Protein AF-A0A6H5JBH8-F1 (afdb_monomer_lite)

Structure (mmCIF, N/CA/C/O backbone):
data_AF-A0A6H5JBH8-F1
#
_entry.id   AF-A0A6H5JBH8-F1
#
loop_
_atom_site.group_PDB
_atom_site.id
_atom_site.type_symbol
_atom_site.label_atom_id
_atom_site.label_alt_id
_atom_site.label_comp_id
_atom_site.label_asym_id
_atom_site.label_entity_id
_atom_site.label_seq_id
_atom_site.pdbx_PDB_ins_code
_atom_site.Cartn_x
_atom_site.Cartn_y
_atom_site.Cartn_z
_atom_site.occupancy
_atom_site.B_iso_or_equiv
_atom_site.auth_seq_id
_atom_site.auth_comp_id
_atom_site.auth_asym_id
_atom_site.auth_atom_id
_atom_site.pdbx_PDB_model_num
ATOM 1 N N . MET A 1 1 ? -9.841 -41.438 10.145 1.00 34.59 1 MET A N 1
ATOM 2 C CA . MET A 1 1 ? -10.874 -41.270 9.098 1.00 34.59 1 MET A CA 1
ATOM 3 C C . MET A 1 1 ? -10.901 -39.789 8.750 1.00 34.59 1 MET A C 1
ATOM 5 O O . MET A 1 1 ? -11.154 -39.026 9.661 1.00 34.59 1 MET A O 1
ATOM 9 N N . LEU A 1 2 ? -10.563 -39.252 7.583 1.00 29.67 2 LEU A N 1
ATOM 10 C CA . LEU A 1 2 ? -9.966 -39.695 6.321 1.00 29.67 2 LEU A CA 1
ATOM 11 C C . LEU A 1 2 ? -9.008 -38.545 5.939 1.00 29.67 2 LEU A C 1
ATOM 13 O O . LEU A 1 2 ? -9.404 -37.385 5.979 1.00 29.67 2 LEU A O 1
ATOM 17 N N . SER A 1 3 ? -7.747 -38.856 5.638 1.00 35.12 3 SER A N 1
ATOM 18 C CA . SER A 1 3 ? -6.752 -37.879 5.183 1.00 35.12 3 SER A CA 1
ATOM 19 C C . SER A 1 3 ? -6.878 -37.744 3.666 1.00 35.12 3 SER A C 1
ATOM 21 O O . SER A 1 3 ? -6.525 -38.669 2.935 1.00 35.12 3 SER A O 1
ATOM 23 N N . SER A 1 4 ? -7.420 -36.622 3.193 1.00 33.22 4 SER A N 1
ATOM 24 C CA . SER A 1 4 ? -7.497 -36.308 1.763 1.00 33.22 4 SER A CA 1
ATOM 25 C C . SER A 1 4 ? -6.239 -35.556 1.351 1.00 33.22 4 SER A C 1
ATOM 27 O O . SER A 1 4 ? -6.167 -34.332 1.390 1.00 33.22 4 SER A O 1
ATOM 29 N N . GLN A 1 5 ? -5.213 -36.326 1.007 1.00 35.91 5 GLN A N 1
ATOM 30 C CA . GLN A 1 5 ? -3.958 -35.843 0.454 1.00 35.91 5 GLN A CA 1
ATOM 31 C C . GLN A 1 5 ? -4.146 -35.642 -1.059 1.00 35.91 5 GLN A C 1
ATOM 33 O O . GLN A 1 5 ? -4.060 -36.589 -1.842 1.00 35.91 5 GLN A O 1
ATOM 38 N N . THR A 1 6 ? -4.454 -34.417 -1.482 1.00 40.72 6 THR A N 1
ATOM 39 C CA . THR A 1 6 ? -4.600 -34.057 -2.899 1.00 40.72 6 THR A CA 1
ATOM 40 C C . THR A 1 6 ? -3.216 -34.030 -3.551 1.00 40.72 6 THR A C 1
ATOM 42 O O . THR A 1 6 ? -2.427 -33.106 -3.360 1.00 40.72 6 THR A O 1
ATOM 45 N N . ARG A 1 7 ? -2.880 -35.089 -4.295 1.00 38.03 7 ARG A N 1
ATOM 46 C CA . ARG A 1 7 ? -1.682 -35.135 -5.143 1.00 38.03 7 ARG A CA 1
ATOM 47 C C . ARG A 1 7 ? -1.887 -34.205 -6.338 1.00 38.03 7 ARG A C 1
ATOM 49 O O . ARG A 1 7 ? -2.596 -34.563 -7.272 1.00 38.03 7 ARG A O 1
ATOM 56 N N . PHE A 1 8 ? -1.231 -33.049 -6.327 1.00 38.94 8 PHE A N 1
ATOM 57 C CA . PHE A 1 8 ? -1.054 -32.239 -7.529 1.00 38.94 8 PHE A CA 1
ATOM 58 C C . PHE A 1 8 ? -0.165 -32.999 -8.521 1.00 38.94 8 PHE A C 1
ATOM 60 O O . PHE A 1 8 ? 0.980 -33.347 -8.220 1.00 38.94 8 PHE A O 1
ATOM 67 N N . ALA A 1 9 ? -0.717 -33.307 -9.694 1.00 40.09 9 ALA A N 1
ATOM 68 C CA . ALA A 1 9 ? 0.030 -33.907 -10.786 1.00 40.09 9 ALA A CA 1
ATOM 69 C C . ALA A 1 9 ? 1.072 -32.908 -11.311 1.00 40.09 9 ALA A C 1
ATOM 71 O O . ALA A 1 9 ? 0.798 -31.728 -11.502 1.00 40.09 9 ALA A O 1
ATOM 72 N N . ARG A 1 10 ? 2.285 -33.404 -11.564 1.00 41.88 10 ARG A N 1
ATOM 73 C CA . ARG A 1 10 ? 3.480 -32.637 -11.957 1.00 41.88 10 ARG A CA 1
ATOM 74 C C . ARG A 1 10 ? 3.434 -32.051 -13.381 1.00 41.88 10 ARG A C 1
ATOM 76 O O . ARG A 1 10 ? 4.428 -31.490 -13.824 1.00 41.88 10 ARG A O 1
ATOM 83 N N . ASN A 1 11 ? 2.301 -32.168 -14.072 1.00 41.91 11 ASN A N 1
ATOM 84 C CA . ASN A 1 11 ? 2.054 -31.600 -15.394 1.00 41.91 11 ASN A CA 1
ATOM 85 C C . ASN A 1 11 ? 0.875 -30.633 -15.251 1.00 41.91 11 ASN A C 1
ATOM 87 O O . ASN A 1 11 ? -0.257 -31.080 -15.088 1.00 41.91 11 ASN A O 1
ATOM 91 N N . GLY A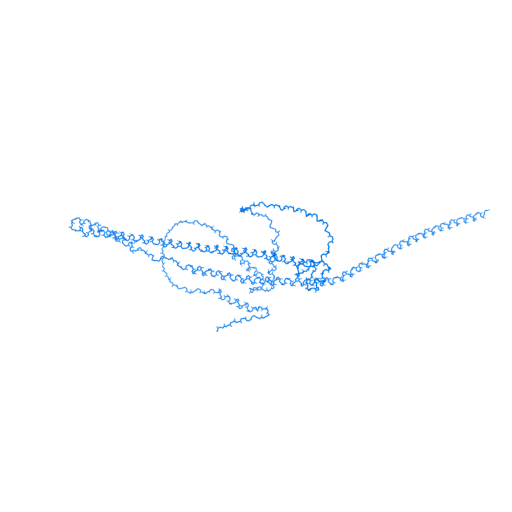 1 12 ? 1.166 -29.330 -15.227 1.00 45.44 12 GLY A N 1
ATOM 92 C CA . GLY A 1 12 ? 0.261 -28.244 -14.831 1.00 45.44 12 GLY A CA 1
ATOM 93 C C . GLY A 1 12 ? -0.932 -27.994 -15.757 1.00 45.44 12 GLY A C 1
ATOM 94 O O . GLY A 1 12 ? -1.026 -26.938 -16.369 1.00 45.44 12 GLY A O 1
ATOM 95 N N . GLY A 1 13 ? -1.860 -28.942 -15.831 1.00 38.91 13 GLY A N 1
ATOM 96 C CA . GLY A 1 13 ? -3.218 -28.712 -16.304 1.00 38.91 13 GLY A CA 1
ATOM 97 C C . GLY A 1 13 ? -4.180 -28.946 -15.149 1.00 38.91 13 GLY A C 1
ATOM 98 O O . GLY A 1 13 ? -4.322 -30.080 -14.697 1.00 38.91 13 GLY A O 1
ATOM 99 N N . VAL A 1 14 ? -4.825 -27.888 -14.659 1.00 45.19 14 VAL A N 1
ATOM 100 C CA . VAL A 1 14 ? -6.012 -28.040 -13.809 1.00 45.19 14 VAL A CA 1
ATOM 101 C C . VAL A 1 14 ? -7.126 -28.546 -14.724 1.00 45.19 14 VAL A C 1
ATOM 103 O O . VAL A 1 14 ? -7.514 -27.848 -15.661 1.00 45.19 14 VAL A O 1
ATOM 106 N N . ASP A 1 15 ? -7.591 -29.779 -14.511 1.00 53.88 15 ASP A N 1
ATOM 107 C CA . ASP A 1 15 ? -8.687 -30.347 -15.298 1.00 53.88 15 ASP A CA 1
ATOM 108 C C . ASP A 1 15 ? -9.972 -29.557 -14.997 1.00 53.88 15 ASP A C 1
ATOM 110 O O . ASP A 1 15 ? -10.262 -29.209 -13.849 1.00 53.88 15 ASP A O 1
ATOM 114 N N . ALA A 1 16 ? -10.776 -29.274 -16.023 1.00 42.78 16 ALA A N 1
ATOM 115 C CA . ALA A 1 16 ? -12.024 -28.514 -15.901 1.00 42.78 16 ALA A CA 1
ATOM 116 C C . ALA A 1 16 ? -13.004 -29.155 -14.896 1.00 42.78 16 ALA A C 1
ATOM 118 O O . ALA A 1 16 ? -13.876 -28.486 -14.334 1.00 42.78 16 ALA A O 1
ATOM 119 N N . LYS A 1 17 ? -12.840 -30.455 -14.632 1.00 60.75 17 LYS A N 1
ATOM 120 C CA . LYS A 1 17 ? -13.593 -31.204 -13.622 1.00 60.75 17 LYS A CA 1
ATOM 121 C C . LYS A 1 17 ? -13.222 -30.833 -12.187 1.00 60.75 17 LYS A C 1
ATOM 123 O O . LYS A 1 17 ? -14.105 -30.858 -11.330 1.00 60.75 17 LYS A O 1
ATOM 128 N N . ASP A 1 18 ? -11.973 -30.455 -11.929 1.00 63.44 18 ASP A N 1
ATOM 129 C CA . ASP A 1 18 ? -11.526 -30.019 -10.603 1.00 63.44 18 ASP A CA 1
ATOM 130 C C . ASP A 1 18 ? -12.085 -28.628 -10.287 1.00 63.44 18 ASP A C 1
ATOM 132 O O . ASP A 1 18 ? -12.596 -28.398 -9.191 1.00 63.44 18 ASP A O 1
ATOM 136 N N . PHE A 1 19 ? -12.135 -27.741 -11.285 1.00 53.19 19 PHE A N 1
ATOM 137 C CA . PHE A 1 19 ? -12.749 -26.420 -11.136 1.00 53.19 19 PHE A CA 1
ATOM 138 C C . PHE A 1 19 ? -14.273 -26.502 -10.932 1.00 53.19 19 PHE A C 1
ATOM 140 O O . PHE A 1 19 ? -14.821 -25.845 -10.050 1.00 53.19 19 PHE A O 1
ATOM 147 N N . GLN A 1 20 ? -14.973 -27.371 -11.677 1.00 58.00 20 GLN A N 1
ATOM 148 C CA . GLN A 1 20 ? -16.414 -27.604 -11.482 1.00 58.00 20 GLN A CA 1
ATOM 149 C C . GLN A 1 20 ? -16.750 -28.262 -10.138 1.00 58.00 20 GLN A C 1
ATOM 151 O O . GLN A 1 20 ? -17.856 -28.072 -9.629 1.00 58.00 20 GLN A O 1
ATOM 156 N N . ARG A 1 21 ? -15.831 -29.051 -9.570 1.00 69.62 21 ARG A N 1
ATOM 157 C CA . ARG A 1 21 ? -16.005 -29.639 -8.239 1.00 69.62 21 ARG A CA 1
ATOM 158 C C . ARG A 1 21 ? -15.927 -28.561 -7.161 1.00 69.62 21 ARG A C 1
ATOM 160 O O . ARG A 1 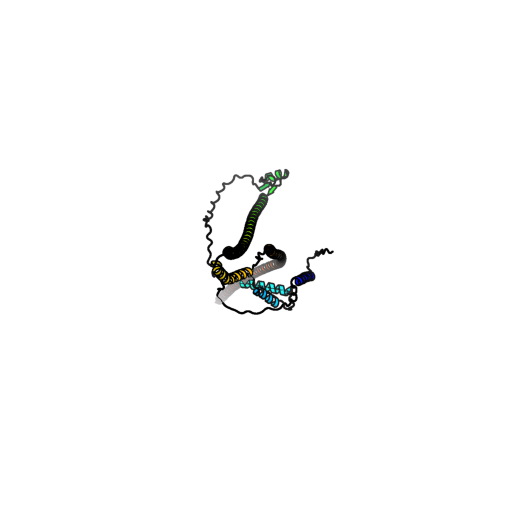21 ? -16.854 -28.456 -6.367 1.00 69.62 21 ARG A O 1
ATOM 167 N N . VAL A 1 22 ? -14.898 -27.713 -7.212 1.00 69.25 22 VAL A N 1
ATOM 168 C CA . VAL A 1 22 ? -14.735 -26.579 -6.286 1.00 69.25 22 VAL A CA 1
ATOM 169 C C . VAL A 1 22 ? -15.898 -25.588 -6.409 1.00 69.25 22 VAL A C 1
ATOM 171 O O . VAL A 1 22 ? -16.368 -25.055 -5.407 1.00 69.25 22 VAL A O 1
ATOM 174 N N . TRP A 1 23 ? -16.414 -25.371 -7.621 1.00 62.75 23 TRP A N 1
ATOM 175 C CA . TRP A 1 23 ? -17.558 -24.486 -7.837 1.00 62.75 23 TRP A CA 1
ATOM 176 C C . TRP A 1 23 ? -18.873 -25.050 -7.276 1.00 62.75 23 TRP A C 1
ATOM 178 O O . TRP A 1 23 ? -19.591 -24.328 -6.591 1.00 62.75 23 TRP A O 1
ATOM 188 N N . ARG A 1 24 ? -19.165 -26.345 -7.473 1.00 66.75 24 ARG A N 1
ATOM 189 C CA . ARG A 1 24 ? -20.358 -26.984 -6.880 1.00 66.75 24 ARG A CA 1
ATOM 190 C C . ARG A 1 24 ? -20.299 -27.073 -5.357 1.00 66.75 24 ARG A C 1
ATOM 192 O O . ARG A 1 24 ? -21.320 -26.904 -4.699 1.00 66.75 24 ARG A O 1
ATOM 199 N N . GLU A 1 25 ? -19.115 -27.294 -4.791 1.00 67.81 25 GLU A N 1
ATOM 200 C CA . GLU A 1 25 ? -18.915 -27.239 -3.335 1.00 67.81 25 GLU A CA 1
ATOM 201 C C . GLU A 1 25 ? -19.156 -25.824 -2.781 1.00 67.81 25 GLU A C 1
ATOM 203 O O . GLU A 1 25 ? -19.625 -25.671 -1.655 1.00 67.81 25 GLU A O 1
ATOM 208 N N . ARG A 1 26 ? -18.913 -24.785 -3.590 1.00 61.59 26 ARG A N 1
ATOM 209 C CA . ARG A 1 26 ? -19.168 -23.384 -3.237 1.00 61.59 26 ARG A CA 1
ATOM 210 C C . ARG A 1 26 ? -20.643 -22.990 -3.377 1.00 61.59 26 ARG A C 1
ATOM 212 O O . ARG A 1 26 ? -21.125 -22.212 -2.564 1.00 61.59 26 ARG A O 1
ATOM 219 N N . GLU A 1 27 ? -21.371 -23.539 -4.344 1.00 61.31 27 GLU A N 1
ATOM 220 C CA . GLU A 1 27 ? -22.797 -23.249 -4.580 1.00 61.31 27 GLU A CA 1
ATOM 221 C C . GLU A 1 27 ? -23.699 -23.752 -3.432 1.00 61.31 27 GLU A C 1
ATOM 223 O O . GLU A 1 27 ? -24.645 -23.075 -3.027 1.00 61.31 27 GLU A O 1
ATOM 228 N N . HIS A 1 28 ? -23.326 -24.869 -2.798 1.00 56.97 28 HIS A N 1
ATOM 229 C CA . HIS A 1 28 ? -23.988 -25.366 -1.585 1.00 56.97 28 HIS A CA 1
ATOM 230 C C . HIS A 1 28 ? -23.747 -24.504 -0.333 1.00 56.97 28 HIS A C 1
ATOM 232 O O . HIS A 1 28 ? -24.522 -24.599 0.613 1.00 56.97 28 HIS A O 1
ATOM 238 N N . LEU A 1 29 ? -22.711 -23.655 -0.315 1.00 50.88 29 LEU A N 1
ATOM 239 C CA . LEU A 1 29 ? -22.420 -22.743 0.802 1.00 50.88 29 LEU A CA 1
ATOM 240 C C . LEU A 1 29 ? -23.146 -21.392 0.684 1.00 50.88 29 LEU A C 1
ATOM 242 O O . LEU A 1 29 ? -23.173 -20.639 1.653 1.00 50.88 29 LEU A O 1
ATOM 246 N N . PHE A 1 30 ? -23.722 -21.089 -0.485 1.00 45.81 30 PHE A N 1
ATOM 247 C CA . PHE A 1 30 ? -24.512 -19.876 -0.742 1.00 45.81 30 PHE A CA 1
ATOM 248 C C . PHE A 1 30 ? -26.021 -20.135 -0.838 1.00 45.81 30 PHE A C 1
ATOM 250 O O . PHE A 1 30 ? -26.787 -19.186 -0.977 1.00 45.81 30 PHE A O 1
ATOM 257 N N . SER A 1 31 ? -26.458 -21.393 -0.743 1.00 43.59 31 SER A N 1
ATOM 258 C CA . SER A 1 31 ? -27.869 -21.695 -0.501 1.00 43.59 31 SER A CA 1
ATOM 259 C C . SER A 1 31 ? -28.162 -21.402 0.971 1.00 43.59 31 SER A C 1
ATOM 261 O O . SER A 1 31 ? -27.778 -22.180 1.845 1.00 43.59 31 SER A O 1
ATOM 263 N N . GLU A 1 32 ? -28.769 -20.245 1.245 1.00 45.72 32 GLU A N 1
ATOM 264 C CA . GLU A 1 32 ? -29.324 -19.936 2.564 1.00 45.72 32 GLU A CA 1
ATOM 265 C C . GLU A 1 32 ? -30.239 -21.088 3.018 1.00 45.72 32 GLU A C 1
ATOM 267 O O . GLU A 1 32 ? -30.978 -21.639 2.197 1.00 45.72 32 GLU A O 1
ATOM 272 N N . PRO A 1 33 ? -30.191 -21.496 4.299 1.00 49.44 33 PRO A N 1
ATOM 273 C CA . PRO A 1 33 ? -31.159 -22.447 4.819 1.00 49.44 33 PRO A CA 1
ATOM 274 C C . PRO A 1 33 ? -32.562 -21.850 4.672 1.00 49.44 33 PRO A C 1
ATOM 276 O O . PRO A 1 33 ? -32.790 -20.720 5.106 1.00 49.44 33 PRO A O 1
ATOM 279 N N . ASP A 1 34 ? -33.481 -22.613 4.068 1.00 46.16 34 ASP A N 1
ATOM 280 C CA . ASP A 1 34 ? -34.896 -22.248 3.974 1.00 46.16 34 ASP A CA 1
ATOM 281 C C . ASP A 1 34 ? -35.383 -21.723 5.337 1.00 46.16 34 ASP A C 1
ATOM 283 O O . ASP A 1 34 ? -35.153 -22.384 6.362 1.00 46.16 34 ASP A O 1
ATOM 287 N N . PRO A 1 35 ? -36.039 -20.548 5.389 1.00 49.06 35 PRO A N 1
ATOM 288 C CA . PRO A 1 35 ? -36.585 -20.040 6.632 1.00 49.06 35 PRO A CA 1
ATOM 289 C C . PRO A 1 35 ? -37.572 -21.072 7.176 1.00 49.06 35 PRO A C 1
ATOM 291 O O . PRO A 1 35 ? -38.518 -21.478 6.497 1.00 49.06 35 PRO A O 1
ATOM 294 N N . ALA A 1 36 ? -37.314 -21.526 8.403 1.00 51.12 36 ALA A N 1
ATOM 295 C CA . ALA A 1 36 ? -38.158 -22.482 9.100 1.00 51.12 36 ALA A CA 1
ATOM 296 C C . ALA A 1 36 ? -39.635 -22.038 9.039 1.00 51.12 36 ALA A C 1
ATOM 298 O O . ALA A 1 36 ? -39.910 -20.839 9.146 1.00 51.12 36 ALA A O 1
ATOM 299 N N . PRO A 1 37 ? -40.591 -22.973 8.879 1.00 47.62 37 PRO A N 1
ATOM 300 C CA . PRO A 1 37 ? -42.006 -22.636 8.807 1.00 47.62 37 PRO A CA 1
ATOM 301 C C . PRO A 1 37 ? -42.415 -21.879 10.073 1.00 47.62 37 PRO A C 1
ATOM 303 O O . PRO A 1 37 ? -42.366 -22.417 11.181 1.00 47.62 37 PRO A O 1
ATOM 306 N N . GLY A 1 38 ? -42.770 -20.607 9.884 1.00 42.22 38 GLY A N 1
ATOM 307 C CA . GLY A 1 38 ? -43.195 -19.700 10.938 1.00 42.22 38 GLY A CA 1
ATOM 308 C C . GLY A 1 38 ? -44.381 -20.277 11.697 1.00 42.22 38 GLY A C 1
ATOM 309 O O . GLY A 1 38 ? -45.437 -20.538 11.120 1.00 42.22 38 GLY A O 1
ATOM 310 N N . GLY A 1 39 ? -44.176 -20.485 12.996 1.00 41.38 39 GLY A N 1
ATOM 311 C CA . GLY A 1 39 ? -45.233 -20.789 13.943 1.00 41.38 39 GLY A CA 1
ATOM 312 C C . GLY A 1 39 ? -46.175 -19.599 14.055 1.00 41.38 39 GLY A C 1
ATOM 313 O O . GLY A 1 39 ? -45.803 -18.538 14.549 1.00 41.38 39 GLY A O 1
ATOM 314 N N . ASP A 1 40 ? -47.386 -19.818 13.570 1.00 46.81 40 ASP A N 1
ATOM 315 C CA . ASP A 1 40 ? -48.560 -18.980 13.741 1.00 46.81 40 ASP A CA 1
ATOM 316 C C . ASP A 1 40 ? -48.894 -18.859 15.240 1.00 46.81 40 ASP A C 1
ATOM 318 O O . ASP A 1 40 ? -49.282 -19.834 15.887 1.00 46.81 40 ASP A O 1
ATOM 322 N N . VAL A 1 41 ? -48.706 -17.668 15.812 1.00 44.84 41 VAL A N 1
ATOM 323 C CA . VAL A 1 41 ? -49.286 -17.288 17.105 1.00 44.84 41 VAL A CA 1
ATOM 324 C C . VAL A 1 41 ? -49.968 -15.948 16.906 1.00 44.84 41 VAL A C 1
ATOM 326 O O . VAL A 1 41 ? -49.336 -14.897 16.800 1.00 44.84 41 VAL A O 1
ATOM 329 N N . GLY A 1 42 ? -51.288 -16.027 16.798 1.00 40.28 42 GLY A N 1
ATOM 330 C CA . GLY A 1 42 ? -52.150 -14.895 16.550 1.00 40.28 42 GLY A CA 1
ATOM 331 C C . GLY A 1 42 ? -52.314 -13.956 17.743 1.00 40.28 42 GLY A C 1
ATOM 332 O O . GLY A 1 42 ? -52.270 -14.349 18.905 1.00 40.28 42 GLY A O 1
ATOM 333 N N . GLY A 1 43 ? -52.644 -12.718 17.379 1.00 45.34 43 GLY A N 1
ATOM 334 C CA . GLY A 1 43 ? -53.711 -11.952 18.009 1.00 45.34 43 GLY A CA 1
ATOM 335 C C . GLY A 1 43 ? -53.308 -11.038 19.158 1.00 45.34 43 GLY A C 1
ATOM 336 O O . GLY A 1 43 ? -53.261 -11.482 20.300 1.00 45.34 43 GLY A O 1
ATOM 337 N N . ARG A 1 44 ? -53.236 -9.726 18.883 1.00 35.53 44 ARG A N 1
ATOM 338 C CA . ARG A 1 44 ? -54.039 -8.757 19.648 1.00 35.53 44 ARG A CA 1
ATOM 339 C C . ARG A 1 44 ? -54.136 -7.361 19.020 1.00 35.53 44 ARG A C 1
ATOM 341 O O . ARG A 1 44 ? -53.140 -6.681 18.829 1.00 35.53 44 ARG A O 1
ATOM 348 N N . GLU A 1 45 ? -55.390 -7.025 18.731 1.00 38.56 45 GLU A N 1
ATOM 349 C CA . GLU A 1 45 ? -56.129 -5.761 18.876 1.00 38.56 45 GLU A CA 1
ATOM 350 C C . GLU A 1 45 ? -55.455 -4.396 18.648 1.00 38.56 45 GLU A C 1
ATOM 352 O O . GLU A 1 45 ? -54.526 -3.968 19.328 1.00 38.56 45 GLU A O 1
ATOM 357 N N . GLU A 1 46 ? -56.107 -3.676 17.734 1.00 45.62 46 GLU A N 1
ATOM 358 C CA . GLU A 1 46 ? -56.090 -2.240 17.498 1.00 45.62 46 GLU A CA 1
ATOM 359 C C . GLU A 1 46 ? -56.246 -1.389 18.769 1.00 45.62 46 GLU A C 1
ATOM 361 O O . GLU A 1 46 ? -57.146 -1.603 19.580 1.00 45.62 46 GLU A O 1
ATOM 366 N N . ALA A 1 47 ? -55.506 -0.280 18.822 1.00 40.41 47 ALA A N 1
ATOM 367 C CA . ALA A 1 47 ? -56.042 0.968 19.351 1.00 40.41 47 ALA A CA 1
ATOM 368 C C . ALA A 1 47 ? -55.426 2.171 18.625 1.00 40.41 47 ALA A C 1
ATOM 370 O O . ALA A 1 47 ? -54.228 2.436 18.675 1.00 40.41 47 ALA A O 1
ATOM 371 N N . SER A 1 48 ? -56.305 2.908 17.950 1.00 45.47 48 SER A N 1
ATOM 372 C CA . SER A 1 48 ? -56.092 4.260 17.438 1.00 45.47 48 SER A CA 1
ATOM 373 C C . SER A 1 48 ? -55.615 5.223 18.530 1.00 45.47 48 SER A C 1
ATOM 375 O O . SER A 1 48 ? -56.208 5.209 19.606 1.00 45.47 48 SER A O 1
ATOM 377 N N . ARG A 1 49 ? -54.712 6.167 18.203 1.00 43.50 49 ARG A N 1
ATOM 378 C CA . ARG A 1 49 ? -54.938 7.643 18.202 1.00 43.50 49 ARG A CA 1
ATOM 379 C C . ARG A 1 49 ? -53.630 8.475 18.147 1.00 43.50 49 ARG A C 1
ATOM 381 O O . ARG A 1 49 ? -52.558 7.888 18.215 1.00 43.50 49 ARG A O 1
ATOM 388 N N . PRO A 1 50 ? -53.706 9.800 17.868 1.00 57.09 50 PRO A N 1
ATOM 389 C CA . PRO A 1 50 ? -52.922 10.428 16.806 1.00 57.09 50 PRO A CA 1
ATOM 390 C C . PRO A 1 50 ? -51.902 11.475 17.281 1.00 57.09 50 PRO A C 1
ATOM 392 O O . PRO A 1 50 ? -51.978 11.980 18.396 1.00 57.09 50 PRO A O 1
ATOM 395 N N . GLY A 1 51 ? -51.107 11.940 16.315 1.00 34.28 51 GLY A N 1
ATOM 396 C CA . GLY A 1 51 ? -50.697 13.341 16.220 1.00 34.28 51 GLY A CA 1
ATOM 397 C C . GLY A 1 51 ? -49.278 13.650 16.685 1.00 34.28 51 GLY A C 1
ATOM 398 O O . GLY A 1 51 ? -48.811 13.129 17.689 1.00 34.28 51 GLY A O 1
ATOM 399 N N . GLY A 1 52 ? -48.639 14.576 15.967 1.00 34.03 52 GLY A N 1
ATOM 400 C CA . GLY A 1 52 ? -47.548 15.375 16.522 1.00 34.03 52 GLY A CA 1
ATOM 401 C C . GLY A 1 52 ? -46.220 15.291 15.784 1.00 34.03 52 GLY A C 1
ATOM 402 O O . GLY A 1 52 ? -45.335 14.551 16.178 1.00 34.03 52 GLY A O 1
ATOM 403 N N . GLU A 1 53 ? -46.105 16.130 14.758 1.00 33.94 53 GLU A N 1
ATOM 404 C CA . GLU A 1 53 ? -44.969 17.031 14.528 1.00 33.94 53 GLU A CA 1
ATOM 405 C C . GLU A 1 53 ? -43.532 16.496 14.343 1.00 33.94 53 GLU A C 1
ATOM 407 O O . GLU A 1 53 ? -42.847 16.032 15.244 1.00 33.94 53 GLU A O 1
ATOM 412 N N . ALA A 1 54 ? -43.039 16.838 13.147 1.00 46.16 54 ALA A N 1
ATOM 413 C CA . ALA A 1 54 ? -41.740 17.449 12.885 1.00 46.16 54 ALA A CA 1
ATOM 414 C C . ALA A 1 54 ? -40.475 16.634 13.185 1.00 46.16 54 ALA A C 1
ATOM 416 O O . ALA A 1 54 ? -39.941 16.647 14.290 1.00 46.16 54 ALA A O 1
ATOM 417 N N . ARG A 1 55 ? -39.822 16.172 12.110 1.00 38.84 55 ARG A N 1
ATOM 418 C CA . ARG A 1 55 ? -38.366 16.320 12.005 1.00 38.84 55 ARG A CA 1
ATOM 419 C C . ARG A 1 55 ? -37.891 16.339 10.558 1.00 38.84 55 ARG A C 1
ATOM 421 O O . ARG A 1 55 ? -38.147 15.433 9.779 1.00 38.84 55 ARG A O 1
ATOM 428 N N . ARG A 1 56 ? -37.207 17.438 10.235 1.00 39.16 56 ARG A N 1
ATOM 429 C CA . ARG A 1 56 ? -36.453 17.679 9.005 1.00 39.16 56 ARG A CA 1
ATOM 430 C C . ARG A 1 56 ? -35.454 16.544 8.774 1.00 39.16 56 ARG A C 1
ATOM 432 O O . ARG A 1 56 ? -34.576 16.332 9.608 1.00 39.16 56 ARG A O 1
ATOM 439 N N . GLU A 1 57 ? -35.555 15.892 7.623 1.00 33.88 57 GLU A N 1
ATOM 440 C CA . GLU A 1 57 ? -34.507 15.035 7.075 1.00 33.88 57 GLU A CA 1
ATOM 441 C C . GLU A 1 57 ? -33.282 15.885 6.715 1.00 33.88 57 GLU A C 1
ATOM 443 O O . GLU A 1 57 ? -33.264 16.633 5.736 1.00 33.88 57 GLU A O 1
ATOM 448 N N . GLY A 1 58 ? -32.243 15.776 7.540 1.00 35.31 58 GLY A N 1
ATOM 449 C CA . GLY A 1 58 ? -30.882 16.140 7.174 1.00 35.31 58 GLY A CA 1
ATOM 450 C C . GLY A 1 58 ? -30.273 15.002 6.365 1.00 35.31 58 GLY A C 1
ATOM 451 O O . GLY A 1 58 ? -29.751 14.046 6.931 1.00 35.31 58 GLY A O 1
ATOM 452 N N . ARG A 1 59 ? -30.360 15.116 5.040 1.00 36.88 59 ARG A N 1
ATOM 453 C CA . ARG A 1 59 ? -29.712 14.246 4.057 1.00 36.88 59 ARG A CA 1
ATOM 454 C C . ARG A 1 59 ? -28.187 14.367 4.208 1.00 36.88 59 ARG A C 1
ATOM 456 O O . ARG A 1 59 ? -27.586 15.304 3.691 1.00 36.88 59 ARG A O 1
ATOM 463 N N . ARG A 1 60 ? -27.567 13.459 4.966 1.00 37.41 60 ARG A N 1
ATOM 464 C CA . ARG A 1 60 ? -26.113 13.248 4.950 1.00 37.41 60 ARG A CA 1
ATOM 465 C C . ARG A 1 60 ? -25.776 12.415 3.718 1.00 37.41 60 ARG A C 1
ATOM 467 O O . ARG A 1 60 ? -26.102 11.236 3.652 1.00 37.41 60 ARG A O 1
ATOM 474 N N . GLU A 1 61 ? -25.157 13.058 2.737 1.00 35.50 61 GLU A N 1
ATOM 475 C CA . GLU A 1 61 ? -24.443 12.385 1.657 1.00 35.50 61 GLU A CA 1
ATOM 476 C C . GLU A 1 61 ? -23.175 11.756 2.246 1.00 35.50 61 GLU A C 1
ATOM 478 O O . GLU A 1 61 ? -22.144 12.408 2.397 1.00 35.50 61 GLU A O 1
ATOM 483 N N . GLU A 1 62 ? -23.259 10.484 2.627 1.00 36.25 62 GLU A N 1
ATOM 484 C CA . GLU A 1 62 ? -22.071 9.657 2.795 1.00 36.25 62 GLU A CA 1
ATOM 485 C C . GLU A 1 62 ? -21.583 9.254 1.402 1.00 36.25 62 GLU A C 1
ATOM 487 O O . GLU A 1 62 ? -22.149 8.389 0.734 1.00 36.25 62 GLU A O 1
ATOM 492 N N . GLY A 1 63 ? -20.528 9.931 0.947 1.00 35.09 63 GLY A N 1
ATOM 493 C CA . GLY A 1 63 ? -19.755 9.584 -0.241 1.00 35.09 63 GLY A CA 1
ATOM 494 C C . GLY A 1 63 ? -18.962 8.296 -0.030 1.00 35.09 63 GLY A C 1
ATOM 495 O O . GLY A 1 63 ? -17.735 8.309 -0.016 1.00 35.09 63 GLY A O 1
ATOM 496 N N . GLY A 1 64 ? -19.660 7.176 0.141 1.00 35.81 64 GLY A N 1
ATOM 497 C CA . GLY A 1 64 ? -19.087 5.852 -0.030 1.00 35.81 64 GLY A CA 1
ATOM 498 C C . GLY A 1 64 ? -18.952 5.583 -1.523 1.00 35.81 64 GLY A C 1
ATOM 499 O O . GLY A 1 64 ? -19.954 5.448 -2.221 1.00 35.81 64 GLY A O 1
ATOM 500 N N . GLY A 1 65 ? -17.719 5.490 -2.023 1.00 37.62 65 GLY A N 1
ATOM 501 C CA . GLY A 1 65 ? -17.392 5.026 -3.376 1.00 37.62 65 GLY A CA 1
ATOM 502 C C . GLY A 1 65 ? -17.713 3.541 -3.587 1.00 37.62 65 GLY A C 1
ATOM 503 O O . GLY A 1 65 ? -16.880 2.791 -4.088 1.00 37.62 65 GLY A O 1
ATOM 504 N N . GLY A 1 66 ? -18.904 3.103 -3.179 1.00 38.09 66 GLY A N 1
ATOM 505 C CA . GLY A 1 66 ? -19.446 1.798 -3.492 1.00 38.09 66 GLY A CA 1
ATOM 506 C C . GLY A 1 66 ? -19.678 1.720 -4.992 1.00 38.09 66 GLY A C 1
ATOM 507 O O . GLY A 1 66 ? -20.395 2.532 -5.578 1.00 38.09 66 GLY A O 1
ATOM 508 N N . VAL A 1 67 ? -19.047 0.742 -5.635 1.00 44.50 67 VAL A N 1
ATOM 509 C CA . VAL A 1 67 ? -19.410 0.310 -6.983 1.00 44.50 67 VAL A CA 1
ATOM 510 C C . VAL A 1 67 ? -20.861 -0.166 -6.897 1.00 44.50 67 VAL A C 1
ATOM 512 O O . VAL A 1 67 ? -21.123 -1.285 -6.473 1.00 44.50 67 VAL A O 1
ATOM 515 N N . GLY A 1 68 ? -21.806 0.730 -7.192 1.00 40.91 68 GLY A N 1
ATOM 516 C CA . GLY A 1 68 ? -23.231 0.449 -7.061 1.00 40.91 68 GLY A CA 1
ATOM 517 C C . GLY A 1 68 ? -23.645 -0.780 -7.883 1.00 40.91 68 GLY A C 1
ATOM 518 O O . GLY A 1 68 ? -23.011 -1.072 -8.904 1.00 40.91 68 GLY A O 1
ATOM 519 N N . PRO A 1 69 ? -24.720 -1.483 -7.482 1.00 50.88 69 PRO A N 1
ATOM 520 C CA . PRO A 1 69 ? -25.214 -2.685 -8.163 1.00 50.88 69 PRO A CA 1
ATOM 521 C C . PRO A 1 69 ? -25.516 -2.463 -9.657 1.00 50.88 69 PRO A C 1
ATOM 523 O O . PRO A 1 69 ? -25.488 -3.409 -10.440 1.00 50.88 69 PRO A O 1
ATOM 526 N N . GLU A 1 70 ? -25.695 -1.212 -10.092 1.00 51.53 70 GLU A N 1
ATOM 527 C CA . GLU A 1 70 ? -25.823 -0.845 -11.507 1.00 51.53 70 GLU A CA 1
ATOM 528 C C . GLU A 1 70 ? -24.569 -1.154 -12.346 1.00 51.53 70 GLU A C 1
ATOM 530 O O . GLU A 1 70 ? -24.690 -1.553 -13.502 1.00 51.53 70 GLU A O 1
ATOM 535 N N . LYS A 1 71 ? -23.357 -1.055 -11.779 1.00 51.84 71 LYS A N 1
ATOM 536 C CA . LYS A 1 71 ? -22.112 -1.402 -12.495 1.00 51.84 71 LYS A CA 1
ATOM 537 C C . LYS A 1 71 ? -21.892 -2.913 -12.592 1.00 51.84 71 LYS A C 1
ATOM 539 O O . LYS A 1 71 ? -21.307 -3.382 -13.564 1.00 51.84 71 LYS A O 1
ATOM 544 N N . ILE A 1 72 ? -22.394 -3.676 -11.620 1.00 54.84 72 ILE A N 1
ATOM 545 C CA . ILE A 1 72 ? -22.421 -5.147 -11.684 1.00 54.84 72 ILE A CA 1
ATOM 546 C C . ILE A 1 72 ? -23.384 -5.590 -12.802 1.00 54.84 72 ILE A C 1
ATOM 548 O O . ILE A 1 72 ? -23.104 -6.542 -13.530 1.00 54.84 72 ILE A O 1
ATOM 552 N N . PHE A 1 73 ? -24.468 -4.836 -13.013 1.00 60.12 73 PHE A N 1
ATOM 553 C CA . PHE A 1 73 ? -25.444 -5.089 -14.074 1.00 60.12 73 PHE A CA 1
ATOM 554 C C . PHE A 1 73 ? -24.903 -4.805 -15.491 1.00 60.12 73 PHE A C 1
ATOM 556 O O . PHE A 1 73 ? -25.234 -5.520 -16.438 1.00 60.12 73 PHE A O 1
ATOM 563 N N . GLU A 1 74 ? -24.026 -3.809 -15.651 1.00 70.62 74 GLU A N 1
ATOM 564 C CA . GLU A 1 74 ? -23.326 -3.533 -16.919 1.00 70.62 74 GLU A CA 1
ATOM 565 C C . GLU A 1 74 ? -22.417 -4.700 -17.343 1.00 70.62 74 GLU A C 1
ATOM 567 O O . GLU A 1 74 ? -22.394 -5.070 -18.519 1.00 70.62 74 GLU A O 1
ATOM 572 N N . PHE A 1 75 ? -21.726 -5.335 -16.388 1.00 70.25 75 PHE A N 1
ATOM 573 C CA . PHE A 1 75 ? -20.862 -6.486 -16.671 1.00 70.25 75 PHE A CA 1
ATOM 574 C C . PHE A 1 75 ? -21.666 -7.704 -17.143 1.00 70.25 75 PHE A C 1
ATOM 576 O O . PHE A 1 75 ? -21.248 -8.390 -18.073 1.00 70.25 75 PHE A O 1
ATOM 583 N N . GLY A 1 76 ? -22.857 -7.924 -16.572 1.00 78.69 76 GLY A N 1
ATOM 584 C CA . GLY A 1 76 ? -23.788 -8.962 -17.027 1.00 78.69 76 GLY A CA 1
ATOM 585 C C . GLY A 1 76 ? -24.293 -8.731 -18.456 1.00 78.69 76 GLY A C 1
ATOM 586 O O . GLY A 1 76 ? -24.342 -9.668 -19.249 1.00 78.69 76 GLY A O 1
ATOM 587 N N . LYS A 1 77 ? -24.584 -7.477 -18.834 1.00 83.06 77 LYS A N 1
ATOM 588 C CA . LYS A 1 77 ? -24.962 -7.124 -20.217 1.00 83.06 77 LYS A CA 1
ATOM 589 C C . LYS A 1 77 ? -23.816 -7.310 -21.207 1.00 83.06 77 LYS A C 1
ATOM 591 O O . LYS A 1 77 ? -24.063 -7.677 -22.353 1.00 83.06 77 LYS A O 1
ATOM 596 N N . LEU A 1 78 ? -22.578 -7.031 -20.795 1.00 81.19 78 LEU A N 1
ATOM 597 C CA . LEU A 1 78 ? -21.398 -7.325 -21.608 1.00 81.19 78 LEU A CA 1
ATOM 598 C C . LEU A 1 78 ? -21.224 -8.834 -21.766 1.00 81.19 78 LEU A C 1
ATOM 600 O O . LEU A 1 78 ? -21.072 -9.299 -22.885 1.00 81.19 78 LEU A O 1
ATOM 604 N N . PHE A 1 79 ? -21.343 -9.604 -20.687 1.00 84.38 79 PHE A N 1
ATOM 605 C CA . PHE A 1 79 ? -21.247 -11.060 -20.746 1.00 84.38 79 PHE A CA 1
ATOM 606 C C . PHE A 1 79 ? -22.282 -11.655 -21.714 1.00 84.38 79 PHE A C 1
ATOM 608 O O . PHE A 1 79 ? -21.918 -12.379 -22.634 1.00 84.38 79 PHE A O 1
ATOM 615 N N . GLN A 1 80 ? -23.546 -11.233 -21.609 1.00 87.19 80 GLN A N 1
ATOM 616 C CA . GLN A 1 80 ? -24.638 -11.688 -22.478 1.00 87.19 80 GLN A CA 1
ATOM 617 C C . GLN A 1 80 ? -24.479 -11.277 -23.955 1.00 87.19 80 GLN A C 1
ATOM 619 O O . GLN A 1 80 ? -25.064 -11.900 -24.833 1.00 87.19 80 GLN A O 1
ATOM 624 N N . LYS A 1 81 ? -23.702 -10.227 -24.256 1.00 89.25 81 LYS A N 1
ATOM 625 C CA . LYS A 1 81 ? -23.400 -9.830 -25.643 1.00 89.25 81 LYS A CA 1
ATOM 626 C C . LYS A 1 81 ? -22.373 -10.736 -26.317 1.00 89.25 81 LYS A C 1
ATOM 628 O O . LYS A 1 81 ? -22.390 -10.833 -27.541 1.00 89.25 81 LYS A O 1
ATOM 633 N N . PHE A 1 82 ? -21.458 -11.316 -25.545 1.00 87.25 82 PHE A N 1
ATOM 634 C CA . PHE A 1 82 ? -20.357 -12.129 -26.069 1.00 87.25 82 PHE A CA 1
ATOM 635 C C . PHE A 1 82 ? -20.589 -13.635 -25.881 1.00 87.25 82 PHE A C 1
ATOM 637 O O . PHE A 1 82 ? -19.971 -14.424 -26.584 1.00 87.25 82 PHE A O 1
ATOM 644 N N . ASP A 1 83 ? -21.513 -14.026 -25.004 1.00 90.62 83 ASP A N 1
ATOM 645 C CA . ASP A 1 83 ? -22.034 -15.389 -24.867 1.00 90.62 83 ASP A CA 1
ATOM 646 C C . ASP A 1 83 ? -22.999 -15.702 -26.030 1.00 90.62 83 ASP A C 1
ATOM 648 O O . ASP A 1 83 ? -24.216 -15.529 -25.935 1.00 90.62 83 ASP A O 1
ATOM 652 N N . THR A 1 84 ? -22.430 -16.044 -27.192 1.00 86.44 84 THR A N 1
ATOM 653 C CA . THR A 1 84 ? -23.206 -16.248 -28.431 1.00 86.44 84 THR A CA 1
ATOM 654 C C . THR A 1 84 ? -24.063 -17.512 -28.430 1.00 86.44 84 THR A C 1
ATOM 656 O O . THR A 1 84 ? -25.040 -17.578 -29.179 1.00 86.44 84 THR A O 1
ATOM 659 N N . ASP A 1 85 ? -23.721 -18.498 -27.609 1.00 88.94 85 ASP A N 1
ATOM 660 C CA . ASP A 1 85 ? -24.451 -19.750 -27.421 1.00 88.94 85 ASP A CA 1
ATOM 661 C C . ASP A 1 85 ? -25.428 -19.708 -26.238 1.00 88.94 85 ASP A C 1
ATOM 663 O O . ASP A 1 85 ? -26.346 -20.532 -26.182 1.00 88.94 85 ASP A O 1
ATOM 667 N N . GLY A 1 86 ? -25.316 -18.706 -25.362 1.00 87.38 86 GLY A N 1
ATOM 668 C CA . GLY A 1 86 ? -26.251 -18.454 -24.269 1.00 87.38 86 GLY A CA 1
ATOM 669 C C . GLY A 1 86 ? -26.195 -19.525 -23.183 1.00 87.38 86 GLY A C 1
ATOM 670 O O . GLY A 1 86 ? -27.193 -19.747 -22.491 1.00 87.38 86 GLY A O 1
ATOM 671 N N . ASP A 1 87 ? -25.066 -20.222 -23.054 1.00 89.25 87 ASP A N 1
ATOM 672 C CA . ASP A 1 87 ? -24.881 -21.306 -22.087 1.00 89.25 87 ASP A CA 1
ATOM 673 C C . ASP A 1 87 ? -24.428 -20.786 -20.705 1.00 89.25 87 ASP A C 1
ATOM 675 O O . ASP A 1 87 ? -24.258 -21.564 -19.755 1.00 89.25 87 ASP A O 1
ATOM 679 N N . GLY A 1 88 ? -24.271 -19.464 -20.571 1.00 84.00 88 GLY A N 1
ATOM 680 C CA . GLY A 1 88 ? -23.772 -18.801 -19.374 1.00 84.00 88 GLY A CA 1
ATOM 681 C C . GLY A 1 88 ? -22.257 -18.919 -19.219 1.00 84.00 88 GLY A C 1
ATOM 682 O O . GLY A 1 88 ? -21.740 -18.674 -18.123 1.00 84.00 88 GLY A O 1
ATOM 683 N N . ARG A 1 89 ? -21.527 -19.318 -20.268 1.00 84.19 89 ARG A N 1
ATOM 684 C CA . ARG A 1 89 ? -20.077 -19.523 -20.265 1.00 84.19 89 ARG A CA 1
ATOM 685 C C . ARG A 1 89 ? -19.463 -18.853 -21.488 1.00 84.19 89 ARG A C 1
ATOM 687 O O . ARG A 1 89 ? -19.796 -19.121 -22.626 1.00 84.19 89 ARG A O 1
ATOM 694 N N . LEU A 1 90 ? -18.446 -18.030 -21.262 1.00 88.12 90 LEU A N 1
ATOM 695 C CA . LEU A 1 90 ? -17.636 -17.534 -22.370 1.00 88.12 90 LEU A CA 1
ATOM 696 C C . LEU A 1 90 ? -16.621 -18.605 -22.768 1.00 88.12 90 LEU A C 1
ATOM 698 O O . LEU A 1 90 ? -15.696 -18.917 -22.009 1.00 88.12 90 LEU A O 1
ATOM 702 N N . GLY A 1 91 ? -16.769 -19.144 -23.977 1.00 88.94 91 GLY A N 1
ATOM 703 C CA . GLY A 1 91 ? -15.715 -19.913 -24.623 1.00 88.94 91 GLY A CA 1
ATOM 704 C C . GLY A 1 91 ? -14.431 -19.086 -24.750 1.00 88.94 91 GLY A C 1
ATOM 705 O O . GLY A 1 91 ? -14.446 -17.855 -24.754 1.00 88.94 91 GLY A O 1
ATOM 706 N N . ARG A 1 92 ? -13.277 -19.751 -24.880 1.00 85.94 92 ARG A N 1
ATOM 707 C CA . ARG A 1 92 ? -11.972 -19.068 -24.981 1.00 85.94 92 ARG A CA 1
ATOM 708 C C . ARG A 1 92 ? -11.938 -18.015 -26.097 1.00 85.94 92 ARG A C 1
ATOM 710 O O . ARG A 1 92 ? -11.385 -16.940 -25.897 1.00 85.94 92 ARG A O 1
ATOM 717 N N . ALA A 1 93 ? -12.535 -18.321 -27.247 1.00 85.06 93 ALA A N 1
ATOM 718 C CA . ALA A 1 93 ? -12.596 -17.402 -28.380 1.00 85.06 93 ALA A CA 1
ATOM 719 C C . ALA A 1 93 ? -13.454 -16.159 -28.079 1.00 85.06 93 ALA A C 1
ATOM 721 O O . ALA A 1 93 ? -13.088 -15.048 -28.463 1.00 85.06 93 ALA A O 1
ATOM 722 N N . ASP A 1 94 ? -14.560 -16.326 -27.355 1.00 87.00 94 ASP A N 1
ATOM 723 C CA . ASP A 1 94 ? -15.463 -15.229 -26.996 1.00 87.00 94 ASP A CA 1
ATOM 724 C C . ASP A 1 94 ? -14.888 -14.367 -25.874 1.00 87.00 94 ASP A C 1
ATOM 726 O O . ASP A 1 94 ? -15.016 -13.143 -25.902 1.00 87.00 94 ASP A O 1
ATOM 730 N N . PHE A 1 95 ? -14.144 -14.976 -24.946 1.00 89.12 95 PHE A N 1
ATOM 731 C CA . PHE A 1 95 ? -13.363 -14.250 -23.948 1.00 89.12 95 PHE A CA 1
ATOM 732 C C . PHE A 1 95 ? -12.240 -13.419 -24.588 1.00 89.12 95 PHE A C 1
ATOM 734 O O . PHE A 1 95 ? -12.060 -12.253 -24.240 1.00 89.12 95 PHE A O 1
ATOM 741 N N . GLU A 1 96 ? -11.510 -13.976 -25.560 1.00 89.38 96 GLU A N 1
ATOM 742 C CA . GLU A 1 96 ? -10.479 -13.234 -26.300 1.00 89.38 96 GLU A CA 1
ATOM 743 C C . GLU A 1 96 ? -11.088 -12.040 -27.068 1.00 89.38 96 GLU A C 1
ATOM 745 O O . GLU A 1 96 ? -10.504 -10.954 -27.067 1.00 89.38 96 GLU A O 1
ATOM 750 N N . ARG A 1 97 ? -12.300 -12.181 -27.632 1.00 87.56 97 ARG A N 1
ATOM 751 C CA . ARG A 1 97 ? -13.049 -11.059 -28.238 1.00 87.56 97 ARG A CA 1
ATOM 752 C C . ARG A 1 97 ? -13.514 -10.022 -27.218 1.00 87.56 97 ARG A C 1
ATOM 754 O O . ARG A 1 97 ? -13.395 -8.829 -27.492 1.00 87.56 97 ARG A O 1
ATOM 761 N N . LEU A 1 98 ? -14.022 -10.452 -26.061 1.00 91.62 98 LEU A N 1
ATOM 762 C CA . LEU A 1 98 ? -14.451 -9.566 -24.975 1.00 91.62 98 LEU A CA 1
ATOM 763 C C . LEU A 1 98 ? -13.286 -8.679 -24.505 1.00 91.62 98 LEU A C 1
ATOM 765 O O . LEU A 1 98 ? -13.423 -7.458 -24.417 1.00 91.62 98 LEU A O 1
ATOM 769 N N . VAL A 1 99 ? -12.125 -9.288 -24.239 1.00 87.50 99 VAL A N 1
ATOM 770 C CA . VAL A 1 99 ? -10.923 -8.576 -23.778 1.00 87.50 99 VAL A CA 1
ATOM 771 C C . VAL A 1 99 ? -10.368 -7.665 -24.874 1.00 87.50 99 VAL A C 1
ATOM 773 O O . VAL A 1 99 ? -10.003 -6.525 -24.582 1.00 87.50 99 VAL A O 1
ATOM 776 N N . GLY A 1 100 ? -10.357 -8.127 -26.130 1.00 88.50 100 GLY A N 1
ATOM 777 C CA . GLY A 1 100 ? -9.963 -7.310 -27.281 1.00 88.50 100 GLY A CA 1
ATOM 778 C C . GLY A 1 100 ? -10.821 -6.050 -27.424 1.00 88.50 100 GLY A C 1
ATOM 779 O O . GLY A 1 100 ? -10.280 -4.949 -27.496 1.00 88.50 100 GLY A O 1
ATOM 780 N N . GLY A 1 101 ? -12.149 -6.191 -27.354 1.00 83.81 101 GLY A N 1
ATOM 781 C CA . GLY A 1 101 ? -13.082 -5.064 -27.453 1.00 83.81 101 GLY A CA 1
ATOM 782 C C . GLY A 1 101 ? -13.000 -4.080 -26.279 1.00 83.81 101 GLY A C 1
ATOM 783 O O . GLY A 1 101 ? -13.146 -2.874 -26.477 1.00 83.81 101 GLY A O 1
ATOM 784 N N . MET A 1 102 ? -12.717 -4.557 -25.058 1.00 82.19 102 MET A N 1
ATOM 785 C CA . MET A 1 102 ? -12.485 -3.670 -23.908 1.00 82.19 102 MET A CA 1
ATOM 786 C C . MET A 1 102 ? -11.203 -2.846 -24.061 1.00 82.19 102 MET A C 1
ATOM 788 O O . MET A 1 102 ? -11.195 -1.668 -23.702 1.00 82.19 102 MET A O 1
ATOM 792 N N . LEU A 1 103 ? -10.129 -3.437 -24.593 1.00 80.00 103 LEU A N 1
ATOM 793 C CA . LEU A 1 103 ? -8.878 -2.711 -24.823 1.00 80.00 103 LEU A CA 1
ATOM 794 C C . LEU A 1 103 ? -9.050 -1.609 -25.878 1.00 80.00 103 LEU A C 1
ATOM 796 O O . LEU A 1 103 ? -8.527 -0.508 -25.707 1.00 80.00 103 LEU A O 1
ATOM 800 N N . GLU A 1 104 ? -9.822 -1.887 -26.928 1.00 81.38 104 GLU A N 1
ATOM 801 C CA . GLU A 1 104 ? -10.113 -0.939 -28.009 1.00 81.38 104 GLU A CA 1
ATOM 802 C C . GLU A 1 104 ? -10.944 0.255 -27.506 1.00 81.38 104 GLU A C 1
ATOM 804 O O . GLU A 1 104 ? -10.591 1.411 -27.747 1.00 81.38 104 GLU A O 1
ATOM 809 N N . GLN A 1 105 ? -11.965 0.005 -26.674 1.00 73.75 105 GLN A N 1
ATOM 810 C CA . GLN A 1 105 ? -12.759 1.070 -26.044 1.00 73.75 105 GLN A CA 1
ATOM 811 C C . GLN A 1 105 ? -11.968 1.947 -25.065 1.00 73.75 105 GLN A C 1
ATOM 813 O O . GLN A 1 105 ? -12.286 3.128 -24.900 1.00 73.75 105 GLN A O 1
ATOM 818 N N . VAL A 1 106 ? -10.953 1.394 -24.394 1.00 69.75 106 VAL A N 1
ATOM 819 C CA . VAL A 1 106 ? -10.077 2.170 -23.501 1.00 69.75 106 VAL A CA 1
ATOM 820 C C . VAL A 1 106 ? -9.065 2.993 -24.308 1.00 69.75 106 VAL A C 1
ATOM 822 O O . VAL A 1 106 ? -8.737 4.108 -23.899 1.00 69.75 106 VAL A O 1
ATOM 825 N N . GLY A 1 107 ? -8.629 2.500 -25.472 1.00 62.22 107 GLY A N 1
ATOM 826 C CA . GLY A 1 107 ? -7.727 3.210 -26.383 1.00 62.22 107 GLY A CA 1
ATOM 827 C C . GLY A 1 107 ? -8.343 4.458 -27.026 1.00 62.22 107 GLY A C 1
ATOM 828 O O . GLY A 1 107 ? -7.667 5.478 -27.150 1.00 62.22 107 GLY A O 1
ATOM 829 N N . GLU A 1 108 ? -9.633 4.430 -27.369 1.00 57.50 108 GLU A N 1
ATOM 830 C CA . GLU A 1 108 ? -10.293 5.555 -28.055 1.00 57.50 108 GLU A CA 1
ATOM 831 C C . GLU A 1 108 ? -10.784 6.671 -27.115 1.00 57.50 108 GLU A C 1
ATOM 833 O O . GLU A 1 108 ? -11.007 7.803 -27.548 1.00 57.50 108 GLU A O 1
ATOM 838 N N . ARG A 1 109 ? -10.908 6.414 -25.805 1.00 51.16 109 ARG A N 1
ATOM 839 C CA . ARG A 1 109 ? -11.416 7.410 -24.837 1.00 51.16 109 ARG A CA 1
ATOM 840 C C . ARG A 1 109 ? -10.352 8.340 -24.238 1.00 51.16 109 ARG A C 1
ATOM 842 O O . ARG A 1 109 ? -10.696 9.204 -23.434 1.00 51.16 109 ARG A O 1
ATOM 849 N N . GLY A 1 110 ? -9.084 8.197 -24.627 1.00 50.09 110 GLY A N 1
ATOM 850 C CA . GLY A 1 110 ? -7.959 8.976 -24.089 1.00 50.09 110 GLY A CA 1
ATOM 851 C C . GLY A 1 110 ? -7.665 10.319 -24.778 1.00 50.09 110 GLY A C 1
ATOM 852 O O . GLY A 1 110 ? -6.716 10.991 -24.383 1.00 50.09 110 GLY A O 1
ATOM 853 N N . GLY A 1 111 ? -8.428 10.710 -25.806 1.00 49.44 111 GLY A N 1
ATOM 854 C CA . GLY A 1 111 ? -8.020 11.778 -26.730 1.00 49.44 111 GLY A CA 1
ATOM 855 C C . GLY A 1 111 ? -8.490 13.211 -26.450 1.00 49.44 111 GLY A C 1
ATOM 856 O O . GLY A 1 111 ? -7.821 14.129 -26.911 1.00 49.44 111 GLY A O 1
ATOM 857 N N . ASP A 1 112 ? -9.593 13.451 -25.728 1.00 48.06 112 ASP A N 1
ATOM 858 C CA . ASP A 1 112 ? -10.235 14.784 -25.787 1.00 48.06 112 ASP A CA 1
ATOM 859 C C . ASP A 1 112 ? -10.837 15.280 -24.458 1.00 48.06 112 ASP A C 1
ATOM 861 O O . ASP A 1 112 ? -12.015 15.603 -24.329 1.00 48.06 112 ASP A O 1
ATOM 865 N N . GLY A 1 113 ? -9.998 15.318 -23.421 1.00 44.12 113 GLY A N 1
ATOM 866 C CA . GLY A 1 113 ? -10.336 15.839 -22.094 1.00 44.12 113 GLY A CA 1
ATOM 867 C C . GLY A 1 113 ? -9.579 17.119 -21.761 1.00 44.12 113 GLY A C 1
ATOM 868 O O . GLY A 1 113 ? -8.798 17.159 -20.809 1.00 44.12 113 GLY A O 1
ATOM 869 N N . THR A 1 114 ? -9.761 18.173 -22.554 1.00 46.22 114 THR A N 1
ATOM 870 C CA . THR A 1 114 ? -9.187 19.487 -22.258 1.00 46.22 114 THR A CA 1
ATOM 871 C C . THR A 1 114 ? -9.778 20.057 -20.963 1.00 46.22 114 THR A C 1
ATOM 873 O O . THR A 1 114 ? -10.963 20.354 -20.864 1.00 46.22 114 THR A O 1
ATOM 876 N N . ARG A 1 115 ? -8.898 20.259 -19.977 1.00 48.84 115 ARG A N 1
ATOM 877 C CA . ARG A 1 115 ? -8.837 21.419 -19.068 1.00 48.84 115 ARG A CA 1
ATOM 878 C C . ARG A 1 115 ? -10.179 22.081 -18.707 1.00 48.84 115 ARG A C 1
ATOM 880 O O . ARG A 1 115 ? -10.541 23.101 -19.293 1.00 48.84 115 ARG A O 1
ATOM 887 N N . ARG A 1 116 ? -10.804 21.666 -17.601 1.00 44.62 116 ARG A N 1
ATOM 888 C CA . ARG A 1 116 ? -11.609 22.609 -16.808 1.00 44.62 116 ARG A CA 1
ATOM 889 C C . ARG A 1 116 ? -11.689 22.230 -15.332 1.00 44.62 116 ARG A C 1
ATOM 891 O O . ARG A 1 116 ? -12.471 21.380 -14.946 1.00 44.62 116 ARG A O 1
ATOM 898 N N . GLY A 1 117 ? -10.899 22.953 -14.539 1.00 43.66 117 GLY A N 1
ATOM 899 C CA . GLY A 1 117 ? -11.223 23.356 -13.172 1.00 43.66 117 GLY A CA 1
ATOM 900 C C . GLY A 1 117 ? -11.202 22.282 -12.088 1.00 43.66 117 GLY A C 1
ATOM 901 O O . GLY A 1 117 ? -12.165 21.554 -11.916 1.00 43.66 117 GLY A O 1
ATOM 902 N N . SER A 1 118 ? -10.207 22.357 -11.207 1.00 41.47 118 SER A N 1
ATOM 903 C CA . SER A 1 118 ? -10.556 22.528 -9.798 1.00 41.47 118 SER A CA 1
ATOM 904 C C . SER A 1 118 ? -9.472 23.325 -9.086 1.00 41.47 118 SER A C 1
ATOM 906 O O . SER A 1 118 ? -8.293 22.979 -9.086 1.00 41.47 118 SER A O 1
ATOM 908 N N . ARG A 1 119 ? -9.905 24.477 -8.587 1.00 48.66 119 ARG A N 1
ATOM 909 C CA . ARG A 1 119 ? -9.157 25.502 -7.874 1.00 48.66 119 ARG A CA 1
ATOM 910 C C . ARG A 1 119 ? -9.783 25.507 -6.484 1.00 48.66 119 ARG A C 1
ATOM 912 O O . ARG A 1 119 ? -10.944 25.889 -6.378 1.00 48.66 119 ARG A O 1
ATOM 919 N N . GLY A 1 120 ? -9.055 25.074 -5.460 1.00 44.38 120 GLY A N 1
ATOM 920 C CA . GLY A 1 120 ? -9.499 25.198 -4.069 1.00 44.38 120 GLY A CA 1
ATOM 921 C C . GLY A 1 120 ? -8.832 24.200 -3.124 1.00 44.38 120 GLY A C 1
ATOM 922 O O . GLY A 1 120 ? -8.855 23.006 -3.399 1.00 44.38 120 GLY A O 1
ATOM 923 N N . GLY A 1 121 ? -8.279 24.712 -2.021 1.00 37.50 121 GLY A N 1
ATOM 924 C CA . GLY A 1 121 ? -7.747 23.947 -0.886 1.00 37.50 121 GLY A CA 1
ATOM 925 C C . GLY A 1 121 ? -6.220 23.976 -0.834 1.00 37.50 121 GLY A C 1
ATOM 926 O O . GLY A 1 121 ? -5.574 23.116 -1.414 1.00 37.50 121 GLY A O 1
ATOM 927 N N . GLU A 1 122 ? -5.587 25.067 -0.397 1.00 48.34 122 GLU A N 1
ATOM 928 C CA . GLU A 1 122 ? -5.255 25.337 1.018 1.00 48.34 122 GLU A CA 1
ATOM 929 C C . GLU A 1 122 ? -4.520 24.175 1.697 1.00 48.34 122 GLU A C 1
ATOM 931 O O . GLU A 1 122 ? -5.085 23.134 2.014 1.00 48.34 122 GLU A O 1
ATOM 936 N N . GLY A 1 123 ? -3.226 24.399 1.908 1.00 40.72 123 GLY A N 1
ATOM 937 C CA . GLY A 1 123 ? -2.287 23.497 2.561 1.00 40.72 123 GLY A CA 1
ATOM 938 C C . GLY A 1 123 ? -0.937 24.193 2.677 1.00 40.72 123 GLY A C 1
ATOM 939 O O . GLY A 1 123 ? 0.061 23.728 2.135 1.00 40.72 123 GLY A O 1
ATOM 940 N N . ASP A 1 124 ? -0.968 25.374 3.291 1.00 45.78 124 ASP A N 1
ATOM 941 C CA . ASP A 1 124 ? 0.179 26.197 3.657 1.00 45.78 124 ASP A CA 1
ATOM 942 C C . ASP A 1 124 ? 1.096 25.398 4.594 1.00 45.78 124 ASP A C 1
ATOM 944 O O . ASP A 1 124 ? 0.767 25.163 5.753 1.00 45.78 124 ASP A O 1
ATOM 948 N N . ASN A 1 125 ? 2.219 24.910 4.069 1.00 43.06 125 ASN A N 1
ATOM 949 C CA . ASN A 1 125 ? 3.278 24.303 4.863 1.00 43.06 125 ASN A CA 1
ATOM 950 C C . ASN A 1 125 ? 4.637 24.723 4.302 1.00 43.06 125 ASN A C 1
ATOM 952 O O . ASN A 1 125 ? 5.138 24.167 3.328 1.00 43.06 125 ASN A O 1
ATOM 956 N N . GLY A 1 126 ? 5.234 25.710 4.972 1.00 42.44 126 GLY A N 1
ATOM 957 C CA . GLY A 1 126 ? 6.678 25.780 5.178 1.00 42.44 126 GLY A CA 1
ATOM 958 C C . GLY A 1 126 ? 7.522 25.927 3.919 1.00 42.44 126 GLY A C 1
ATOM 959 O O . GLY A 1 126 ? 8.345 25.068 3.612 1.00 42.44 126 GLY A O 1
ATOM 960 N N . ASN A 1 127 ? 7.370 27.059 3.238 1.00 41.06 127 ASN A N 1
ATOM 961 C CA . ASN A 1 127 ? 8.273 27.511 2.188 1.00 41.06 127 ASN A CA 1
ATOM 962 C C . ASN A 1 127 ? 9.653 27.852 2.794 1.00 41.06 127 ASN A C 1
ATOM 964 O O . ASN A 1 127 ? 9.949 29.005 3.109 1.00 41.06 127 ASN A O 1
ATOM 968 N N . ALA A 1 128 ? 10.500 26.842 3.004 1.00 48.06 128 ALA A N 1
ATOM 969 C CA . ALA A 1 128 ? 11.930 27.060 3.174 1.00 48.06 128 ALA A CA 1
ATOM 970 C C . ALA A 1 128 ? 12.487 27.548 1.823 1.00 48.06 128 ALA A C 1
ATOM 972 O O . ALA A 1 128 ? 12.207 26.918 0.800 1.00 48.06 128 ALA A O 1
ATOM 973 N N . PRO A 1 129 ? 13.251 28.655 1.769 1.00 51.19 129 PRO A N 1
ATOM 974 C CA . PRO A 1 129 ? 13.771 29.168 0.512 1.00 51.19 129 PRO A CA 1
ATOM 975 C C . PRO A 1 129 ? 14.719 28.133 -0.096 1.00 51.19 129 PRO A C 1
ATOM 977 O O . PRO A 1 129 ? 15.838 27.930 0.376 1.00 51.19 129 PRO A O 1
ATOM 980 N N . SER A 1 130 ? 14.243 27.467 -1.149 1.00 47.50 130 SER A N 1
ATOM 981 C CA . SER A 1 130 ? 15.033 26.608 -2.020 1.00 47.50 130 SER A CA 1
ATOM 982 C C . SER A 1 130 ? 16.118 27.463 -2.669 1.00 47.50 130 SER A C 1
ATOM 984 O O . SER A 1 130 ? 15.907 28.084 -3.712 1.00 47.50 130 SER A O 1
ATOM 986 N N . ALA A 1 131 ? 17.277 27.526 -2.015 1.00 49.81 131 ALA A N 1
ATOM 987 C CA . ALA A 1 131 ? 18.485 28.105 -2.566 1.00 49.81 131 ALA A CA 1
ATOM 988 C C . ALA A 1 131 ? 18.809 27.361 -3.865 1.00 49.81 131 ALA A C 1
ATOM 990 O O . ALA A 1 131 ? 19.107 26.166 -3.855 1.00 49.81 131 ALA A O 1
ATOM 991 N N . ALA A 1 132 ? 18.694 28.067 -4.990 1.00 57.03 132 ALA A N 1
ATOM 992 C CA . ALA A 1 132 ? 19.113 27.561 -6.283 1.00 57.03 132 ALA A CA 1
ATOM 993 C C . ALA A 1 132 ? 20.551 27.015 -6.166 1.00 57.03 132 ALA A C 1
ATOM 995 O O . ALA A 1 132 ? 21.397 27.690 -5.566 1.00 57.03 132 ALA A O 1
ATOM 996 N N . PRO A 1 133 ? 20.842 25.811 -6.692 1.00 58.69 133 PRO A N 1
ATOM 997 C CA . PRO A 1 133 ? 22.181 25.246 -6.637 1.00 58.69 133 PRO A CA 1
ATOM 998 C C . PRO A 1 133 ? 23.137 26.214 -7.332 1.00 58.69 133 PRO A C 1
ATOM 1000 O O . PRO A 1 133 ? 23.032 26.449 -8.537 1.00 58.69 133 PRO A O 1
ATOM 1003 N N . GLN A 1 134 ? 24.035 26.824 -6.556 1.00 72.19 134 GLN A N 1
ATOM 1004 C CA . GLN A 1 134 ? 25.056 27.692 -7.118 1.00 72.19 134 GLN A CA 1
ATOM 1005 C C . GLN A 1 134 ? 25.901 26.878 -8.109 1.00 72.19 134 GLN A C 1
ATOM 1007 O O . GLN A 1 134 ? 26.251 25.732 -7.807 1.00 72.19 134 GLN A O 1
ATOM 1012 N N . PRO A 1 135 ? 26.219 27.435 -9.290 1.00 65.50 135 PRO A N 1
ATOM 1013 C CA . PRO A 1 135 ? 27.085 26.773 -10.252 1.00 65.50 135 PRO A CA 1
ATOM 1014 C C . PRO A 1 135 ? 28.424 26.477 -9.577 1.00 65.50 135 PRO A C 1
ATOM 1016 O O . PRO A 1 135 ? 29.106 27.384 -9.097 1.00 65.50 135 PRO A O 1
ATOM 1019 N N . LEU A 1 136 ? 28.765 25.190 -9.500 1.00 63.25 136 LEU A N 1
ATOM 1020 C CA . LEU A 1 136 ? 30.043 24.744 -8.961 1.00 63.25 136 LEU A CA 1
ATOM 1021 C C . LEU A 1 136 ? 31.173 25.463 -9.720 1.00 63.25 136 LEU A C 1
ATOM 1023 O O . LEU A 1 136 ? 31.132 25.509 -10.954 1.00 63.25 136 LEU A O 1
ATOM 1027 N N . PRO A 1 137 ? 32.169 26.030 -9.015 1.00 77.06 137 PRO A N 1
ATOM 1028 C CA . PRO A 1 137 ? 33.307 26.662 -9.662 1.00 77.06 137 PRO A CA 1
ATOM 1029 C C . PRO A 1 137 ? 34.025 25.651 -10.569 1.00 77.06 137 PRO A C 1
ATOM 1031 O O . PRO A 1 137 ? 34.082 24.461 -10.235 1.00 77.06 137 PRO A O 1
ATOM 1034 N N . PRO A 1 138 ? 34.570 26.096 -11.716 1.00 76.81 138 PRO A N 1
ATOM 1035 C CA . PRO A 1 138 ? 35.310 25.224 -12.616 1.00 76.81 138 PRO A CA 1
ATOM 1036 C C . PRO A 1 138 ? 36.457 24.553 -11.846 1.00 76.81 138 PRO A C 1
ATOM 1038 O O . PRO A 1 138 ? 37.132 25.227 -11.060 1.00 76.81 138 PRO A O 1
ATOM 1041 N N . PRO A 1 139 ? 36.674 23.235 -12.025 1.00 72.12 139 PRO A N 1
ATOM 1042 C CA . PRO A 1 139 ? 37.730 22.533 -11.316 1.00 72.12 139 PRO A CA 1
ATOM 1043 C C . PRO A 1 139 ? 39.074 23.215 -11.614 1.00 72.12 139 PRO A C 1
ATOM 1045 O O . PRO A 1 139 ? 39.342 23.538 -12.776 1.00 72.12 139 PRO A O 1
ATOM 1048 N N . PRO A 1 140 ? 39.907 23.471 -10.590 1.00 73.06 140 PRO A N 1
ATOM 1049 C CA . PRO A 1 140 ? 41.196 24.119 -10.778 1.00 73.06 140 PRO A CA 1
ATOM 1050 C C . PRO A 1 140 ? 42.023 23.331 -11.794 1.00 73.06 140 PRO A C 1
ATOM 1052 O O . PRO A 1 140 ? 42.074 22.100 -11.738 1.00 73.06 140 PRO A O 1
ATOM 1055 N N . ALA A 1 141 ? 42.643 24.049 -12.733 1.00 64.19 141 ALA A N 1
ATOM 1056 C CA . ALA A 1 141 ? 43.502 23.472 -13.756 1.00 64.19 141 ALA A CA 1
ATOM 1057 C C . ALA A 1 141 ? 44.577 22.609 -13.083 1.00 64.19 141 ALA A C 1
ATOM 1059 O O . ALA A 1 141 ? 45.446 23.118 -12.374 1.00 64.19 141 ALA A O 1
ATOM 1060 N N . VAL A 1 142 ? 44.471 21.292 -13.264 1.00 71.25 142 VAL A N 1
ATOM 1061 C CA . VAL A 1 142 ? 45.409 20.332 -12.686 1.00 71.25 142 VAL A CA 1
ATOM 1062 C C . VAL A 1 142 ? 46.760 20.556 -13.377 1.00 71.25 142 VAL A C 1
ATOM 1064 O O . VAL A 1 142 ? 46.828 20.421 -14.601 1.00 71.25 142 VAL A O 1
ATOM 1067 N N . PRO A 1 143 ? 47.826 20.934 -12.646 1.00 76.75 143 PRO A N 1
ATOM 1068 C CA . PRO A 1 143 ? 49.147 21.094 -13.239 1.00 76.75 143 PRO A CA 1
ATOM 1069 C C . PRO A 1 143 ? 49.614 19.760 -13.846 1.00 76.75 143 PRO A C 1
ATOM 1071 O O . PRO A 1 143 ? 49.242 18.699 -13.334 1.00 76.75 143 PRO A O 1
ATOM 1074 N N . PRO A 1 144 ? 50.418 19.780 -14.926 1.00 66.56 144 PRO A N 1
ATOM 1075 C CA . PRO A 1 144 ? 50.909 18.568 -15.572 1.00 66.56 144 PRO A CA 1
ATOM 1076 C C . PRO A 1 144 ? 51.685 17.734 -14.551 1.00 66.56 144 PRO A C 1
ATOM 1078 O O . PRO A 1 144 ? 52.745 18.132 -14.070 1.00 66.56 144 PRO A O 1
ATOM 1081 N N . SER A 1 145 ? 51.102 16.597 -14.174 1.00 61.03 145 SER A N 1
ATOM 1082 C CA . SER A 1 145 ? 51.693 15.686 -13.202 1.00 61.03 145 SER A CA 1
ATOM 1083 C C . SER A 1 145 ? 53.025 15.166 -13.760 1.00 61.03 145 SER A C 1
ATOM 1085 O O . SER A 1 145 ? 53.072 14.812 -14.944 1.00 61.03 145 SER A O 1
ATOM 1087 N N . PRO A 1 146 ? 54.111 15.131 -12.963 1.00 65.00 146 PRO A N 1
ATOM 1088 C CA . PRO A 1 146 ? 55.379 14.553 -13.400 1.00 65.00 146 PRO A CA 1
ATOM 1089 C C . PRO A 1 146 ? 55.129 13.124 -13.887 1.00 65.00 146 PRO A C 1
ATOM 1091 O O . PRO A 1 146 ? 54.302 12.428 -13.302 1.00 65.00 146 PRO A O 1
ATOM 1094 N N . ALA A 1 147 ? 55.803 12.719 -14.968 1.00 72.00 147 ALA A N 1
ATOM 1095 C CA . ALA A 1 147 ? 55.622 11.453 -15.684 1.00 72.00 147 ALA A CA 1
ATOM 1096 C C . ALA A 1 147 ? 55.906 10.222 -14.801 1.00 72.00 147 ALA A C 1
ATOM 1098 O O . ALA A 1 147 ? 56.925 9.547 -14.933 1.00 72.00 147 ALA A O 1
ATOM 1099 N N . GLY A 1 148 ? 55.008 9.955 -13.859 1.00 75.88 148 GLY A N 1
ATOM 1100 C CA . GLY A 1 148 ? 55.038 8.792 -13.002 1.00 75.88 148 GLY A CA 1
ATOM 1101 C C . GLY A 1 148 ? 54.778 7.522 -13.812 1.00 75.88 148 GLY A C 1
ATOM 1102 O O . GLY A 1 148 ? 54.174 7.577 -14.890 1.00 75.88 148 GLY A O 1
ATOM 1103 N N . PRO A 1 149 ? 55.224 6.365 -13.303 1.00 79.00 149 PRO A N 1
ATOM 1104 C CA . PRO A 1 149 ? 54.991 5.084 -13.949 1.00 79.00 149 PRO A CA 1
ATOM 1105 C C . PRO A 1 149 ? 53.491 4.881 -14.191 1.00 79.00 149 PRO A C 1
ATOM 1107 O O . PRO A 1 149 ? 52.671 5.055 -13.288 1.00 79.00 149 PRO A O 1
ATOM 1110 N N . SER A 1 150 ? 53.131 4.536 -15.430 1.00 87.50 150 SER A N 1
ATOM 1111 C CA . SER A 1 150 ? 51.734 4.375 -15.838 1.00 87.50 150 SER A CA 1
ATOM 1112 C C . SER A 1 150 ? 51.061 3.248 -15.046 1.00 87.50 150 SER A C 1
ATOM 1114 O O . SER A 1 150 ? 51.300 2.051 -15.241 1.00 87.50 150 SER A O 1
ATOM 1116 N N . ILE A 1 151 ? 50.210 3.647 -14.105 1.00 92.94 151 ILE A N 1
ATOM 1117 C CA . ILE A 1 151 ? 49.400 2.732 -13.311 1.00 92.94 151 ILE A CA 1
ATOM 1118 C C . ILE A 1 151 ? 48.313 2.166 -14.224 1.00 92.94 151 ILE A C 1
ATOM 1120 O O . ILE A 1 151 ? 47.450 2.893 -14.710 1.00 92.94 151 ILE A O 1
ATOM 1124 N N . THR A 1 152 ? 48.358 0.859 -14.464 1.00 96.00 152 THR A N 1
ATOM 1125 C CA . THR A 1 152 ? 47.448 0.176 -15.404 1.00 96.00 152 THR A CA 1
ATOM 1126 C C . THR A 1 152 ? 46.697 -0.986 -14.768 1.00 96.00 152 THR A C 1
ATOM 1128 O O . THR A 1 152 ? 45.673 -1.411 -15.304 1.00 96.00 152 THR A O 1
ATOM 1131 N N . HIS A 1 153 ? 47.161 -1.480 -13.619 1.00 97.62 153 HIS A N 1
ATOM 1132 C CA . HIS A 1 153 ? 46.603 -2.642 -12.937 1.00 97.62 153 HIS A CA 1
ATOM 1133 C C . HIS A 1 153 ? 46.283 -2.321 -11.476 1.00 97.62 153 HIS A C 1
ATOM 1135 O O . HIS A 1 153 ? 46.746 -1.326 -10.919 1.00 97.62 153 HIS A O 1
ATOM 1141 N N . TYR A 1 154 ? 45.455 -3.153 -10.862 1.00 97.81 154 TYR A N 1
ATOM 1142 C CA . TYR A 1 154 ? 45.044 -3.047 -9.474 1.00 97.81 154 TYR A CA 1
ATOM 1143 C C . TYR A 1 154 ? 45.196 -4.409 -8.809 1.00 97.81 154 TYR A C 1
ATOM 1145 O O . TYR A 1 154 ? 44.677 -5.402 -9.320 1.00 97.81 154 TYR A O 1
ATOM 1153 N N . ASP A 1 155 ? 45.896 -4.463 -7.682 1.00 97.56 155 ASP A N 1
ATOM 1154 C CA . ASP A 1 155 ? 45.947 -5.673 -6.870 1.00 97.56 155 ASP A CA 1
ATOM 1155 C C . ASP A 1 155 ? 44.739 -5.706 -5.930 1.00 97.56 155 ASP A C 1
ATOM 1157 O O . ASP A 1 155 ? 44.614 -4.889 -5.012 1.00 97.56 155 ASP A O 1
ATOM 1161 N N . GLU A 1 156 ? 43.818 -6.641 -6.176 1.00 96.12 156 GLU A N 1
ATOM 1162 C CA . GLU A 1 156 ? 42.618 -6.813 -5.352 1.00 96.12 156 GLU A CA 1
ATOM 1163 C C . GLU A 1 156 ? 42.952 -7.326 -3.942 1.00 96.12 156 GLU A C 1
ATOM 1165 O O . GLU A 1 156 ? 42.180 -7.073 -3.015 1.00 96.12 156 GLU A O 1
ATOM 1170 N N . THR A 1 157 ? 44.100 -7.987 -3.771 1.00 96.44 157 THR A N 1
ATOM 1171 C CA . THR A 1 157 ? 44.553 -8.590 -2.508 1.00 96.44 157 THR A CA 1
ATOM 1172 C C . THR A 1 157 ? 45.073 -7.537 -1.540 1.00 96.44 157 THR A C 1
ATOM 1174 O O . THR A 1 157 ? 44.666 -7.497 -0.382 1.00 96.44 157 THR A O 1
ATOM 1177 N N . THR A 1 158 ? 45.981 -6.680 -2.013 1.00 96.25 158 THR A N 1
ATOM 1178 C CA . THR A 1 158 ? 46.619 -5.641 -1.188 1.00 96.25 158 THR A CA 1
ATOM 1179 C C . THR A 1 158 ? 45.858 -4.321 -1.221 1.00 96.25 158 THR A C 1
ATOM 1181 O O . THR A 1 158 ? 46.021 -3.479 -0.341 1.00 96.25 158 THR A O 1
ATOM 1184 N N . GLY A 1 159 ? 45.002 -4.126 -2.225 1.00 95.25 159 GLY A N 1
ATOM 1185 C CA . GLY A 1 159 ? 44.250 -2.896 -2.404 1.00 95.25 159 GLY A CA 1
ATOM 1186 C C . GLY A 1 159 ? 45.082 -1.739 -2.970 1.00 95.25 159 GLY A C 1
ATOM 1187 O O . GLY A 1 159 ? 44.669 -0.579 -2.840 1.00 95.25 159 GLY A O 1
ATOM 1188 N N . VAL A 1 160 ? 46.211 -2.022 -3.622 1.00 96.31 160 VAL A N 1
ATOM 1189 C CA . VAL A 1 160 ? 47.133 -1.001 -4.136 1.00 96.31 160 VAL A CA 1
ATOM 1190 C C . VAL A 1 160 ? 47.109 -0.964 -5.675 1.00 96.31 160 VAL A C 1
ATOM 1192 O O . VAL A 1 160 ? 47.136 -2.013 -6.325 1.00 96.31 160 VAL A O 1
ATOM 1195 N N . PRO A 1 161 ? 47.041 0.230 -6.295 1.00 96.00 161 PRO A N 1
ATOM 1196 C CA . PRO A 1 161 ? 47.230 0.375 -7.734 1.00 96.00 161 PRO A CA 1
ATOM 1197 C C . PRO A 1 161 ? 48.686 0.085 -8.136 1.00 96.00 161 PRO A C 1
ATOM 1199 O O . PRO A 1 161 ? 49.619 0.570 -7.502 1.00 96.00 161 PRO A O 1
ATOM 1202 N N . LEU A 1 162 ? 48.885 -0.674 -9.213 1.00 96.44 162 LEU A N 1
ATOM 1203 C CA . LEU A 1 162 ? 50.195 -1.141 -9.667 1.00 96.44 162 LEU A CA 1
ATOM 1204 C C . LEU A 1 162 ? 50.539 -0.632 -11.074 1.00 96.44 162 LEU A C 1
ATOM 1206 O O . LEU A 1 162 ? 49.700 -0.566 -11.982 1.00 96.44 162 LEU A O 1
ATOM 1210 N N . ALA A 1 163 ? 51.822 -0.326 -11.266 1.00 96.00 163 ALA A N 1
ATOM 1211 C CA . ALA A 1 163 ? 52.407 -0.128 -12.587 1.00 96.00 163 ALA A CA 1
ATOM 1212 C C . ALA A 1 163 ? 52.502 -1.464 -13.342 1.00 96.00 163 ALA A C 1
ATOM 1214 O O . ALA A 1 163 ? 52.601 -2.528 -12.729 1.00 96.00 163 ALA A O 1
ATOM 1215 N N . ARG A 1 164 ? 52.516 -1.409 -14.679 1.00 95.19 164 ARG A N 1
ATOM 1216 C CA . ARG A 1 164 ? 52.541 -2.607 -15.541 1.00 95.19 164 ARG A CA 1
ATOM 1217 C C . ARG A 1 164 ? 53.717 -3.547 -15.240 1.00 95.19 164 ARG A C 1
ATOM 1219 O O . ARG A 1 164 ? 53.562 -4.759 -15.313 1.00 95.19 164 ARG A O 1
ATOM 1226 N N . GLU A 1 165 ? 54.867 -2.985 -14.878 1.00 95.81 165 GLU A N 1
ATOM 1227 C CA . GLU A 1 165 ? 56.103 -3.725 -14.585 1.00 95.81 165 GLU A CA 1
ATOM 1228 C C . GLU A 1 165 ? 56.006 -4.560 -13.299 1.00 95.81 165 GLU A C 1
ATOM 1230 O O . GLU A 1 165 ? 56.581 -5.641 -13.215 1.00 95.81 165 GLU A O 1
ATOM 1235 N N . ALA A 1 166 ? 55.222 -4.104 -12.319 1.00 95.69 166 ALA A N 1
ATOM 1236 C CA . ALA A 1 166 ? 55.050 -4.782 -11.034 1.00 95.69 166 ALA A CA 1
ATOM 1237 C C . ALA A 1 166 ? 53.995 -5.906 -11.071 1.00 95.69 166 ALA A C 1
ATOM 1239 O O . ALA A 1 166 ? 53.802 -6.604 -10.081 1.00 95.69 166 ALA A O 1
ATOM 1240 N N . VAL A 1 167 ? 53.290 -6.095 -12.192 1.00 96.88 167 VAL A N 1
ATOM 1241 C CA . VAL A 1 167 ? 52.209 -7.091 -12.299 1.00 96.88 167 VAL A CA 1
ATOM 1242 C C . VAL A 1 167 ? 52.752 -8.512 -12.191 1.00 96.88 167 VAL A C 1
ATOM 1244 O O . VAL A 1 167 ? 52.228 -9.304 -11.414 1.00 96.88 167 VAL A O 1
ATOM 1247 N N . ALA A 1 168 ? 53.819 -8.829 -12.931 1.00 96.50 168 ALA A N 1
ATOM 1248 C CA . ALA A 1 168 ? 54.379 -10.179 -12.973 1.00 96.50 168 ALA A CA 1
ATOM 1249 C C . ALA A 1 168 ? 54.981 -10.600 -11.624 1.00 96.50 168 ALA A C 1
ATOM 1251 O O . ALA A 1 168 ? 54.815 -11.745 -11.209 1.00 96.50 168 ALA A O 1
ATOM 1252 N N . SER A 1 169 ? 55.636 -9.673 -10.914 1.00 96.81 169 SER A N 1
ATOM 1253 C CA . SER A 1 169 ? 56.184 -9.952 -9.584 1.00 96.81 169 SER A CA 1
ATOM 1254 C C . SER A 1 169 ? 55.078 -10.202 -8.558 1.00 96.81 169 SER A C 1
ATOM 1256 O O . SER A 1 169 ? 55.168 -11.154 -7.791 1.00 96.81 169 SER A O 1
ATOM 1258 N N . GLN A 1 170 ? 54.004 -9.411 -8.581 1.00 97.12 170 GLN A N 1
ATOM 1259 C CA . GLN A 1 170 ? 52.869 -9.579 -7.668 1.00 97.12 170 GLN A CA 1
ATOM 1260 C C . GLN A 1 170 ? 52.059 -10.847 -7.979 1.00 97.12 170 GLN A C 1
ATOM 1262 O O . GLN A 1 170 ? 51.667 -11.572 -7.067 1.00 97.12 170 GLN A O 1
ATOM 1267 N N . GLN A 1 171 ? 51.882 -11.189 -9.258 1.00 97.19 171 GLN A N 1
ATOM 1268 C CA . GLN A 1 171 ? 51.265 -12.458 -9.658 1.00 97.19 171 GLN A CA 1
ATOM 1269 C C . GLN A 1 171 ? 52.111 -13.673 -9.247 1.00 97.19 171 GLN A C 1
ATOM 1271 O O . GLN A 1 171 ? 51.550 -14.676 -8.813 1.00 97.19 171 GLN A O 1
ATOM 1276 N N . ALA A 1 172 ? 53.446 -13.584 -9.313 1.00 97.44 172 ALA A N 1
ATOM 1277 C CA . ALA A 1 172 ? 54.342 -14.646 -8.843 1.00 97.44 172 ALA A CA 1
ATOM 1278 C C . ALA A 1 172 ? 54.255 -14.878 -7.322 1.00 97.44 172 ALA A C 1
ATOM 1280 O O . ALA A 1 172 ? 54.483 -15.992 -6.857 1.00 97.44 172 ALA A O 1
ATOM 1281 N N . LEU A 1 173 ? 53.877 -13.848 -6.557 1.00 97.50 173 LEU A N 1
ATOM 1282 C CA . LEU A 1 173 ? 53.580 -13.938 -5.122 1.00 97.50 173 LEU A CA 1
ATOM 1283 C C . LEU A 1 173 ? 52.161 -14.466 -4.826 1.00 97.50 173 LEU A C 1
ATOM 1285 O O . LEU A 1 173 ? 51.792 -14.610 -3.663 1.00 97.50 173 LEU A O 1
ATOM 1289 N N . GLY A 1 174 ? 51.363 -14.768 -5.857 1.00 97.12 174 GLY A N 1
ATOM 1290 C CA . GLY A 1 174 ? 49.995 -15.272 -5.721 1.00 97.12 174 GLY A CA 1
ATOM 1291 C C . GLY A 1 174 ? 48.927 -14.187 -5.544 1.00 97.12 174 GLY A C 1
ATOM 1292 O O . GLY A 1 174 ? 47.783 -14.512 -5.224 1.00 97.12 174 GLY A O 1
ATOM 1293 N N . HIS A 1 175 ? 49.258 -12.909 -5.751 1.00 97.69 175 HIS A N 1
ATOM 1294 C CA . HIS A 1 175 ? 48.277 -11.828 -5.672 1.00 97.69 175 HIS A CA 1
ATOM 1295 C C . HIS A 1 175 ? 47.347 -11.800 -6.892 1.00 97.69 175 HIS A C 1
ATOM 1297 O O . HIS A 1 175 ? 47.757 -12.015 -8.036 1.00 97.69 175 HIS A O 1
ATOM 1303 N N . THR A 1 176 ? 46.071 -11.486 -6.649 1.00 97.00 176 THR A N 1
ATOM 1304 C CA . THR A 1 176 ? 45.061 -11.351 -7.708 1.00 97.00 176 THR A CA 1
ATOM 1305 C C . THR A 1 176 ? 45.133 -9.951 -8.313 1.00 97.00 176 THR A C 1
ATOM 1307 O O . THR A 1 176 ? 44.579 -8.990 -7.776 1.00 97.00 176 THR A O 1
ATOM 1310 N N . VAL A 1 177 ? 45.828 -9.836 -9.445 1.00 97.75 177 VAL A N 1
ATOM 1311 C CA . VAL A 1 177 ? 46.005 -8.566 -10.160 1.00 97.75 177 VAL A CA 1
ATOM 1312 C C . VAL A 1 177 ? 45.033 -8.480 -11.337 1.00 97.75 177 VAL A C 1
ATOM 1314 O O . VAL A 1 177 ? 45.038 -9.339 -12.217 1.00 97.75 177 VAL A O 1
ATOM 1317 N N . VAL A 1 178 ? 44.219 -7.425 -11.367 1.00 97.56 178 VAL A N 1
ATOM 1318 C CA . VAL A 1 178 ? 43.171 -7.181 -12.372 1.00 97.56 178 VAL A CA 1
ATOM 1319 C C . VAL A 1 178 ? 43.463 -5.855 -13.092 1.00 97.56 178 VAL A C 1
ATOM 1321 O O . VAL A 1 178 ? 43.996 -4.933 -12.466 1.00 97.56 178 VAL A O 1
ATOM 1324 N N . PRO A 1 179 ? 43.138 -5.692 -14.390 1.00 97.94 179 PRO A N 1
ATOM 1325 C CA . PRO A 1 179 ? 43.246 -4.395 -15.052 1.00 97.94 179 PRO A CA 1
ATOM 1326 C C . PRO A 1 179 ? 42.492 -3.305 -14.282 1.00 97.94 179 PRO A C 1
ATOM 1328 O O . PRO A 1 179 ? 41.355 -3.498 -13.845 1.00 97.94 179 PRO A O 1
ATOM 1331 N N . LEU A 1 180 ? 43.107 -2.129 -14.143 1.00 96.38 180 LEU A N 1
ATOM 1332 C CA . LEU A 1 180 ? 42.608 -1.049 -13.284 1.00 96.38 180 LEU A CA 1
ATOM 1333 C C . LEU A 1 180 ? 41.167 -0.647 -13.639 1.00 96.38 180 LEU A C 1
ATOM 1335 O O . LEU A 1 180 ? 40.335 -0.463 -12.752 1.00 96.38 180 LEU A O 1
ATOM 1339 N N . ARG A 1 181 ? 40.845 -0.583 -14.940 1.00 96.44 181 ARG A N 1
ATOM 1340 C CA . ARG A 1 181 ? 39.494 -0.277 -15.441 1.00 96.44 181 ARG A CA 1
ATOM 1341 C C . ARG A 1 181 ? 38.446 -1.260 -14.915 1.00 96.44 181 ARG A C 1
ATOM 1343 O O . ARG A 1 181 ? 37.368 -0.840 -14.496 1.00 96.44 181 ARG A O 1
ATOM 1350 N N . GLU A 1 182 ? 38.758 -2.551 -14.925 1.00 97.44 182 GLU A N 1
ATOM 1351 C CA . GLU A 1 182 ? 37.837 -3.587 -14.468 1.00 97.44 182 GLU A CA 1
ATOM 1352 C C . GLU A 1 182 ? 37.670 -3.531 -12.943 1.00 97.44 182 GLU A C 1
ATOM 1354 O O . GLU A 1 182 ? 36.536 -3.491 -12.459 1.00 97.44 182 GLU A O 1
ATOM 1359 N N . ALA A 1 183 ? 38.766 -3.399 -12.189 1.00 96.62 183 ALA A N 1
ATOM 1360 C CA . ALA A 1 183 ? 38.719 -3.255 -10.733 1.00 96.62 183 ALA A CA 1
ATOM 1361 C C . ALA A 1 183 ? 37.878 -2.039 -10.292 1.00 96.62 183 ALA A C 1
ATOM 1363 O O . ALA A 1 183 ? 37.041 -2.150 -9.388 1.00 96.62 183 ALA A O 1
ATOM 1364 N N . TYR A 1 184 ? 38.027 -0.890 -10.965 1.00 96.38 184 TYR A N 1
ATOM 1365 C CA . TYR A 1 184 ? 37.186 0.284 -10.713 1.00 96.38 184 TYR A CA 1
ATOM 1366 C C . TYR A 1 184 ? 35.721 0.039 -11.064 1.00 96.38 184 TYR A C 1
ATOM 1368 O O . TYR A 1 184 ? 34.855 0.402 -10.271 1.00 96.38 184 TYR A O 1
ATOM 1376 N N . SER A 1 185 ? 35.425 -0.599 -12.200 1.00 96.69 185 SER A N 1
ATOM 1377 C CA . SER A 1 185 ? 34.039 -0.892 -12.591 1.00 96.69 185 SER A CA 1
ATOM 1378 C C . SER A 1 185 ? 33.327 -1.791 -11.570 1.00 96.69 185 SER A C 1
ATOM 1380 O O . SER A 1 185 ? 32.203 -1.493 -11.163 1.00 96.69 185 SER A O 1
ATOM 1382 N N . ARG A 1 186 ? 34.018 -2.821 -11.056 1.00 96.31 186 ARG A N 1
ATOM 1383 C CA . ARG A 1 186 ? 33.517 -3.722 -10.005 1.00 96.31 186 ARG A CA 1
ATOM 1384 C C . ARG A 1 186 ? 33.321 -3.000 -8.673 1.00 96.31 186 ARG A C 1
ATOM 1386 O O . ARG A 1 186 ? 32.353 -3.246 -7.958 1.00 96.31 186 ARG A O 1
ATOM 1393 N N . ARG A 1 187 ? 34.233 -2.099 -8.303 1.00 95.56 187 ARG A N 1
ATOM 1394 C CA . ARG A 1 187 ? 34.099 -1.299 -7.074 1.00 95.56 187 ARG A CA 1
ATOM 1395 C C . ARG A 1 187 ? 32.973 -0.290 -7.168 1.00 95.56 187 ARG A C 1
ATOM 1397 O O . ARG A 1 187 ? 32.226 -0.136 -6.205 1.00 95.56 187 ARG A O 1
ATOM 1404 N N . LEU A 1 188 ? 32.830 0.357 -8.319 1.00 96.25 188 LEU A N 1
ATOM 1405 C CA . LEU A 1 188 ? 31.747 1.289 -8.576 1.00 96.25 188 LEU A CA 1
ATOM 1406 C C . LEU A 1 188 ? 30.397 0.572 -8.525 1.00 96.25 188 LEU A C 1
ATOM 1408 O O . LEU A 1 188 ? 29.503 1.053 -7.836 1.00 96.25 188 LEU A O 1
ATOM 1412 N N . SER A 1 189 ? 30.263 -0.600 -9.154 1.00 96.06 189 SER A N 1
ATOM 1413 C CA . SER A 1 189 ? 29.026 -1.386 -9.093 1.00 96.06 189 SER A CA 1
ATOM 1414 C C . SER A 1 189 ? 28.715 -1.861 -7.669 1.00 96.06 189 SER A C 1
ATOM 1416 O O . SER A 1 189 ? 27.581 -1.718 -7.213 1.00 96.06 189 SER A O 1
ATOM 1418 N N . ARG A 1 190 ? 29.719 -2.320 -6.903 1.00 96.19 190 ARG A N 1
ATOM 1419 C CA . ARG A 1 190 ? 29.564 -2.647 -5.470 1.00 96.19 190 ARG A CA 1
ATOM 1420 C C . ARG A 1 190 ? 29.138 -1.436 -4.640 1.00 96.19 190 ARG A C 1
ATOM 1422 O O . ARG A 1 190 ? 28.286 -1.566 -3.765 1.00 96.19 190 ARG A O 1
ATOM 1429 N N . LEU A 1 191 ? 29.707 -0.261 -4.894 1.00 96.25 191 LEU A N 1
ATOM 1430 C CA . LEU A 1 191 ? 29.366 0.971 -4.183 1.00 96.25 191 LEU A CA 1
ATOM 1431 C C . LEU A 1 191 ? 27.955 1.452 -4.542 1.00 96.25 191 LEU A C 1
ATOM 1433 O O . LEU A 1 191 ? 27.196 1.831 -3.653 1.00 96.25 191 LEU A O 1
ATOM 1437 N N . GLN A 1 192 ? 27.571 1.377 -5.817 1.00 96.31 192 GLN A N 1
ATOM 1438 C CA . GLN A 1 192 ? 26.206 1.647 -6.272 1.00 96.31 192 GLN A CA 1
ATOM 1439 C C . GLN A 1 192 ? 25.206 0.673 -5.640 1.00 96.31 192 GLN A C 1
ATOM 1441 O O . GLN A 1 192 ? 24.162 1.109 -5.161 1.00 96.31 192 GLN A O 1
ATOM 1446 N N . LEU A 1 193 ? 25.538 -0.619 -5.560 1.00 95.94 193 LEU A N 1
ATOM 1447 C CA . LEU A 1 193 ? 24.714 -1.613 -4.874 1.00 95.94 193 LEU A CA 1
ATOM 1448 C C . LEU A 1 193 ? 24.569 -1.287 -3.384 1.00 95.94 193 LEU A C 1
ATOM 1450 O O . LEU A 1 193 ? 23.455 -1.294 -2.874 1.00 95.94 193 LEU A O 1
ATOM 1454 N N . ARG A 1 194 ? 25.661 -0.935 -2.692 1.00 97.06 194 ARG A N 1
ATOM 1455 C CA . ARG A 1 194 ? 25.611 -0.505 -1.284 1.00 97.06 194 ARG A CA 1
ATOM 1456 C C . ARG A 1 194 ? 24.722 0.720 -1.090 1.00 97.06 194 ARG A C 1
ATOM 1458 O O . ARG A 1 194 ? 23.931 0.728 -0.157 1.00 97.06 194 ARG A O 1
ATOM 1465 N N . ARG A 1 195 ? 24.801 1.718 -1.978 1.00 96.31 195 ARG A N 1
ATOM 1466 C CA . ARG A 1 195 ? 23.911 2.892 -1.946 1.00 96.31 195 ARG A CA 1
ATOM 1467 C C . ARG A 1 195 ? 22.447 2.501 -2.146 1.00 96.31 195 ARG A C 1
ATOM 1469 O O . ARG A 1 195 ? 21.603 2.953 -1.385 1.00 96.31 195 ARG A O 1
ATOM 1476 N N . ARG A 1 196 ? 22.152 1.621 -3.109 1.00 95.75 196 ARG A N 1
ATOM 1477 C CA . ARG A 1 196 ? 20.790 1.103 -3.339 1.00 95.75 196 ARG A CA 1
ATOM 1478 C C . ARG A 1 196 ? 20.255 0.334 -2.131 1.00 95.75 196 ARG A C 1
ATOM 1480 O O . ARG A 1 196 ? 19.115 0.542 -1.742 1.00 95.75 196 ARG A O 1
ATOM 1487 N N . LEU A 1 197 ? 21.071 -0.529 -1.525 1.00 96.25 197 LEU A N 1
ATOM 1488 C CA . LEU A 1 197 ? 20.696 -1.268 -0.316 1.00 96.25 197 LEU A CA 1
ATOM 1489 C C . LEU A 1 197 ? 20.495 -0.338 0.880 1.00 96.25 197 LEU A C 1
ATOM 1491 O O . LEU A 1 197 ? 19.585 -0.562 1.669 1.00 96.25 197 LEU A O 1
ATOM 1495 N N . HIS A 1 198 ? 21.309 0.710 1.003 1.00 97.19 198 HIS A N 1
ATOM 1496 C CA . HIS A 1 198 ? 21.139 1.710 2.050 1.00 97.19 198 HIS A CA 1
ATOM 1497 C C . HIS A 1 198 ? 19.825 2.479 1.883 1.00 97.19 198 HIS A C 1
ATOM 1499 O O . HIS A 1 198 ? 19.061 2.539 2.840 1.00 97.19 198 HIS A O 1
ATOM 1505 N N . GLY A 1 199 ? 19.520 2.950 0.667 1.00 96.06 199 GLY A N 1
ATOM 1506 C CA . GLY A 1 199 ? 18.245 3.606 0.354 1.00 96.06 199 GLY A CA 1
ATOM 1507 C C . GLY A 1 199 ? 17.042 2.706 0.646 1.00 96.06 199 GLY A C 1
ATOM 1508 O O . GLY A 1 199 ? 16.157 3.095 1.397 1.00 96.06 199 GLY A O 1
ATOM 1509 N N . ARG A 1 200 ? 17.073 1.442 0.200 1.00 96.12 200 ARG A N 1
ATOM 1510 C CA . ARG A 1 200 ? 16.038 0.452 0.562 1.00 96.12 200 ARG A CA 1
ATOM 1511 C C . ARG A 1 200 ? 15.936 0.222 2.072 1.00 96.12 200 ARG A C 1
ATOM 1513 O O . ARG A 1 200 ? 14.851 0.010 2.598 1.00 96.12 200 ARG A O 1
ATOM 1520 N N . GLY A 1 201 ? 17.058 0.254 2.786 1.00 96.25 201 GLY A N 1
ATOM 1521 C CA . GLY A 1 201 ? 17.077 0.143 4.243 1.00 96.25 201 GLY A CA 1
ATOM 1522 C C . GLY A 1 201 ? 16.440 1.345 4.945 1.00 96.25 201 GLY A C 1
ATOM 1523 O O . GLY A 1 201 ? 15.848 1.178 6.009 1.00 96.25 201 GLY A O 1
ATOM 1524 N N . GLU A 1 202 ? 16.560 2.545 4.378 1.00 97.62 202 GLU A N 1
ATOM 1525 C CA . GLU A 1 202 ? 15.873 3.751 4.855 1.00 97.62 202 GLU A CA 1
ATOM 1526 C C . GLU A 1 202 ? 14.375 3.695 4.559 1.00 97.62 202 GLU A C 1
ATOM 1528 O O . GLU A 1 202 ? 13.580 3.948 5.462 1.00 97.62 202 GLU A O 1
ATOM 1533 N N . GLU A 1 203 ? 13.991 3.265 3.356 1.00 96.06 203 GLU A N 1
ATOM 1534 C CA . GLU A 1 203 ? 12.594 3.043 2.964 1.00 96.06 203 GLU A CA 1
ATOM 1535 C C . GLU A 1 203 ? 11.902 2.032 3.890 1.00 96.06 203 GLU A C 1
ATOM 1537 O O . GLU A 1 203 ? 10.829 2.315 4.416 1.00 96.06 203 GLU A O 1
ATOM 1542 N N . LEU A 1 204 ? 12.537 0.887 4.174 1.00 96.44 204 LEU A N 1
ATOM 1543 C CA . LEU A 1 204 ? 11.997 -0.117 5.099 1.00 96.44 204 LEU A CA 1
ATOM 1544 C C . LEU A 1 204 ? 11.856 0.418 6.528 1.00 96.44 204 LEU A C 1
ATOM 1546 O O . LEU A 1 204 ? 10.871 0.122 7.202 1.00 96.44 204 LEU A O 1
ATOM 1550 N N . ARG A 1 205 ? 12.820 1.217 7.004 1.00 97.19 205 ARG A N 1
ATOM 1551 C CA . ARG A 1 205 ? 12.728 1.866 8.322 1.00 97.19 205 ARG A CA 1
ATOM 1552 C C . ARG A 1 205 ? 11.585 2.879 8.372 1.00 97.19 205 ARG A C 1
ATOM 1554 O O . ARG A 1 205 ? 10.858 2.904 9.361 1.00 97.19 205 ARG A O 1
ATOM 1561 N N . ALA A 1 206 ? 11.404 3.671 7.318 1.00 97.12 206 ALA A N 1
ATOM 1562 C CA . ALA A 1 206 ? 10.308 4.628 7.214 1.00 97.12 206 ALA A CA 1
ATOM 1563 C C . ALA A 1 206 ? 8.942 3.927 7.145 1.00 97.12 206 ALA A C 1
ATOM 1565 O O . ALA A 1 206 ? 8.025 4.318 7.865 1.00 97.12 206 ALA A O 1
ATOM 1566 N N . ALA A 1 207 ? 8.825 2.861 6.347 1.00 95.25 207 ALA A N 1
ATOM 1567 C CA . ALA A 1 207 ? 7.616 2.048 6.243 1.00 95.25 207 ALA A CA 1
ATOM 1568 C C . ALA A 1 207 ? 7.262 1.392 7.585 1.00 95.25 207 ALA A C 1
ATOM 1570 O O . ALA A 1 207 ? 6.126 1.493 8.038 1.00 95.25 207 ALA A O 1
ATOM 1571 N N . ARG A 1 208 ? 8.248 0.808 8.279 1.00 97.69 208 ARG A N 1
ATOM 1572 C CA . ARG A 1 208 ? 8.055 0.261 9.628 1.00 97.69 208 ARG A CA 1
ATOM 1573 C C . ARG A 1 208 ? 7.538 1.322 10.602 1.00 97.69 208 ARG A C 1
ATOM 1575 O O . ARG A 1 208 ? 6.554 1.078 11.289 1.00 97.69 208 ARG A O 1
ATOM 1582 N N . ALA A 1 209 ? 8.160 2.500 10.634 1.00 97.19 209 ALA A N 1
ATOM 1583 C CA . ALA A 1 209 ? 7.731 3.590 11.508 1.00 97.19 209 ALA A CA 1
ATOM 1584 C C . ALA A 1 209 ? 6.346 4.154 11.138 1.00 97.19 209 ALA A C 1
ATOM 1586 O O . ALA A 1 209 ? 5.693 4.771 11.976 1.00 97.19 209 ALA A O 1
ATOM 1587 N N . ALA A 1 210 ? 5.904 4.011 9.884 1.00 95.00 210 ALA A N 1
ATOM 1588 C CA . ALA A 1 210 ? 4.546 4.358 9.472 1.00 95.00 210 ALA A CA 1
ATOM 1589 C C . ALA A 1 210 ? 3.528 3.340 10.002 1.00 95.00 210 ALA A C 1
ATOM 1591 O O . ALA A 1 210 ? 2.576 3.749 10.658 1.00 95.00 210 ALA A O 1
ATOM 1592 N N . ILE A 1 211 ? 3.796 2.042 9.823 1.00 92.69 211 ILE A N 1
ATOM 1593 C CA . ILE A 1 211 ? 2.950 0.952 10.337 1.00 92.69 211 ILE A CA 1
ATOM 1594 C C . ILE A 1 211 ? 2.843 1.020 11.869 1.00 92.69 211 ILE A C 1
ATOM 1596 O O . ILE A 1 211 ? 1.757 0.898 12.425 1.00 92.69 211 ILE A O 1
ATOM 1600 N N . GLU A 1 212 ? 3.950 1.268 12.575 1.00 96.62 212 GLU A N 1
ATOM 1601 C CA . GLU A 1 212 ? 3.939 1.419 14.038 1.00 96.62 212 GLU A CA 1
ATOM 1602 C C . GLU A 1 212 ? 3.067 2.606 14.490 1.00 96.62 212 GLU A C 1
ATOM 1604 O O . GLU A 1 212 ? 2.346 2.499 15.475 1.00 96.62 212 GLU A O 1
ATOM 1609 N N . ARG A 1 213 ? 3.071 3.726 13.757 1.00 97.75 213 ARG A N 1
ATOM 1610 C CA . ARG A 1 213 ? 2.205 4.875 14.077 1.00 97.75 213 ARG A CA 1
ATOM 1611 C C . ARG A 1 213 ? 0.732 4.601 13.787 1.00 97.75 213 ARG A C 1
ATOM 1613 O O . ARG A 1 213 ? -0.108 4.982 14.591 1.00 97.75 213 ARG A O 1
ATOM 1620 N N . GLU A 1 214 ? 0.431 3.961 12.664 1.00 93.38 214 GLU A N 1
ATOM 1621 C CA . GLU A 1 214 ? -0.936 3.591 12.282 1.00 93.38 214 GLU A CA 1
ATOM 1622 C C . GLU A 1 214 ? -1.535 2.591 13.277 1.00 93.38 214 GLU A C 1
ATOM 1624 O O . GLU A 1 214 ? -2.606 2.831 13.820 1.00 93.38 214 GLU A O 1
ATOM 1629 N N . THR A 1 215 ? -0.789 1.542 13.631 1.00 92.62 215 THR A N 1
ATOM 1630 C CA . THR A 1 215 ? -1.238 0.544 14.618 1.00 92.62 215 THR A CA 1
ATOM 1631 C C . THR A 1 215 ? -1.456 1.132 16.013 1.00 92.62 215 THR A C 1
ATOM 1633 O O . THR A 1 215 ? -2.391 0.726 16.704 1.00 92.62 215 THR A O 1
ATOM 1636 N N . LEU A 1 216 ? -0.638 2.104 16.436 1.00 95.75 216 LEU A N 1
ATOM 1637 C CA . LEU A 1 216 ? -0.876 2.841 17.680 1.00 95.75 216 LEU A CA 1
ATOM 1638 C C . LEU A 1 216 ? -2.134 3.713 17.591 1.00 95.75 216 LEU A C 1
ATOM 1640 O O . LEU A 1 216 ? -2.944 3.684 18.514 1.00 95.75 216 LEU A O 1
ATOM 1644 N N . ALA A 1 217 ? -2.332 4.430 16.482 1.00 94.19 217 ALA A N 1
ATOM 1645 C CA . ALA A 1 217 ? -3.528 5.243 16.267 1.00 94.19 217 ALA A CA 1
ATOM 1646 C C . ALA A 1 217 ? -4.811 4.389 16.251 1.00 94.19 217 ALA A C 1
ATOM 1648 O O . ALA A 1 217 ? -5.814 4.764 16.859 1.00 94.19 217 ALA A O 1
ATOM 1649 N N . ASP A 1 218 ? -4.769 3.210 15.629 1.00 88.94 218 ASP A N 1
ATOM 1650 C CA . ASP A 1 218 ? -5.883 2.260 15.620 1.00 88.94 218 ASP A CA 1
ATOM 1651 C C . ASP A 1 218 ? -6.186 1.722 17.022 1.00 88.94 218 ASP A C 1
ATOM 1653 O O . ASP A 1 218 ? -7.351 1.629 17.422 1.00 88.94 218 ASP A O 1
ATOM 1657 N N . ALA A 1 219 ? -5.147 1.399 17.799 1.00 90.31 219 ALA A N 1
ATOM 1658 C CA . ALA A 1 219 ? -5.303 0.968 19.183 1.00 90.31 219 ALA A CA 1
ATOM 1659 C C . ALA A 1 219 ? -5.935 2.073 20.048 1.00 90.31 219 ALA A C 1
ATOM 1661 O O . ALA A 1 219 ? -6.874 1.799 20.799 1.00 90.31 219 ALA A O 1
ATOM 1662 N N . GLU A 1 220 ? -5.486 3.322 19.904 1.00 95.44 220 GLU A N 1
ATOM 1663 C CA . GLU A 1 220 ? -6.066 4.484 20.587 1.00 95.44 220 GLU A CA 1
ATOM 1664 C C . GLU A 1 220 ? -7.535 4.701 20.192 1.00 95.44 220 GLU A C 1
ATOM 1666 O O . GLU A 1 220 ? -8.385 4.889 21.064 1.00 95.44 220 GLU A O 1
ATOM 1671 N N . ALA A 1 221 ? -7.873 4.577 18.906 1.00 87.56 221 ALA A N 1
ATOM 1672 C CA . ALA A 1 221 ? -9.247 4.698 18.419 1.00 87.56 221 ALA A CA 1
ATOM 1673 C C . ALA A 1 221 ? -10.171 3.574 18.925 1.00 87.56 221 ALA A C 1
ATOM 1675 O O . ALA A 1 221 ? -11.369 3.787 19.134 1.00 87.56 221 ALA A O 1
ATOM 1676 N N . ILE A 1 222 ? -9.652 2.358 19.119 1.00 83.00 222 ILE A N 1
ATOM 1677 C CA . ILE A 1 222 ? -10.401 1.264 19.755 1.00 83.00 222 ILE A CA 1
ATOM 1678 C C . ILE A 1 222 ? -10.638 1.577 21.234 1.00 83.00 222 ILE A C 1
ATOM 1680 O O . ILE A 1 222 ? -11.770 1.456 21.698 1.00 83.00 222 ILE A O 1
ATOM 1684 N N . VAL A 1 223 ? -9.606 2.011 21.962 1.00 90.75 223 VAL A N 1
ATOM 1685 C CA . VAL A 1 223 ? -9.725 2.367 23.385 1.00 90.75 223 VAL A CA 1
ATOM 1686 C C . VAL A 1 223 ? -10.724 3.505 23.587 1.00 90.75 223 VAL A C 1
ATOM 1688 O O . VAL A 1 223 ? -11.549 3.428 24.494 1.00 90.75 223 VAL A O 1
ATOM 1691 N N . GLU A 1 224 ? -10.709 4.527 22.733 1.00 92.81 224 GLU A N 1
ATOM 1692 C CA . GLU A 1 224 ? -11.636 5.656 22.842 1.00 92.81 224 GLU A CA 1
ATOM 1693 C C . GLU A 1 224 ? -13.093 5.243 22.587 1.00 92.81 224 GLU A C 1
ATOM 1695 O O . GLU A 1 224 ? -13.999 5.673 23.301 1.00 92.81 224 GLU A O 1
ATOM 1700 N N . ARG A 1 225 ? -13.335 4.337 21.631 1.00 85.94 225 ARG A N 1
ATOM 1701 C CA . ARG A 1 225 ? -14.670 3.752 21.417 1.00 85.94 225 ARG A CA 1
ATOM 1702 C C . ARG A 1 225 ? -15.140 2.912 22.602 1.00 85.94 225 ARG A C 1
ATOM 1704 O O . ARG A 1 225 ? -16.301 3.000 22.984 1.00 85.94 225 ARG A O 1
ATOM 1711 N N . LEU A 1 226 ? -14.249 2.129 23.208 1.00 84.81 226 LEU A N 1
ATOM 1712 C CA . LEU A 1 226 ? -14.584 1.358 24.407 1.00 84.81 226 LEU A CA 1
ATOM 1713 C C . LEU A 1 226 ? -14.914 2.279 25.587 1.00 84.81 226 LEU A C 1
ATOM 1715 O O . LEU A 1 226 ? -15.901 2.044 26.279 1.00 84.81 226 LEU A O 1
ATOM 1719 N N . ARG A 1 227 ? -14.155 3.365 25.776 1.00 90.44 227 ARG A N 1
ATOM 1720 C CA . ARG A 1 227 ? -14.433 4.376 26.809 1.00 90.44 227 ARG A CA 1
ATOM 1721 C C . ARG A 1 227 ? -15.746 5.112 26.578 1.00 90.44 227 ARG A C 1
ATOM 1723 O O . ARG A 1 227 ? -16.466 5.377 27.540 1.00 90.44 227 ARG A O 1
ATOM 1730 N N . SER A 1 228 ? -16.081 5.446 25.333 1.00 89.44 228 SER A N 1
ATOM 1731 C CA . SER A 1 228 ? -17.352 6.111 25.029 1.00 89.44 228 SER A CA 1
ATOM 1732 C C . SER A 1 228 ? -18.544 5.176 25.253 1.00 89.44 228 SER A C 1
ATOM 1734 O O . SER A 1 228 ? -19.532 5.593 25.860 1.00 89.44 228 SER A O 1
ATOM 1736 N N . ALA A 1 229 ? -18.420 3.900 24.875 1.00 85.44 229 ALA A N 1
ATOM 1737 C CA . ALA A 1 229 ? -19.412 2.871 25.179 1.00 85.44 229 ALA A CA 1
ATOM 1738 C C . ALA A 1 229 ? -19.564 2.646 26.694 1.00 85.44 229 ALA A C 1
ATOM 1740 O O . ALA A 1 229 ? -20.684 2.572 27.197 1.00 85.44 229 ALA A O 1
ATOM 1741 N N . GLU A 1 230 ? -18.459 2.597 27.442 1.00 87.81 230 GLU A N 1
ATOM 1742 C CA . GLU A 1 230 ? -18.476 2.501 28.905 1.00 87.81 230 GLU A CA 1
ATOM 1743 C C . GLU A 1 230 ? -19.176 3.710 29.537 1.00 87.81 230 GLU A C 1
ATOM 1745 O O . GLU A 1 230 ? -20.071 3.540 30.361 1.00 87.81 230 GLU A O 1
ATOM 1750 N N . THR A 1 231 ? -18.821 4.925 29.115 1.00 93.25 231 THR A N 1
ATOM 1751 C CA . THR A 1 231 ? -19.420 6.168 29.624 1.00 93.25 231 THR A CA 1
ATOM 1752 C C . THR A 1 231 ? -20.929 6.197 29.372 1.00 93.25 231 THR A C 1
ATOM 1754 O O . THR A 1 231 ? -21.696 6.584 30.253 1.00 93.25 231 THR A O 1
ATOM 1757 N N . LEU A 1 232 ? -21.377 5.737 28.198 1.00 89.44 232 LEU A N 1
ATOM 1758 C CA . LEU A 1 232 ? -22.799 5.601 27.877 1.00 89.44 232 LEU A CA 1
ATOM 1759 C C . LEU A 1 232 ? -23.495 4.615 28.830 1.00 89.44 232 LEU A C 1
ATOM 1761 O O . LEU A 1 232 ? -24.534 4.944 29.403 1.00 89.44 232 LEU A O 1
ATOM 1765 N N . LYS A 1 233 ? -22.908 3.431 29.048 1.00 89.56 233 LYS A N 1
ATOM 1766 C CA . LYS A 1 233 ? -23.455 2.406 29.955 1.00 89.56 233 LYS A CA 1
ATOM 1767 C C . LYS A 1 233 ? -23.508 2.905 31.401 1.00 89.56 233 LYS A C 1
ATOM 1769 O O . LYS A 1 233 ? -24.525 2.736 32.070 1.00 89.56 233 LYS A O 1
ATOM 1774 N N . GLN A 1 234 ? -22.463 3.587 31.869 1.00 93.94 234 GLN A N 1
ATOM 1775 C CA . GLN A 1 234 ? -22.439 4.222 33.189 1.00 93.94 234 GLN A CA 1
ATOM 1776 C C . GLN A 1 234 ? -23.526 5.296 33.325 1.00 93.94 234 GLN A C 1
ATOM 1778 O O . GLN A 1 234 ? -24.185 5.366 34.364 1.00 93.94 234 GLN A O 1
ATOM 1783 N N . ALA A 1 235 ? -23.760 6.102 32.284 1.00 92.56 235 ALA A N 1
ATOM 1784 C CA . ALA A 1 235 ? -24.825 7.102 32.282 1.00 92.56 235 ALA A CA 1
ATOM 1785 C C . ALA A 1 235 ? -26.218 6.455 32.370 1.00 92.56 235 ALA A C 1
ATOM 1787 O O . ALA A 1 235 ? -27.039 6.896 33.175 1.00 92.56 235 ALA A O 1
ATOM 1788 N N . MET A 1 236 ? -26.466 5.376 31.617 1.00 89.75 236 MET A N 1
ATOM 1789 C CA . MET A 1 236 ? -27.725 4.619 31.677 1.00 89.75 236 MET A CA 1
ATOM 1790 C C . MET A 1 236 ? -27.957 3.994 33.057 1.00 89.75 236 MET A C 1
ATOM 1792 O O . MET A 1 236 ? -29.044 4.123 33.618 1.00 89.75 236 MET A O 1
ATOM 1796 N N . LEU A 1 237 ? -26.928 3.375 33.644 1.00 90.56 237 LEU A N 1
ATOM 1797 C CA . LEU A 1 237 ? -27.007 2.820 34.997 1.00 90.56 237 LEU A CA 1
ATOM 1798 C C . LEU A 1 237 ? -27.259 3.910 36.040 1.00 90.56 237 LEU A C 1
ATOM 1800 O O . LEU A 1 237 ? -28.112 3.740 36.905 1.00 90.56 237 LEU A O 1
ATOM 1804 N N . THR A 1 238 ? -26.571 5.050 35.938 1.00 95.06 238 THR A N 1
ATOM 1805 C CA . THR A 1 238 ? -26.761 6.189 36.850 1.00 95.06 238 THR A CA 1
ATOM 1806 C C . THR A 1 238 ? -28.182 6.740 36.755 1.00 95.06 238 THR A C 1
ATOM 1808 O O . THR A 1 238 ? -28.804 7.027 37.776 1.00 95.06 238 THR A O 1
ATOM 1811 N N . GLN A 1 239 ? -28.733 6.850 35.543 1.00 94.38 239 GLN A N 1
ATOM 1812 C CA . GLN A 1 239 ? -30.127 7.239 35.339 1.00 94.38 239 GLN A CA 1
ATOM 1813 C C . GLN A 1 239 ? -31.091 6.234 35.984 1.00 94.38 239 GLN A C 1
ATOM 1815 O O . GLN A 1 239 ? -32.032 6.650 36.660 1.00 94.38 239 GLN A O 1
ATOM 1820 N N . GLY A 1 240 ? -30.841 4.934 35.811 1.00 90.81 240 GLY A N 1
ATOM 1821 C CA . GLY A 1 240 ? -31.621 3.876 36.447 1.00 90.81 240 GLY A CA 1
ATOM 1822 C C . GLY A 1 240 ? -31.584 3.965 37.971 1.00 90.81 240 GLY A C 1
ATOM 1823 O O . GLY A 1 240 ? -32.636 4.016 38.601 1.00 90.81 240 GLY A O 1
ATOM 1824 N N . VAL A 1 241 ? -30.392 4.093 38.563 1.00 93.31 241 VAL A N 1
ATOM 1825 C CA . VAL A 1 241 ? -30.212 4.281 40.012 1.00 93.31 241 VAL A CA 1
ATOM 1826 C C . VAL A 1 241 ? -30.991 5.498 40.501 1.00 93.31 241 VAL A C 1
ATOM 1828 O O . VAL A 1 241 ? -31.783 5.368 41.428 1.00 93.31 241 VAL A O 1
ATOM 1831 N N . ASN A 1 242 ? -30.851 6.649 39.840 1.00 94.31 242 ASN A N 1
ATOM 1832 C CA . ASN A 1 242 ? -31.571 7.867 40.216 1.00 94.31 242 ASN A CA 1
ATOM 1833 C C . ASN A 1 242 ? -33.096 7.689 40.142 1.00 94.31 242 ASN A C 1
ATOM 1835 O O . ASN A 1 242 ? -33.814 8.206 40.996 1.00 94.31 242 ASN A O 1
ATOM 1839 N N . SER A 1 243 ? -33.595 6.951 39.145 1.00 92.50 243 SER A N 1
ATOM 1840 C CA . SER A 1 243 ? -35.021 6.632 39.026 1.00 92.50 243 SER A CA 1
ATOM 1841 C C . SER A 1 243 ? -35.506 5.785 40.204 1.00 92.50 243 SER A C 1
ATOM 1843 O O . SER A 1 243 ? -36.517 6.121 40.819 1.00 92.50 243 SER A O 1
ATOM 1845 N N . VAL A 1 244 ? -34.769 4.727 40.559 1.00 91.75 244 VAL A N 1
ATOM 1846 C CA . VAL A 1 244 ? -35.106 3.854 41.697 1.00 91.75 244 VAL A CA 1
ATOM 1847 C C . VAL A 1 244 ? -35.017 4.611 43.024 1.00 91.75 244 VAL A C 1
ATOM 1849 O O . VAL A 1 244 ? -35.902 4.478 43.865 1.00 91.75 244 VAL A O 1
ATOM 1852 N N . THR A 1 245 ? -33.994 5.447 43.217 1.00 94.81 245 THR A N 1
ATOM 1853 C CA . THR A 1 245 ? -33.857 6.285 44.417 1.00 94.81 245 THR A CA 1
ATOM 1854 C C . THR A 1 245 ? -35.034 7.249 44.560 1.00 94.81 245 THR A C 1
ATOM 1856 O O . THR A 1 245 ? -35.610 7.342 45.640 1.00 94.81 245 THR A O 1
ATOM 1859 N N . ALA A 1 246 ? -35.455 7.908 43.476 1.00 92.81 246 ALA A N 1
ATOM 1860 C CA . ALA A 1 246 ? -36.612 8.801 43.503 1.00 92.81 246 ALA A CA 1
ATOM 1861 C C . ALA A 1 246 ? -37.924 8.064 43.839 1.00 92.81 246 ALA A C 1
ATOM 1863 O O . ALA A 1 246 ? -38.798 8.621 44.506 1.00 92.81 246 ALA A O 1
ATOM 1864 N N . GLU A 1 247 ? -38.071 6.812 43.396 1.00 91.50 247 GLU A N 1
ATOM 1865 C CA . GLU A 1 247 ? -39.211 5.964 43.756 1.00 91.50 247 GLU A CA 1
ATOM 1866 C C . GLU A 1 247 ? -39.187 5.548 45.227 1.00 91.50 247 GLU A C 1
ATOM 1868 O O . GLU A 1 247 ? -40.213 5.667 45.899 1.00 91.50 247 GLU A O 1
ATOM 1873 N N . LEU A 1 248 ? -38.026 5.134 45.743 1.00 94.50 248 LEU A N 1
ATOM 1874 C CA . LEU A 1 248 ? -37.841 4.796 47.156 1.00 94.50 248 LEU A CA 1
ATOM 1875 C C . LEU A 1 248 ? -38.149 5.987 48.065 1.00 94.50 248 LEU A C 1
ATOM 1877 O O . LEU A 1 248 ? -38.936 5.842 48.995 1.00 94.50 248 LEU A O 1
ATOM 1881 N N . GLU A 1 249 ? -37.639 7.179 47.748 1.00 95.88 249 GLU A N 1
ATOM 1882 C CA . GLU A 1 249 ? -37.983 8.401 48.485 1.00 95.88 249 GLU A CA 1
ATOM 1883 C C . GLU A 1 249 ? -39.492 8.694 48.451 1.00 95.88 249 GLU A C 1
ATOM 1885 O O . GLU A 1 249 ? -40.052 9.245 49.400 1.00 95.88 249 GLU A O 1
ATOM 1890 N N . GLY A 1 250 ? -40.169 8.360 47.348 1.00 93.00 250 GLY A N 1
ATOM 1891 C CA . GLY A 1 250 ? -41.623 8.467 47.233 1.00 93.00 250 GLY A CA 1
ATOM 1892 C C . GLY A 1 250 ? -42.356 7.503 48.169 1.00 93.00 250 GLY A C 1
ATOM 1893 O O . GLY A 1 250 ? -43.303 7.909 48.846 1.00 93.00 250 GLY A O 1
ATOM 1894 N N . VAL A 1 251 ? -41.898 6.249 48.240 1.00 94.56 251 VAL A N 1
ATOM 1895 C CA . VAL A 1 251 ? -42.421 5.221 49.156 1.00 94.56 251 VAL A CA 1
ATOM 1896 C C . VAL A 1 251 ? -42.182 5.616 50.613 1.00 94.56 251 VAL A C 1
ATOM 1898 O O . VAL A 1 251 ? -43.111 5.546 51.415 1.00 94.56 251 VAL A O 1
ATOM 1901 N N . GLU A 1 252 ? -40.979 6.079 50.956 1.00 96.56 252 GLU A N 1
ATOM 1902 C CA . GLU A 1 252 ? -40.626 6.536 52.306 1.00 96.56 252 GLU A CA 1
ATOM 1903 C C . GLU A 1 252 ? -41.506 7.711 52.744 1.00 96.56 252 GLU A C 1
ATOM 1905 O O . GLU A 1 252 ? -42.114 7.658 53.811 1.00 96.56 252 GLU A O 1
ATOM 1910 N N . LYS A 1 253 ? -41.700 8.721 51.882 1.00 95.50 253 LYS A N 1
ATOM 1911 C CA . LYS A 1 253 ? -42.604 9.852 52.165 1.00 95.50 253 LYS A CA 1
ATOM 1912 C C . LYS A 1 253 ? -44.046 9.400 52.403 1.00 95.50 253 LYS A C 1
ATOM 1914 O O . LYS A 1 253 ? -44.703 9.927 53.299 1.00 95.50 253 LYS A O 1
ATOM 1919 N N . LEU A 1 254 ? -44.556 8.444 51.622 1.00 95.12 254 LEU A N 1
ATOM 1920 C CA . LEU A 1 254 ? -45.897 7.883 51.834 1.00 95.12 254 LEU A CA 1
ATOM 1921 C C . LEU A 1 254 ? -45.980 7.076 53.134 1.00 95.12 254 LEU A C 1
ATOM 1923 O O . LEU A 1 254 ? -46.977 7.176 53.853 1.00 95.12 254 LEU A O 1
ATOM 1927 N N . SER A 1 255 ? -44.936 6.312 53.459 1.00 95.56 255 SER A N 1
ATOM 1928 C CA . SER A 1 255 ? -44.820 5.578 54.721 1.00 95.56 255 SER A CA 1
ATOM 1929 C C . SER A 1 255 ? -44.849 6.534 55.914 1.00 95.56 255 SER A C 1
ATOM 1931 O O . SER A 1 255 ? -45.663 6.350 56.817 1.00 95.56 255 SER A O 1
ATOM 1933 N N . ASP A 1 256 ? -44.054 7.604 55.884 1.00 95.19 256 ASP A N 1
ATOM 1934 C CA . ASP A 1 256 ? -43.998 8.618 56.941 1.00 95.19 256 ASP A CA 1
ATOM 1935 C C . ASP A 1 256 ? -45.325 9.365 57.097 1.00 95.19 256 ASP A C 1
ATOM 1937 O O . ASP A 1 256 ? -45.787 9.582 58.219 1.00 95.19 256 ASP A O 1
ATOM 1941 N N . GLN A 1 257 ? -45.987 9.714 55.987 1.00 92.38 257 GLN A N 1
ATOM 1942 C CA . GLN A 1 257 ? -47.326 10.315 56.009 1.00 92.38 257 GLN A CA 1
ATOM 1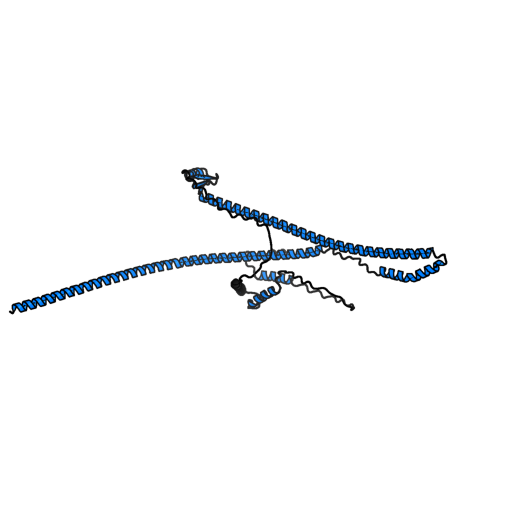943 C C . GLN A 1 257 ? -48.355 9.378 56.652 1.00 92.38 257 GLN A C 1
ATOM 1945 O O . GLN A 1 257 ? -49.188 9.826 57.444 1.00 92.38 257 GLN A O 1
ATOM 1950 N N . THR A 1 258 ? -48.284 8.083 56.340 1.00 91.00 258 THR A N 1
ATOM 1951 C CA . THR A 1 258 ? -49.179 7.064 56.903 1.00 91.00 258 THR A CA 1
ATOM 1952 C C . THR A 1 258 ? -48.908 6.871 58.392 1.00 91.00 258 THR A C 1
ATOM 1954 O O . THR A 1 258 ? -49.840 6.903 59.193 1.00 91.00 258 THR A O 1
ATOM 1957 N N . ALA A 1 259 ? -47.639 6.736 58.781 1.00 92.62 259 ALA A N 1
ATOM 1958 C CA . ALA A 1 259 ? -47.224 6.568 60.167 1.00 92.62 259 ALA A CA 1
ATOM 1959 C C . ALA A 1 259 ? -47.620 7.777 61.022 1.00 92.62 259 ALA A C 1
ATOM 1961 O O . ALA A 1 259 ? -48.232 7.592 62.072 1.00 92.62 259 ALA A O 1
ATOM 1962 N N . CYS A 1 260 ? -47.346 9.003 60.557 1.00 90.31 260 CYS A N 1
ATOM 1963 C CA . CYS A 1 260 ? -47.714 10.228 61.269 1.00 90.31 260 CYS A CA 1
ATOM 1964 C C . CYS A 1 260 ? -49.227 10.330 61.489 1.00 90.31 260 CYS A C 1
ATOM 1966 O O . CYS A 1 260 ? -49.651 10.625 62.602 1.00 90.31 260 CYS A O 1
ATOM 1968 N N . ARG A 1 261 ? -50.043 10.066 60.459 1.00 86.00 261 ARG A N 1
ATOM 1969 C CA . ARG A 1 261 ? -51.508 10.156 60.572 1.00 86.00 261 ARG A CA 1
ATOM 1970 C C . ARG A 1 261 ? -52.074 9.081 61.499 1.00 86.00 261 ARG A C 1
ATOM 1972 O O . ARG A 1 261 ? -52.790 9.400 62.439 1.00 86.00 261 ARG A O 1
ATOM 1979 N N . VAL A 1 262 ? -51.683 7.822 61.303 1.00 86.00 262 VAL A N 1
ATOM 1980 C CA . VAL A 1 262 ? -52.212 6.694 62.087 1.00 86.00 262 VAL A CA 1
ATOM 1981 C C . VAL A 1 262 ? -51.783 6.772 63.556 1.00 86.00 262 VAL A C 1
ATOM 1983 O O . VAL A 1 262 ? -52.616 6.588 64.440 1.00 86.00 262 VAL A O 1
ATOM 1986 N N . LEU A 1 263 ? -50.509 7.068 63.846 1.00 85.75 263 LEU A N 1
ATOM 1987 C CA . LEU A 1 263 ? -50.030 7.161 65.232 1.00 85.75 263 LEU A CA 1
ATOM 1988 C C . LEU A 1 263 ? -50.630 8.357 65.978 1.00 85.75 263 LEU A C 1
ATOM 1990 O O . LEU A 1 263 ? -50.983 8.208 67.147 1.00 85.75 263 LEU A O 1
ATOM 1994 N N . MET A 1 264 ? -50.762 9.523 65.337 1.00 82.44 264 MET A N 1
ATOM 1995 C CA . MET A 1 264 ? -51.365 10.696 65.984 1.00 82.44 264 MET A CA 1
ATOM 1996 C C . MET A 1 264 ? -52.855 10.494 66.269 1.00 82.44 264 MET A C 1
ATOM 1998 O O . MET A 1 264 ? -53.320 10.876 67.343 1.00 82.44 264 MET A O 1
ATOM 2002 N N . ASP A 1 265 ? -53.586 9.832 65.371 1.00 76.44 265 ASP A N 1
ATOM 2003 C CA . ASP A 1 265 ? -55.013 9.568 65.568 1.00 76.44 265 ASP A CA 1
ATOM 2004 C C . ASP A 1 265 ? -55.270 8.517 66.659 1.00 76.44 265 ASP A C 1
ATOM 2006 O O . ASP A 1 265 ? -56.184 8.683 67.465 1.00 76.44 265 ASP A O 1
ATOM 2010 N N . LEU A 1 266 ? -54.439 7.471 66.761 1.00 80.06 266 LEU A N 1
ATOM 2011 C CA . LEU A 1 266 ? -54.571 6.442 67.805 1.00 80.06 266 LEU A CA 1
ATOM 2012 C C . LEU A 1 266 ? -54.225 6.952 69.211 1.00 80.06 266 LEU A C 1
ATOM 2014 O O . LEU A 1 266 ? -54.837 6.514 70.184 1.00 80.06 266 LEU A O 1
ATOM 2018 N N . VAL A 1 267 ? -53.248 7.853 69.334 1.00 80.25 267 VAL A N 1
ATOM 2019 C CA . VAL A 1 267 ? -52.785 8.356 70.640 1.00 80.25 267 VAL A CA 1
ATOM 2020 C C . VAL A 1 267 ? -53.688 9.473 71.181 1.00 80.25 267 VAL A C 1
ATOM 2022 O O . VAL A 1 267 ? -53.838 9.589 72.394 1.00 80.25 267 VAL A O 1
ATOM 2025 N N . CYS A 1 268 ? -54.330 10.267 70.317 1.00 71.75 268 CYS A N 1
ATOM 2026 C CA . CYS A 1 268 ? -55.177 11.397 70.726 1.00 71.75 268 CYS A CA 1
ATOM 2027 C C . CYS A 1 268 ? -56.686 11.088 70.794 1.00 71.75 268 CYS A C 1
ATOM 2029 O O . CYS A 1 268 ? -57.479 11.993 71.051 1.00 71.75 268 CYS A O 1
ATOM 2031 N N . ALA A 1 269 ? -57.108 9.837 70.594 1.00 65.50 269 ALA A N 1
ATOM 2032 C CA . ALA A 1 269 ? -58.522 9.447 70.543 1.00 65.50 269 ALA A CA 1
ATOM 2033 C C . ALA A 1 269 ? -59.288 9.518 71.887 1.00 65.50 269 ALA A C 1
ATOM 2035 O O . ALA A 1 269 ? -60.456 9.133 71.937 1.00 65.50 269 ALA A O 1
ATOM 2036 N N . THR A 1 270 ? -58.674 9.969 72.988 1.00 76.38 270 THR A N 1
ATOM 2037 C CA . THR A 1 270 ? -59.318 9.979 74.316 1.00 76.38 270 THR A CA 1
ATOM 2038 C C . THR A 1 270 ? -60.235 11.179 74.573 1.00 76.38 270 THR A C 1
ATOM 2040 O O . THR A 1 270 ? -61.045 11.105 75.496 1.00 76.38 270 THR A O 1
ATOM 2043 N N . ASP A 1 271 ? -60.175 12.233 73.750 1.00 71.00 271 ASP A N 1
ATOM 2044 C CA . ASP A 1 271 ? -60.914 13.488 73.961 1.00 71.00 271 ASP A CA 1
ATOM 2045 C C . ASP A 1 271 ? -61.901 13.796 72.812 1.00 71.00 271 ASP A C 1
ATOM 2047 O O . ASP A 1 271 ? -61.784 13.261 71.712 1.00 71.00 271 ASP A O 1
ATOM 2051 N N . PHE A 1 272 ? -62.879 14.686 73.046 1.00 67.38 272 PHE A N 1
ATOM 2052 C CA . PHE A 1 272 ? -63.926 15.079 72.075 1.00 67.38 272 PHE A CA 1
ATOM 2053 C C . PHE A 1 272 ? -63.357 15.663 70.754 1.00 67.38 272 PHE A C 1
ATOM 2055 O O . PHE A 1 272 ? -64.031 15.629 69.731 1.00 67.38 272 PHE A O 1
ATOM 2062 N N . GLU A 1 273 ? -62.099 16.132 70.738 1.00 73.62 273 GLU A N 1
ATOM 2063 C CA . GLU A 1 273 ? -61.360 16.517 69.515 1.00 73.62 273 GLU A CA 1
ATOM 2064 C C . GLU A 1 273 ? -61.049 15.328 68.585 1.00 73.62 273 GLU A C 1
ATOM 2066 O O . GLU A 1 273 ? -60.832 15.508 67.385 1.00 73.62 273 GLU A O 1
ATOM 2071 N N . GLY A 1 274 ? -61.060 14.096 69.102 1.00 76.75 274 GLY A N 1
ATOM 2072 C CA . GLY A 1 274 ? -60.789 12.888 68.325 1.00 76.75 274 GLY A CA 1
ATOM 2073 C C . GLY A 1 274 ? -61.803 12.650 67.203 1.00 76.75 274 GLY A C 1
ATOM 2074 O O . GLY A 1 274 ? -61.447 12.083 66.172 1.00 76.75 274 GLY A O 1
ATOM 2075 N N . THR A 1 275 ? -63.049 13.123 67.343 1.00 81.69 275 THR A N 1
ATOM 2076 C CA . THR A 1 275 ? -64.068 12.940 66.297 1.00 81.69 275 THR A CA 1
ATOM 2077 C C . THR A 1 275 ? -63.816 13.789 65.054 1.00 81.69 275 THR A C 1
ATOM 2079 O O . THR A 1 275 ? -64.105 13.318 63.957 1.00 81.69 275 THR A O 1
ATOM 2082 N N . GLU A 1 276 ? -63.256 14.999 65.183 1.00 84.75 276 GLU A N 1
ATOM 2083 C CA . GLU A 1 276 ? -62.922 15.836 64.017 1.00 84.75 276 GLU A CA 1
ATOM 2084 C C . GLU A 1 276 ? -61.741 15.245 63.241 1.00 84.75 276 GLU A C 1
ATOM 2086 O O . GLU A 1 276 ? -61.835 15.060 62.026 1.00 84.75 276 GLU A O 1
ATOM 2091 N N . ARG A 1 277 ? -60.685 14.821 63.947 1.00 82.00 277 ARG A N 1
ATOM 2092 C CA . ARG A 1 277 ? -59.518 14.164 63.331 1.00 82.00 277 ARG A CA 1
ATOM 2093 C C . ARG A 1 277 ? -59.889 12.855 62.638 1.00 82.00 277 ARG A C 1
ATOM 2095 O O . ARG A 1 277 ? -59.438 12.585 61.531 1.00 82.00 277 ARG A O 1
ATOM 2102 N N . MET A 1 278 ? -60.798 12.077 63.225 1.00 82.06 278 MET A N 1
ATOM 2103 C CA . MET A 1 278 ? -61.293 10.847 62.605 1.00 82.06 278 MET A CA 1
ATOM 2104 C C . MET A 1 278 ? -62.087 11.123 61.314 1.00 82.06 278 MET A C 1
ATOM 2106 O O . MET A 1 278 ? -62.010 10.341 60.367 1.00 82.06 278 MET A O 1
ATOM 2110 N N . VAL A 1 279 ? -62.822 12.240 61.233 1.00 87.31 279 VAL A N 1
ATOM 2111 C CA . VAL A 1 279 ? -63.505 12.656 59.995 1.00 87.31 279 VAL A CA 1
ATOM 2112 C C . VAL A 1 279 ? -62.496 13.100 58.931 1.00 87.31 279 VAL A C 1
ATOM 2114 O O . VAL A 1 279 ? -62.647 12.713 57.771 1.00 87.31 279 VAL A O 1
ATOM 2117 N N . GLU A 1 280 ? -61.445 13.835 59.299 1.00 87.88 280 GLU A N 1
ATOM 2118 C CA . GLU A 1 280 ? -60.342 14.190 58.388 1.00 87.88 280 GLU A CA 1
ATOM 2119 C C . GLU A 1 280 ? -59.586 12.951 57.881 1.00 87.88 280 GLU A C 1
ATOM 2121 O O . GLU A 1 280 ? -59.259 12.851 56.691 1.00 87.88 280 GLU A O 1
ATOM 2126 N N . LEU A 1 281 ? -59.366 11.960 58.749 1.00 88.06 281 LEU A N 1
ATOM 2127 C CA . LEU A 1 281 ? -58.792 10.674 58.366 1.00 88.06 281 LEU A CA 1
ATOM 2128 C C . LEU A 1 281 ? -59.683 9.965 57.344 1.00 88.06 281 LEU A C 1
ATOM 2130 O O . LEU A 1 281 ? -59.193 9.551 56.299 1.00 88.06 281 LEU A O 1
ATOM 2134 N N . VAL A 1 282 ? -60.993 9.866 57.593 1.00 90.88 282 VAL A N 1
ATOM 2135 C CA . VAL A 1 282 ? -61.943 9.229 56.661 1.00 90.88 282 VAL A CA 1
ATOM 2136 C C . VAL A 1 282 ? -61.984 9.956 55.312 1.00 90.88 282 VAL A C 1
ATOM 2138 O O . VAL A 1 282 ? -62.036 9.302 54.269 1.00 90.88 282 VAL A O 1
ATOM 2141 N N . GLN A 1 283 ? -61.922 11.290 55.307 1.00 92.56 283 GLN A N 1
ATOM 2142 C CA . GLN A 1 283 ? -61.890 12.080 54.071 1.00 92.56 283 GLN A CA 1
ATOM 2143 C C . GLN A 1 283 ? -60.584 11.873 53.291 1.00 92.56 283 GLN A C 1
ATOM 2145 O O . GLN A 1 283 ? -60.617 11.687 52.073 1.00 92.56 283 GLN A O 1
ATOM 2150 N N . SER A 1 284 ? -59.443 11.837 53.983 1.00 91.12 284 SER A N 1
ATOM 2151 C CA . SER A 1 284 ? -58.122 11.677 53.362 1.00 91.12 284 SER A CA 1
ATOM 2152 C C . SER A 1 284 ? -57.743 10.222 53.051 1.00 91.12 284 SER A C 1
ATOM 2154 O O . SER A 1 284 ? -56.853 9.976 52.234 1.00 91.12 284 SER A O 1
ATOM 2156 N N . TYR A 1 285 ? -58.441 9.244 53.633 1.00 91.69 285 TYR A N 1
ATOM 2157 C CA . TYR A 1 285 ? -58.185 7.814 53.443 1.00 91.69 285 TYR A CA 1
ATOM 2158 C C . TYR A 1 285 ? -58.253 7.408 51.970 1.00 91.69 285 TYR A C 1
ATOM 2160 O O . TYR A 1 285 ? -57.394 6.681 51.478 1.00 91.69 285 TYR A O 1
ATOM 2168 N N . ARG A 1 286 ? -59.230 7.939 51.226 1.00 94.94 286 ARG A N 1
ATOM 2169 C CA . ARG A 1 286 ? -59.361 7.653 49.792 1.00 94.94 286 ARG A CA 1
ATOM 2170 C C . ARG A 1 286 ? -58.156 8.156 48.995 1.00 94.94 286 ARG A C 1
ATOM 2172 O O . ARG A 1 286 ? -57.711 7.480 48.072 1.00 94.94 286 ARG A O 1
ATOM 2179 N N . GLU A 1 287 ? -57.633 9.330 49.332 1.00 93.69 287 GLU A N 1
ATOM 2180 C CA . GLU A 1 287 ? -56.445 9.897 48.683 1.00 93.69 287 GLU A CA 1
ATOM 2181 C C . GLU A 1 287 ? -55.191 9.084 49.008 1.00 93.69 287 GLU A C 1
ATOM 2183 O O . GLU A 1 287 ? -54.364 8.851 48.123 1.00 93.69 287 GLU A O 1
ATOM 2188 N N . LEU A 1 288 ? -55.087 8.594 50.246 1.00 92.62 288 LEU A N 1
ATOM 2189 C CA . LEU A 1 288 ? -54.013 7.707 50.673 1.00 92.62 288 LEU A CA 1
ATOM 2190 C C . LEU A 1 288 ? -54.061 6.371 49.921 1.00 92.62 288 LEU A C 1
ATOM 2192 O O . LEU A 1 288 ? -53.055 5.986 49.333 1.00 92.62 288 LEU A O 1
ATOM 2196 N N . CYS A 1 289 ? -55.222 5.709 49.857 1.00 94.94 289 CYS A N 1
ATOM 2197 C CA . CYS A 1 289 ? -55.403 4.477 49.082 1.00 94.94 289 CYS A CA 1
ATOM 2198 C C . CYS A 1 289 ? -55.047 4.683 47.610 1.00 94.94 289 CYS A C 1
ATOM 2200 O O . CYS A 1 289 ? -54.256 3.925 47.068 1.00 94.94 289 CYS A O 1
ATOM 2202 N N . ASN A 1 290 ? -55.531 5.764 46.990 1.00 95.81 290 ASN A N 1
ATOM 2203 C CA . ASN A 1 290 ? -55.181 6.081 45.605 1.00 95.81 290 ASN A CA 1
ATOM 2204 C C . ASN A 1 290 ? -53.669 6.298 45.420 1.00 95.81 290 ASN A C 1
ATOM 2206 O O . ASN A 1 290 ? -53.126 5.984 44.364 1.00 95.81 290 ASN A O 1
ATOM 2210 N N . SER A 1 291 ? -52.988 6.873 46.413 1.00 94.56 291 SER A N 1
ATOM 2211 C CA . SER A 1 291 ? -51.540 7.103 46.365 1.00 94.56 291 SER A CA 1
ATOM 2212 C C . SER A 1 291 ? -50.761 5.798 46.525 1.00 94.56 291 SER A C 1
ATOM 2214 O O . SER A 1 291 ? -49.822 5.558 45.768 1.00 94.56 291 SER A O 1
ATOM 2216 N N . ILE A 1 292 ? -51.198 4.931 47.441 1.00 94.62 292 ILE A N 1
ATOM 2217 C CA . ILE A 1 292 ? -50.659 3.580 47.622 1.00 94.62 292 ILE A CA 1
ATOM 2218 C C . ILE A 1 292 ? -50.860 2.765 46.345 1.00 94.62 292 ILE A C 1
ATOM 2220 O O . ILE A 1 292 ? -49.897 2.207 45.835 1.00 94.62 292 ILE A O 1
ATOM 2224 N N . ASP A 1 293 ? -52.062 2.769 45.770 1.00 95.75 293 ASP A N 1
ATOM 2225 C CA . ASP A 1 293 ? -52.372 2.040 44.540 1.00 95.75 293 ASP A CA 1
ATOM 2226 C C . ASP A 1 293 ? -51.548 2.553 43.355 1.00 95.75 293 ASP A C 1
ATOM 2228 O O . ASP A 1 293 ? -51.102 1.764 42.525 1.00 95.75 293 ASP A O 1
ATOM 2232 N N . ARG A 1 294 ? -51.298 3.864 43.259 1.00 94.62 294 ARG A N 1
ATOM 2233 C CA . ARG A 1 294 ? -50.430 4.429 42.210 1.00 94.62 294 ARG A CA 1
ATOM 2234 C C . ARG A 1 294 ? -48.990 3.954 42.332 1.00 94.62 294 ARG A C 1
ATOM 2236 O O . ARG A 1 294 ? -48.374 3.673 41.311 1.00 94.62 294 ARG A O 1
ATOM 2243 N N . VAL A 1 295 ? -48.458 3.889 43.550 1.00 92.50 295 VAL A N 1
ATOM 2244 C CA . VAL A 1 295 ? -47.085 3.430 43.791 1.00 92.50 295 VAL A CA 1
ATOM 2245 C C . VAL A 1 295 ? -46.978 1.915 43.636 1.00 92.50 295 VAL A C 1
ATOM 2247 O O . VAL A 1 295 ? -46.050 1.445 42.991 1.00 92.50 295 VAL A O 1
ATOM 2250 N N . ALA A 1 296 ? -47.960 1.158 44.126 1.00 93.25 296 ALA A N 1
ATOM 2251 C CA . ALA A 1 296 ? -48.005 -0.297 44.016 1.00 93.25 296 ALA A CA 1
ATOM 2252 C C . ALA A 1 296 ? -48.175 -0.784 42.568 1.00 93.25 296 ALA A C 1
ATOM 2254 O O . ALA A 1 296 ? -47.613 -1.811 42.200 1.00 93.25 296 ALA A O 1
ATOM 2255 N N . ASN A 1 297 ? -48.931 -0.051 41.743 1.00 94.50 297 ASN A N 1
ATOM 2256 C CA . ASN A 1 297 ? -49.148 -0.399 40.336 1.00 94.50 297 ASN A CA 1
ATOM 2257 C C . ASN A 1 297 ? -48.125 0.232 39.383 1.00 94.50 297 ASN A C 1
ATOM 2259 O O . ASN A 1 297 ? -48.229 0.025 38.173 1.00 94.50 297 ASN A O 1
ATOM 2263 N N . LYS A 1 298 ? -47.164 1.022 39.880 1.00 92.81 298 LYS A N 1
ATOM 2264 C CA . LYS A 1 298 ? -46.118 1.575 39.021 1.00 92.81 298 LYS A CA 1
ATOM 2265 C C . LYS A 1 298 ? -45.240 0.411 38.542 1.00 92.81 298 LYS A C 1
ATOM 2267 O O . LYS A 1 298 ? -44.641 -0.258 39.383 1.00 92.81 298 LYS A O 1
ATOM 2272 N N . PRO A 1 299 ? -45.172 0.128 37.229 1.00 88.06 299 PRO A N 1
ATOM 2273 C CA . PRO A 1 299 ? -44.341 -0.957 36.737 1.00 88.06 299 PRO A CA 1
ATOM 2274 C C . PRO A 1 299 ? -42.880 -0.611 37.020 1.00 88.06 299 PRO A C 1
ATOM 2276 O O . PRO A 1 299 ? -42.360 0.382 36.514 1.00 88.06 299 PRO A O 1
ATOM 2279 N N . PHE A 1 300 ? -42.244 -1.422 37.857 1.00 82.81 300 PHE A N 1
ATOM 2280 C CA . PHE A 1 300 ? -40.804 -1.403 38.038 1.00 82.81 300 PHE A CA 1
ATOM 2281 C C . PHE A 1 300 ? -40.199 -2.212 36.898 1.00 82.81 300 PHE A C 1
ATOM 2283 O O . PHE A 1 300 ? -40.613 -3.353 36.694 1.00 82.81 300 PHE A O 1
ATOM 2290 N N . ASP A 1 301 ? -39.262 -1.633 36.153 1.00 84.06 301 ASP A N 1
ATOM 2291 C CA . ASP A 1 301 ? -38.478 -2.387 35.179 1.00 84.06 301 ASP A CA 1
ATOM 2292 C C . ASP A 1 301 ? -37.212 -2.899 35.886 1.00 84.06 301 ASP A C 1
ATOM 2294 O O . ASP A 1 301 ? -36.272 -2.128 36.099 1.00 84.06 301 ASP A O 1
ATOM 2298 N N . PRO A 1 302 ? -37.186 -4.164 36.350 1.00 77.19 302 PRO A N 1
ATOM 2299 C CA . PRO A 1 302 ? -36.072 -4.688 37.138 1.00 77.19 302 PRO A CA 1
ATOM 2300 C C . PRO A 1 302 ? -34.808 -4.897 36.306 1.00 77.19 302 PRO A C 1
ATOM 2302 O O . PRO A 1 302 ? -33.735 -5.145 36.858 1.00 77.19 302 PRO A O 1
ATOM 2305 N N . THR A 1 303 ? -34.929 -4.826 34.985 1.00 83.25 303 THR A N 1
ATOM 2306 C CA . THR A 1 303 ? -33.877 -5.158 34.038 1.00 83.25 303 THR A CA 1
ATOM 2307 C C . THR A 1 303 ? -33.525 -3.928 33.228 1.00 83.25 303 THR A C 1
ATOM 2309 O O . THR A 1 303 ? -34.077 -3.683 32.162 1.00 83.25 303 THR A O 1
ATOM 2312 N N . ILE A 1 304 ? -32.548 -3.165 33.717 1.00 79.44 304 ILE A N 1
ATOM 2313 C CA . ILE A 1 304 ? -31.826 -2.235 32.850 1.00 79.44 304 ILE A CA 1
ATOM 2314 C C . ILE A 1 304 ? -31.016 -3.119 31.898 1.00 79.44 304 ILE A C 1
ATOM 2316 O O . ILE A 1 304 ? -29.997 -3.680 32.306 1.00 79.44 304 ILE A O 1
ATOM 2320 N N . ASP A 1 305 ? -31.507 -3.299 30.670 1.00 77.06 305 ASP A N 1
ATOM 2321 C CA . ASP A 1 305 ? -30.831 -4.082 29.631 1.00 77.06 305 ASP A CA 1
ATOM 2322 C C . ASP A 1 305 ? -29.544 -3.366 29.204 1.00 77.06 305 ASP A C 1
ATOM 2324 O O . ASP A 1 305 ? -29.495 -2.577 28.260 1.00 77.06 305 ASP A O 1
ATOM 2328 N N . VAL A 1 306 ? -28.489 -3.583 29.981 1.00 77.12 306 VAL A N 1
ATOM 2329 C CA . VAL A 1 306 ? -27.129 -3.223 29.615 1.00 77.12 306 VAL A CA 1
ATOM 2330 C C . VAL A 1 306 ? -26.531 -4.471 28.996 1.00 77.12 306 VAL A C 1
ATOM 2332 O O . VAL A 1 306 ? -26.059 -5.349 29.717 1.00 77.12 306 VAL A O 1
ATOM 2335 N N . GLN A 1 307 ? -26.549 -4.556 27.664 1.00 74.56 307 GLN A N 1
ATOM 2336 C CA . GLN A 1 307 ? -25.918 -5.666 26.956 1.00 74.56 307 GLN A CA 1
ATOM 2337 C C . GLN A 1 307 ? -24.432 -5.716 27.324 1.00 74.56 307 GLN A C 1
ATOM 2339 O O . GLN A 1 307 ? -23.620 -4.891 26.900 1.00 74.56 307 GLN A O 1
ATOM 2344 N N . ALA A 1 308 ? -24.063 -6.663 28.181 1.00 65.06 308 ALA A N 1
ATOM 2345 C CA . ALA A 1 308 ? -22.671 -6.899 28.551 1.00 65.06 308 ALA A CA 1
ATOM 2346 C C . ALA A 1 308 ? -21.886 -7.537 27.386 1.00 65.06 308 ALA A C 1
ATOM 2348 O O . ALA A 1 308 ? -20.661 -7.431 27.338 1.00 65.06 308 ALA A O 1
ATOM 2349 N N . ASP A 1 309 ? -22.605 -8.117 26.418 1.00 65.94 309 ASP A N 1
ATOM 2350 C CA . ASP A 1 309 ? -22.084 -9.004 25.376 1.00 65.94 309 ASP A CA 1
ATOM 2351 C C . ASP A 1 309 ? -21.925 -8.351 23.987 1.00 65.94 309 ASP A C 1
ATOM 2353 O O . ASP A 1 309 ? -21.690 -9.049 22.997 1.00 65.94 309 ASP A O 1
ATOM 2357 N N . ASP A 1 310 ? -21.958 -7.016 23.890 1.00 69.62 310 ASP A N 1
ATOM 2358 C CA . ASP A 1 310 ? -21.665 -6.314 22.624 1.00 69.62 310 ASP A CA 1
ATOM 2359 C C . ASP A 1 310 ? -20.270 -6.670 22.086 1.00 69.62 310 ASP A C 1
ATOM 2361 O O . ASP A 1 310 ? -20.050 -6.762 20.879 1.00 69.62 310 ASP A O 1
ATOM 2365 N N . PHE A 1 311 ? -19.314 -6.915 22.989 1.00 69.38 311 PHE A N 1
ATOM 2366 C CA . PHE A 1 311 ? -17.932 -7.200 22.623 1.00 69.38 311 PHE A CA 1
ATOM 2367 C C . PHE A 1 311 ? -17.779 -8.517 21.835 1.00 69.38 311 PHE A C 1
ATOM 2369 O O . PHE A 1 311 ? -17.152 -8.489 20.774 1.00 69.38 311 PHE A O 1
ATOM 2376 N N . PRO A 1 312 ? -18.344 -9.665 22.265 1.00 76.69 312 PRO A N 1
ATOM 2377 C CA . PRO A 1 312 ? -18.408 -10.877 21.448 1.00 76.69 312 PRO A CA 1
ATOM 2378 C C . PRO A 1 312 ? -19.018 -10.671 20.058 1.00 76.69 312 PRO A C 1
ATOM 2380 O O . PRO A 1 312 ? -18.470 -11.188 19.083 1.00 76.69 312 PRO A O 1
ATOM 2383 N N . HIS A 1 313 ? -20.123 -9.924 19.956 1.00 76.56 313 HIS A N 1
ATOM 2384 C CA . HIS A 1 313 ? -20.804 -9.700 18.680 1.00 76.56 313 HIS A CA 1
ATOM 2385 C C . HIS A 1 313 ? -19.954 -8.845 17.732 1.00 76.56 313 HIS A C 1
ATOM 2387 O O . HIS A 1 313 ? -19.689 -9.252 16.600 1.00 76.56 313 HIS A O 1
ATOM 2393 N N . GLU A 1 314 ? -19.416 -7.728 18.225 1.00 74.94 314 GLU A N 1
ATOM 2394 C CA . GLU A 1 314 ? -18.510 -6.865 17.464 1.00 74.94 314 GLU A CA 1
ATOM 2395 C C . GLU A 1 314 ? -17.216 -7.608 17.082 1.00 74.94 314 GLU A C 1
ATOM 2397 O O . GLU A 1 314 ? -16.707 -7.477 15.967 1.00 74.94 314 GLU A O 1
ATOM 2402 N N . THR A 1 315 ? -16.689 -8.450 17.977 1.00 79.12 315 THR A N 1
ATOM 2403 C CA . THR A 1 315 ? -15.515 -9.288 17.690 1.00 79.12 315 THR A CA 1
ATOM 2404 C C . THR A 1 315 ? -15.822 -10.311 16.598 1.00 79.12 315 THR A C 1
ATOM 2406 O O . THR A 1 315 ? -14.992 -10.519 15.714 1.00 79.12 315 THR A O 1
ATOM 2409 N N . ALA A 1 316 ? -17.005 -10.931 16.613 1.00 83.19 316 ALA A N 1
ATOM 2410 C CA . ALA A 1 316 ? -17.429 -11.867 15.576 1.00 83.19 316 ALA A CA 1
ATOM 2411 C C . ALA A 1 316 ? -17.564 -11.180 14.208 1.00 83.19 316 ALA A C 1
ATOM 2413 O O . ALA A 1 316 ? -17.077 -11.716 13.210 1.00 83.19 316 ALA A O 1
ATOM 2414 N N . GLU A 1 317 ? -18.145 -9.979 14.161 1.00 82.75 317 GLU A N 1
ATOM 2415 C CA . GLU A 1 317 ? -18.248 -9.184 12.934 1.00 82.75 317 GLU A CA 1
ATOM 2416 C C . GLU A 1 317 ? -16.861 -8.801 12.394 1.00 82.75 317 GLU A C 1
ATOM 2418 O O . GLU A 1 317 ? -16.568 -8.997 11.212 1.00 82.75 317 GLU A O 1
ATOM 2423 N N . ARG A 1 318 ? -15.950 -8.347 13.265 1.00 80.31 318 ARG A N 1
ATOM 2424 C CA . ARG A 1 318 ? -14.564 -8.022 12.882 1.00 80.31 318 ARG A CA 1
ATOM 2425 C C . ARG A 1 318 ? -13.787 -9.245 12.399 1.00 80.31 318 ARG A C 1
ATOM 2427 O O . ARG A 1 318 ? -13.055 -9.148 11.416 1.00 80.31 318 ARG A O 1
ATOM 2434 N N . LEU A 1 319 ? -13.950 -10.397 13.050 1.00 85.94 319 LEU A N 1
ATOM 2435 C CA . LEU A 1 319 ? -13.353 -11.653 12.592 1.00 85.94 319 LEU A CA 1
ATOM 2436 C C . LEU A 1 319 ? -13.883 -12.053 11.213 1.00 85.94 319 LEU A C 1
ATOM 2438 O O . LEU A 1 319 ? -13.120 -12.561 10.393 1.00 85.94 319 LEU A O 1
ATOM 2442 N N . GLU A 1 320 ? -15.157 -11.798 10.922 1.00 90.12 320 GLU A N 1
ATOM 2443 C CA . GLU A 1 320 ? -15.716 -12.040 9.593 1.00 90.12 320 GLU A CA 1
ATOM 2444 C C . GLU A 1 320 ? -15.140 -11.081 8.540 1.00 90.12 320 GLU A C 1
ATOM 2446 O O . GLU A 1 320 ? -14.824 -11.507 7.427 1.00 90.12 320 GLU A O 1
ATOM 2451 N N . VAL A 1 321 ? -14.913 -9.810 8.885 1.00 87.31 321 VAL A N 1
ATOM 2452 C CA . VAL A 1 321 ? -14.203 -8.857 8.012 1.00 87.31 321 VAL A CA 1
ATOM 2453 C C . VAL A 1 321 ? -12.765 -9.314 7.743 1.00 87.31 321 VAL A C 1
ATOM 2455 O O . VAL A 1 321 ? -12.344 -9.312 6.586 1.00 87.31 321 VAL A O 1
ATOM 2458 N N . LEU A 1 322 ? -12.034 -9.776 8.763 1.00 85.12 322 LEU A N 1
ATOM 2459 C CA . LEU A 1 322 ? -10.681 -10.325 8.597 1.00 85.12 322 LEU A CA 1
ATOM 2460 C C . LEU A 1 322 ? -10.675 -11.554 7.678 1.00 85.12 322 LEU A C 1
ATOM 2462 O O . LEU A 1 322 ? -9.892 -11.613 6.736 1.00 85.12 322 LEU A O 1
ATOM 2466 N N . ARG A 1 323 ? -11.625 -12.482 7.847 1.00 89.94 323 ARG A N 1
ATOM 2467 C CA . ARG A 1 323 ? -11.770 -13.630 6.933 1.00 89.94 323 ARG A CA 1
ATOM 2468 C C . ARG A 1 323 ? -12.045 -13.212 5.491 1.00 89.94 323 ARG A C 1
ATOM 2470 O O . ARG A 1 323 ? -11.651 -13.920 4.566 1.00 89.94 323 ARG A O 1
ATOM 2477 N N . ARG A 1 324 ? -12.755 -12.101 5.265 1.00 90.00 324 ARG A N 1
ATOM 2478 C CA . ARG A 1 324 ? -12.943 -11.548 3.913 1.00 90.00 324 ARG A CA 1
ATOM 2479 C C . ARG A 1 324 ? -11.640 -10.961 3.375 1.00 90.00 324 ARG A C 1
ATOM 2481 O O . ARG A 1 324 ? -11.354 -11.172 2.200 1.00 90.00 324 ARG A O 1
ATOM 2488 N N . ALA A 1 325 ? -10.849 -10.287 4.211 1.00 89.56 325 ALA A N 1
ATOM 2489 C CA . ALA A 1 325 ? -9.533 -9.773 3.835 1.00 89.56 325 ALA A CA 1
ATOM 2490 C C . ALA A 1 325 ? -8.591 -10.899 3.372 1.00 89.56 325 ALA A C 1
ATOM 2492 O O . ALA A 1 325 ? -8.030 -10.785 2.284 1.00 89.56 325 ALA A O 1
ATOM 2493 N N . ASP A 1 326 ? -8.538 -12.028 4.086 1.00 90.19 326 ASP A N 1
ATOM 2494 C CA . ASP A 1 326 ? -7.732 -13.199 3.691 1.00 90.19 326 ASP A CA 1
ATOM 2495 C C . ASP A 1 326 ? -8.131 -13.739 2.303 1.00 90.19 326 ASP A C 1
ATOM 2497 O O . ASP A 1 326 ? -7.291 -14.125 1.485 1.00 90.19 326 ASP A O 1
ATOM 2501 N N . ARG A 1 327 ? -9.436 -13.740 1.990 1.00 90.56 327 ARG A N 1
ATOM 2502 C CA . ARG A 1 327 ? -9.931 -14.146 0.661 1.00 90.56 327 ARG A CA 1
ATOM 2503 C C . ARG A 1 327 ? -9.488 -13.172 -0.428 1.00 90.56 327 ARG A C 1
ATOM 2505 O O . ARG A 1 327 ? -9.179 -13.615 -1.535 1.00 90.56 327 ARG A O 1
ATOM 2512 N N . TYR A 1 328 ? -9.466 -11.872 -0.138 1.00 89.25 328 TYR A N 1
ATOM 2513 C CA . TYR A 1 328 ? -8.967 -10.868 -1.077 1.00 89.25 328 TYR A CA 1
ATOM 2514 C C . TYR A 1 328 ? -7.457 -10.970 -1.268 1.00 89.25 328 TYR A C 1
ATOM 2516 O O . TYR A 1 328 ? -7.003 -10.869 -2.403 1.00 89.25 328 TYR A O 1
ATOM 2524 N N . GLU A 1 329 ? -6.691 -11.238 -0.212 1.00 93.62 329 GLU A N 1
ATOM 2525 C CA . GLU A 1 329 ? -5.250 -11.483 -0.312 1.00 93.62 329 GLU A CA 1
ATOM 2526 C C . GLU A 1 329 ? -4.959 -12.701 -1.199 1.00 93.62 329 GLU A C 1
ATOM 2528 O O . GLU A 1 329 ? -4.138 -12.626 -2.114 1.00 93.62 329 GLU A O 1
ATOM 2533 N N . HIS A 1 330 ? -5.704 -13.796 -1.022 1.00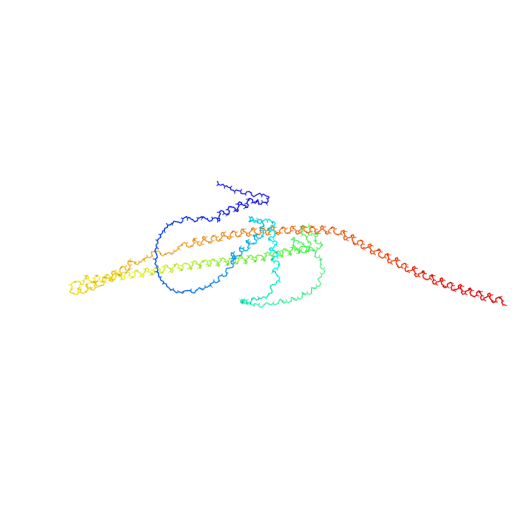 93.62 330 HIS A N 1
ATOM 2534 C CA . HIS A 1 330 ? -5.589 -14.960 -1.897 1.00 93.62 330 HIS A CA 1
ATOM 2535 C C . HIS A 1 330 ? -5.963 -14.639 -3.354 1.00 93.62 330 HIS A C 1
ATOM 2537 O O . HIS A 1 330 ? -5.249 -15.026 -4.278 1.00 93.62 330 HIS A O 1
ATOM 2543 N N . ALA A 1 331 ? -7.051 -13.898 -3.581 1.00 91.88 331 ALA A N 1
ATOM 2544 C CA . ALA A 1 331 ? -7.456 -13.488 -4.925 1.00 91.88 331 ALA A CA 1
ATOM 2545 C C . ALA A 1 331 ? -6.424 -12.560 -5.594 1.00 91.88 331 ALA A C 1
ATOM 2547 O O . ALA A 1 331 ? -6.174 -12.682 -6.795 1.00 91.88 331 ALA A O 1
ATOM 2548 N N . LEU A 1 332 ? -5.802 -11.660 -4.826 1.00 92.94 332 LEU A N 1
ATOM 2549 C CA . LEU A 1 332 ? -4.714 -10.801 -5.291 1.00 92.94 332 LEU A CA 1
ATOM 2550 C C . LEU A 1 332 ? -3.472 -11.621 -5.642 1.00 92.94 332 LEU A C 1
ATOM 2552 O O . LEU A 1 332 ? -2.919 -11.425 -6.716 1.00 92.94 332 LEU A O 1
ATOM 2556 N N . SER A 1 333 ? -3.102 -12.597 -4.813 1.00 95.81 333 SER A N 1
ATOM 2557 C CA . SER A 1 333 ? -2.002 -13.530 -5.091 1.00 95.81 333 SER A CA 1
ATOM 2558 C C . SER A 1 333 ? -2.204 -14.290 -6.410 1.00 95.81 333 SER A C 1
ATOM 2560 O O . SER A 1 333 ? -1.302 -14.334 -7.247 1.00 95.81 333 SER A O 1
ATOM 2562 N N . VAL A 1 334 ? -3.413 -14.811 -6.655 1.00 96.69 334 VAL A N 1
ATOM 2563 C CA . VAL A 1 334 ? -3.751 -15.476 -7.927 1.00 96.69 334 VAL A CA 1
ATOM 2564 C C . VAL A 1 334 ? -3.669 -14.498 -9.102 1.00 96.69 334 VAL A C 1
ATOM 2566 O O . VAL A 1 334 ? -3.112 -14.836 -10.145 1.00 96.69 334 VAL A O 1
ATOM 2569 N N . LYS A 1 335 ? -4.180 -13.272 -8.945 1.00 97.38 335 LYS A N 1
ATOM 2570 C CA . LYS A 1 335 ? -4.088 -12.233 -9.979 1.00 97.38 335 LYS A CA 1
ATOM 2571 C C . LYS A 1 335 ? -2.631 -11.876 -10.292 1.00 97.38 335 LYS A C 1
ATOM 2573 O O . LYS A 1 335 ? -2.287 -11.757 -11.465 1.00 97.38 335 LYS A O 1
ATOM 2578 N N . ASP A 1 336 ? -1.787 -11.715 -9.280 1.00 96.81 336 ASP A N 1
ATOM 2579 C CA . ASP A 1 336 ? -0.370 -11.390 -9.453 1.00 96.81 336 ASP A CA 1
ATOM 2580 C C . ASP A 1 336 ? 0.377 -12.531 -10.151 1.00 96.81 336 ASP A C 1
ATOM 2582 O O . ASP A 1 336 ? 1.177 -12.281 -11.055 1.00 96.81 336 ASP A O 1
ATOM 2586 N N . GLN A 1 337 ? 0.050 -13.785 -9.819 1.00 97.06 337 GLN A N 1
ATOM 2587 C CA . GLN A 1 337 ? 0.554 -14.950 -10.542 1.00 97.06 337 GLN A CA 1
ATOM 2588 C C . GLN A 1 337 ? 0.124 -14.927 -12.017 1.00 97.06 337 GLN A C 1
ATOM 2590 O O . GLN A 1 337 ? 0.964 -15.092 -12.901 1.00 97.06 337 GLN A O 1
ATOM 2595 N N . MET A 1 338 ? -1.154 -14.663 -12.305 1.00 94.88 338 MET A N 1
ATOM 2596 C CA . MET A 1 338 ? -1.653 -14.569 -13.682 1.00 94.88 338 MET A CA 1
ATOM 2597 C C . MET A 1 338 ? -0.984 -13.435 -14.470 1.00 94.88 338 MET A C 1
ATOM 2599 O O . MET A 1 338 ? -0.656 -13.607 -15.643 1.00 94.88 338 MET A O 1
ATOM 2603 N N . LEU A 1 339 ? -0.764 -12.277 -13.841 1.00 92.75 339 LEU A N 1
ATOM 2604 C CA . LEU A 1 339 ? -0.059 -11.153 -14.462 1.00 92.75 339 LEU A CA 1
ATOM 2605 C C . LEU A 1 339 ? 1.393 -11.512 -14.776 1.00 92.75 339 LEU A C 1
ATOM 2607 O O . LEU A 1 339 ? 1.879 -11.201 -15.862 1.00 92.75 339 LEU A O 1
ATOM 2611 N N . TRP A 1 340 ? 2.069 -12.197 -13.857 1.00 97.00 340 TRP A N 1
ATOM 2612 C CA . TRP A 1 340 ? 3.430 -12.669 -14.075 1.00 97.00 340 TRP A CA 1
ATOM 2613 C C . TRP A 1 340 ? 3.512 -13.671 -15.233 1.00 97.00 340 TRP A C 1
ATOM 2615 O O . TRP A 1 340 ? 4.359 -13.521 -16.113 1.00 97.00 340 TRP A O 1
ATOM 2625 N N . GLU A 1 341 ? 2.597 -14.643 -15.293 1.00 95.75 341 GLU A N 1
ATOM 2626 C CA . GLU A 1 341 ? 2.508 -15.599 -16.405 1.00 95.75 341 GLU A CA 1
ATOM 2627 C C . GLU A 1 341 ? 2.226 -14.884 -17.740 1.00 95.75 341 GLU A C 1
ATOM 2629 O O . GLU A 1 341 ? 2.866 -15.177 -18.753 1.00 95.75 341 GLU A O 1
ATOM 2634 N N . ALA A 1 342 ? 1.336 -13.886 -17.754 1.00 92.06 342 ALA A N 1
ATOM 2635 C CA . ALA A 1 342 ? 1.043 -13.088 -18.945 1.00 92.06 342 ALA A CA 1
ATOM 2636 C C . ALA A 1 342 ? 2.252 -12.261 -19.423 1.00 92.06 342 ALA A C 1
ATOM 2638 O O . ALA A 1 342 ? 2.499 -12.156 -20.632 1.00 92.06 342 ALA A O 1
ATOM 2639 N N . MET A 1 343 ? 3.031 -11.701 -18.492 1.00 91.88 343 MET A N 1
ATOM 2640 C CA . MET A 1 343 ? 4.285 -11.015 -18.810 1.00 91.88 343 MET A CA 1
ATOM 2641 C C . MET A 1 343 ? 5.305 -11.979 -19.417 1.00 91.88 343 MET A C 1
ATOM 2643 O O . MET A 1 343 ? 5.871 -11.671 -20.461 1.00 91.88 343 MET A O 1
ATOM 2647 N N . GLN A 1 344 ? 5.469 -13.177 -18.849 1.00 95.25 344 GLN A N 1
ATOM 2648 C CA . GLN A 1 344 ? 6.370 -14.184 -19.418 1.00 95.25 344 GLN A CA 1
ATOM 2649 C C . GLN A 1 344 ? 5.976 -14.606 -20.829 1.00 95.25 344 GLN A C 1
ATOM 2651 O O . GLN A 1 344 ? 6.833 -14.708 -21.703 1.00 95.25 344 GLN A O 1
ATOM 2656 N N . VAL A 1 345 ? 4.684 -14.827 -21.083 1.00 94.81 345 VAL A N 1
ATOM 2657 C CA . VAL A 1 345 ? 4.201 -15.152 -22.432 1.00 94.81 345 VAL A CA 1
ATOM 2658 C C . VAL A 1 345 ? 4.518 -14.016 -23.406 1.00 94.81 345 VAL A C 1
ATOM 2660 O O . VAL A 1 345 ? 4.898 -14.279 -24.549 1.00 94.81 345 VAL A O 1
ATOM 2663 N N . SER A 1 346 ? 4.391 -12.764 -22.966 1.00 92.56 346 SER A N 1
ATOM 2664 C CA . SER A 1 346 ? 4.733 -11.587 -23.772 1.00 92.56 346 SER A CA 1
ATOM 2665 C C . SER A 1 346 ? 6.232 -11.528 -24.076 1.00 92.56 346 SER A C 1
ATOM 2667 O O . SER A 1 346 ? 6.602 -11.352 -25.237 1.00 92.56 346 SER A O 1
ATOM 2669 N N . ASP A 1 347 ? 7.089 -11.781 -23.087 1.00 92.56 347 ASP A N 1
ATOM 2670 C CA . ASP A 1 347 ? 8.543 -11.843 -23.269 1.00 92.56 347 ASP A CA 1
ATOM 2671 C C . ASP A 1 347 ? 8.948 -12.985 -24.217 1.00 92.56 347 ASP A C 1
ATOM 2673 O O . ASP A 1 347 ? 9.743 -12.782 -25.135 1.00 92.56 347 ASP A O 1
ATOM 2677 N N . CYS A 1 348 ? 8.345 -14.173 -24.081 1.00 94.31 348 CYS A N 1
ATOM 2678 C CA . CYS A 1 348 ? 8.571 -15.294 -24.999 1.00 94.31 348 CYS A CA 1
ATOM 2679 C C . CYS A 1 348 ? 8.124 -14.975 -26.436 1.00 94.31 348 CYS A C 1
ATOM 2681 O O . CYS A 1 348 ? 8.777 -15.394 -27.399 1.00 94.31 348 CYS A O 1
ATOM 2683 N N . ARG A 1 349 ? 7.023 -14.230 -26.609 1.00 93.12 349 ARG A N 1
ATOM 2684 C CA . ARG A 1 349 ? 6.563 -13.764 -27.928 1.00 93.12 349 ARG A CA 1
ATOM 2685 C C . ARG A 1 349 ? 7.523 -12.743 -28.531 1.00 93.12 349 ARG A C 1
ATOM 2687 O O . ARG A 1 349 ? 7.815 -12.847 -29.719 1.00 93.12 349 ARG A O 1
ATOM 2694 N N . LEU A 1 350 ? 8.034 -11.808 -27.731 1.00 94.19 350 LEU A N 1
ATOM 2695 C CA . LEU A 1 350 ? 9.029 -10.828 -28.173 1.00 94.19 350 LEU A CA 1
ATOM 2696 C C . LEU A 1 350 ? 10.321 -11.515 -28.619 1.00 94.19 350 LEU A C 1
ATOM 2698 O O . LEU A 1 350 ? 10.775 -11.263 -29.729 1.00 94.19 350 LEU A O 1
ATOM 2702 N N . GLN A 1 351 ? 10.840 -12.458 -27.829 1.00 94.00 351 GLN A N 1
ATOM 2703 C CA . GLN A 1 351 ? 12.011 -13.258 -28.210 1.00 94.00 351 GLN A CA 1
ATOM 2704 C C . GLN A 1 351 ? 11.770 -14.055 -29.498 1.00 94.00 351 GLN A C 1
ATOM 2706 O O . GLN A 1 351 ? 12.624 -14.099 -30.379 1.00 94.00 351 GLN A O 1
ATOM 2711 N N . SER A 1 352 ? 10.586 -14.657 -29.648 1.00 94.69 352 SER A N 1
ATOM 2712 C CA . SER A 1 352 ? 10.225 -15.371 -30.881 1.00 94.69 352 SER A CA 1
ATOM 2713 C C . SER A 1 352 ? 10.154 -14.428 -32.086 1.00 94.69 352 SER A C 1
ATOM 2715 O O . SER A 1 352 ? 10.596 -14.788 -33.175 1.00 94.69 352 SER A O 1
ATOM 2717 N N . SER A 1 353 ? 9.628 -13.214 -31.899 1.00 93.44 353 SER A N 1
ATOM 2718 C CA . SER A 1 353 ? 9.584 -12.176 -32.932 1.00 93.44 353 SER A CA 1
ATOM 2719 C C . SER A 1 353 ? 10.978 -11.676 -33.306 1.00 93.44 353 SER A C 1
ATOM 2721 O O . SER A 1 353 ? 11.226 -11.433 -34.482 1.00 93.44 353 SER A O 1
ATOM 2723 N N . GLU A 1 354 ? 11.883 -11.533 -32.338 1.00 95.12 354 GLU A N 1
ATOM 2724 C CA . GLU A 1 354 ? 13.277 -11.144 -32.567 1.00 95.12 354 GLU A CA 1
ATOM 2725 C C . GLU A 1 354 ? 14.014 -12.219 -33.373 1.00 95.12 354 GLU A C 1
ATOM 2727 O O . GLU A 1 354 ? 14.610 -11.908 -34.399 1.00 95.12 354 GLU A O 1
ATOM 2732 N N . MET A 1 355 ? 13.848 -13.503 -33.027 1.00 94.69 355 MET A N 1
ATOM 2733 C CA . MET A 1 355 ? 14.410 -14.598 -33.829 1.00 94.69 355 MET A CA 1
ATOM 2734 C C . MET A 1 355 ? 13.853 -14.639 -35.259 1.00 94.69 355 MET A C 1
ATOM 2736 O O . MET A 1 355 ? 14.578 -14.961 -36.201 1.00 94.69 355 MET A O 1
ATOM 2740 N N . LEU A 1 356 ? 12.563 -14.336 -35.444 1.00 95.25 356 LEU A N 1
ATOM 2741 C CA . LEU A 1 356 ? 11.974 -14.222 -36.779 1.00 95.25 356 LEU A CA 1
ATOM 2742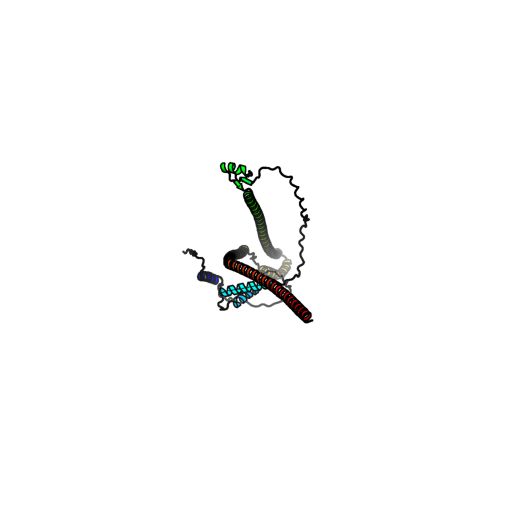 C C . LEU A 1 356 ? 12.533 -13.013 -37.535 1.00 95.25 356 LEU A C 1
ATOM 2744 O O . LEU A 1 356 ? 12.807 -13.137 -38.726 1.00 95.25 356 LEU A O 1
ATOM 2748 N N . ALA A 1 357 ? 12.738 -11.877 -36.865 1.00 94.81 357 ALA A N 1
ATOM 2749 C CA . ALA A 1 357 ? 13.347 -10.692 -37.458 1.00 94.81 357 ALA A CA 1
ATOM 2750 C C . ALA A 1 357 ? 14.794 -10.961 -37.892 1.00 94.81 357 ALA A C 1
ATOM 2752 O O . ALA A 1 357 ? 15.150 -10.624 -39.018 1.00 94.81 357 ALA A O 1
ATOM 2753 N N . ASP A 1 358 ? 15.589 -11.646 -37.068 1.00 94.75 358 ASP A N 1
ATOM 2754 C CA . ASP A 1 358 ? 16.948 -12.074 -37.413 1.00 94.75 358 ASP A CA 1
ATOM 2755 C C . ASP A 1 358 ? 16.950 -13.041 -38.600 1.00 94.75 358 ASP A C 1
ATOM 2757 O O . ASP A 1 358 ? 17.764 -12.913 -39.519 1.00 94.75 358 ASP A O 1
ATOM 2761 N N . LYS A 1 359 ? 15.998 -13.983 -38.632 1.00 95.94 359 LYS A N 1
ATOM 2762 C CA . LYS A 1 359 ? 15.840 -14.900 -39.763 1.00 95.94 359 LYS A CA 1
ATOM 2763 C C . LYS A 1 359 ? 15.495 -14.143 -41.047 1.00 95.94 359 LYS A C 1
ATOM 2765 O O . LYS A 1 359 ? 16.164 -14.346 -42.058 1.00 95.94 359 LYS A O 1
ATOM 2770 N N . VAL A 1 360 ? 14.524 -13.230 -41.005 1.00 95.19 360 VAL A N 1
ATOM 2771 C CA . VAL A 1 360 ? 14.158 -12.385 -42.153 1.00 95.19 360 VAL A CA 1
ATOM 2772 C C . VAL A 1 360 ? 15.336 -11.507 -42.576 1.00 95.19 360 VAL A C 1
ATOM 2774 O O . VAL A 1 360 ? 15.630 -11.425 -43.764 1.00 95.19 360 VAL A O 1
ATOM 2777 N N . ALA A 1 361 ? 16.068 -10.905 -41.638 1.00 95.56 361 ALA A N 1
ATOM 2778 C CA . ALA A 1 361 ? 17.261 -10.119 -41.941 1.00 95.56 361 ALA A CA 1
ATOM 2779 C C . ALA A 1 361 ? 18.339 -10.969 -42.638 1.00 95.56 361 ALA A C 1
ATOM 2781 O O . ALA A 1 361 ? 18.954 -10.514 -43.606 1.00 95.56 361 ALA A O 1
ATOM 2782 N N . SER A 1 362 ? 18.524 -12.221 -42.204 1.00 96.12 362 SER A N 1
ATOM 2783 C CA . SER A 1 362 ? 19.455 -13.162 -42.835 1.00 96.12 362 SER A CA 1
ATOM 2784 C C . SER A 1 362 ? 19.027 -13.582 -44.248 1.00 96.12 362 SER A C 1
ATOM 2786 O O . SER A 1 362 ? 19.888 -13.745 -45.110 1.00 96.12 362 SER A O 1
ATOM 2788 N N . GLU A 1 363 ? 17.720 -13.692 -44.514 1.00 96.44 363 GLU A N 1
ATOM 2789 C CA . GLU A 1 363 ? 17.162 -14.019 -45.836 1.00 96.44 363 GLU A CA 1
ATOM 2790 C C . GLU A 1 363 ? 17.156 -12.807 -46.786 1.00 96.44 363 GLU A C 1
ATOM 2792 O O . GLU A 1 363 ? 17.387 -12.954 -47.985 1.00 96.44 363 GLU A O 1
ATOM 2797 N N . VAL A 1 364 ? 16.949 -11.595 -46.265 1.00 96.31 364 VAL A N 1
ATOM 2798 C CA . VAL A 1 364 ? 16.921 -10.349 -47.050 1.00 96.31 364 VAL A CA 1
ATOM 2799 C C . VAL A 1 364 ? 18.330 -9.866 -47.407 1.00 96.31 364 VAL A C 1
ATOM 2801 O O . VAL A 1 364 ? 18.531 -9.346 -48.502 1.00 96.31 364 VAL A O 1
ATOM 2804 N N . SER A 1 365 ? 19.327 -10.073 -46.540 1.00 97.12 365 SER A N 1
ATOM 2805 C CA . SER A 1 365 ? 20.729 -9.693 -46.786 1.00 97.12 365 SER A CA 1
ATOM 2806 C C . SER A 1 365 ? 21.292 -10.150 -48.153 1.00 97.12 365 SER A C 1
ATOM 2808 O O . SER A 1 365 ? 21.810 -9.302 -48.887 1.00 97.12 365 SER A O 1
ATOM 2810 N N . PRO A 1 366 ? 21.155 -11.425 -48.582 1.00 95.81 366 PRO A N 1
ATOM 2811 C CA . PRO A 1 366 ? 21.615 -11.860 -49.903 1.00 95.81 366 PRO A CA 1
ATOM 2812 C C . PRO A 1 366 ? 20.796 -11.272 -51.061 1.00 95.81 366 PRO A C 1
ATOM 2814 O O . PRO A 1 366 ? 21.330 -11.066 -52.148 1.00 95.81 366 PRO A O 1
ATOM 2817 N N . VAL A 1 367 ? 19.512 -10.967 -50.855 1.00 96.62 367 VAL A N 1
ATOM 2818 C CA . VAL A 1 367 ? 18.684 -10.303 -51.877 1.00 96.62 367 VAL A CA 1
ATOM 2819 C C . VAL A 1 367 ? 19.136 -8.857 -52.064 1.00 96.62 367 VAL A C 1
ATOM 2821 O O . VAL A 1 367 ? 19.267 -8.389 -53.196 1.00 96.62 367 VAL A O 1
ATOM 2824 N N . VAL A 1 368 ? 19.429 -8.155 -50.967 1.00 96.81 368 VAL A N 1
ATOM 2825 C CA . VAL A 1 368 ? 19.986 -6.799 -51.005 1.00 96.81 368 VAL A CA 1
ATOM 2826 C C . VAL A 1 368 ? 21.354 -6.810 -51.683 1.00 96.81 368 VAL A C 1
ATOM 2828 O O . VAL A 1 368 ? 21.580 -5.995 -52.575 1.00 96.81 368 VAL A O 1
ATOM 2831 N N . SER A 1 369 ? 22.239 -7.756 -51.349 1.00 96.00 369 SER A N 1
ATOM 2832 C CA . SER A 1 369 ? 23.555 -7.847 -51.995 1.00 96.00 369 SER A CA 1
ATOM 2833 C C . SER A 1 369 ? 23.444 -8.136 -53.497 1.00 96.00 369 SER A C 1
ATOM 2835 O O . SER A 1 369 ? 24.089 -7.456 -54.296 1.00 96.00 369 SER A O 1
ATOM 2837 N N . LEU A 1 370 ? 22.552 -9.041 -53.911 1.00 97.25 370 LEU A N 1
ATOM 2838 C CA . LEU A 1 370 ? 22.264 -9.305 -55.323 1.00 97.25 370 LEU A CA 1
ATOM 2839 C C . LEU A 1 370 ? 21.699 -8.067 -56.037 1.00 97.25 370 LEU A C 1
ATOM 2841 O O . LEU A 1 370 ? 22.123 -7.748 -57.145 1.00 97.25 370 LEU A O 1
ATOM 2845 N N . THR A 1 371 ? 20.794 -7.329 -55.392 1.00 96.44 371 THR A N 1
ATOM 2846 C CA . THR A 1 371 ? 20.224 -6.090 -55.946 1.00 96.44 371 THR A CA 1
ATOM 2847 C C . THR A 1 371 ? 21.302 -5.019 -56.119 1.00 96.44 371 THR A C 1
ATOM 2849 O O . THR A 1 371 ? 21.360 -4.368 -57.160 1.00 96.44 371 THR A O 1
ATOM 2852 N N . THR A 1 372 ? 22.208 -4.869 -55.145 1.00 96.12 372 THR A N 1
ATOM 2853 C CA . THR A 1 372 ? 23.351 -3.950 -55.273 1.00 96.12 372 THR A CA 1
ATOM 2854 C C . THR A 1 372 ? 24.313 -4.375 -56.383 1.00 96.12 372 THR A C 1
ATOM 2856 O O . THR A 1 372 ? 24.773 -3.520 -57.139 1.00 96.12 372 THR A O 1
ATOM 2859 N N . ALA A 1 373 ? 24.558 -5.681 -56.552 1.00 96.94 373 ALA A N 1
ATOM 2860 C CA . ALA A 1 373 ? 25.374 -6.207 -57.643 1.00 96.94 373 ALA A CA 1
ATOM 2861 C C . ALA A 1 373 ? 24.748 -5.893 -59.014 1.00 96.94 373 ALA A C 1
ATOM 2863 O O . ALA A 1 373 ? 25.405 -5.279 -59.854 1.00 96.94 373 ALA A O 1
ATOM 2864 N N . LEU A 1 374 ? 23.462 -6.207 -59.208 1.00 96.81 374 LEU A N 1
ATOM 2865 C CA . LEU A 1 374 ? 22.723 -5.901 -60.440 1.00 96.81 374 LEU A CA 1
ATOM 2866 C C . LEU A 1 374 ? 22.653 -4.395 -60.729 1.00 96.81 374 LEU A C 1
ATOM 2868 O O . LEU A 1 374 ? 22.755 -3.984 -61.886 1.00 96.81 374 LEU A O 1
ATOM 2872 N N . SER A 1 375 ? 22.522 -3.561 -59.693 1.00 96.62 375 SER A N 1
ATOM 2873 C CA . SER A 1 375 ? 22.564 -2.102 -59.838 1.00 96.62 375 SER A CA 1
ATOM 2874 C C . SER A 1 375 ? 23.932 -1.628 -60.335 1.00 96.62 375 SER A C 1
ATOM 2876 O O . SER A 1 375 ? 23.991 -0.805 -61.245 1.00 96.62 375 SER A O 1
ATOM 2878 N N . SER A 1 376 ? 25.030 -2.157 -59.783 1.00 96.69 376 SER A N 1
ATOM 2879 C CA . SER A 1 376 ? 26.382 -1.813 -60.241 1.00 96.69 376 SER A CA 1
ATOM 2880 C C . SER A 1 376 ? 26.682 -2.311 -61.658 1.00 96.69 376 SER A C 1
ATOM 2882 O O . SER A 1 376 ? 27.341 -1.619 -62.432 1.00 96.69 376 SER A O 1
ATOM 2884 N N . GLU A 1 377 ? 26.167 -3.482 -62.039 1.00 97.50 377 GLU A N 1
ATOM 2885 C CA . GLU A 1 377 ? 26.284 -3.993 -63.406 1.00 97.50 377 GLU A CA 1
ATOM 2886 C C . GLU A 1 377 ? 25.480 -3.141 -64.395 1.00 97.50 377 GLU A C 1
ATOM 2888 O O . GLU A 1 377 ? 25.989 -2.802 -65.463 1.00 97.50 377 GLU A O 1
ATOM 2893 N N . SER A 1 378 ? 24.270 -2.723 -64.010 1.00 94.56 378 SER A N 1
ATOM 2894 C CA . SER A 1 378 ? 23.450 -1.800 -64.803 1.00 94.56 378 SER A CA 1
ATOM 2895 C C . SER A 1 378 ? 24.176 -0.471 -65.026 1.00 94.56 378 SER A C 1
ATOM 2897 O O . SER A 1 378 ? 24.287 -0.030 -66.167 1.00 94.56 378 SER A O 1
ATOM 2899 N N . GLN A 1 379 ? 24.769 0.112 -63.977 1.00 96.56 379 GLN A N 1
ATOM 2900 C CA . GLN A 1 379 ? 25.574 1.333 -64.091 1.00 96.56 379 GLN A CA 1
ATOM 2901 C C . GLN A 1 379 ? 26.780 1.144 -65.028 1.00 96.56 379 GLN A C 1
ATOM 2903 O O . GLN A 1 379 ? 27.036 1.976 -65.894 1.00 96.56 379 GLN A O 1
ATOM 2908 N N . ARG A 1 380 ? 27.491 0.016 -64.920 1.00 96.94 380 ARG A N 1
ATOM 2909 C CA . ARG A 1 380 ? 28.620 -0.303 -65.807 1.00 96.94 380 ARG A CA 1
ATOM 2910 C C . ARG A 1 380 ? 28.195 -0.424 -67.276 1.00 96.94 380 ARG A C 1
ATOM 2912 O O . ARG A 1 380 ? 28.955 -0.060 -68.172 1.00 96.94 380 ARG A O 1
ATOM 2919 N N . LEU A 1 381 ? 27.015 -0.982 -67.544 1.00 95.69 381 LEU A N 1
ATOM 2920 C CA . LEU A 1 381 ? 26.463 -1.074 -68.898 1.00 95.69 381 LEU A CA 1
ATOM 2921 C C . LEU A 1 381 ? 26.026 0.296 -69.430 1.00 95.69 381 LEU A C 1
ATOM 2923 O O . LEU A 1 381 ? 26.231 0.574 -70.612 1.00 95.69 381 LEU A O 1
ATOM 2927 N N . GLU A 1 382 ? 25.476 1.160 -68.577 1.00 96.38 382 GLU A N 1
ATOM 2928 C CA . GLU A 1 382 ? 25.166 2.546 -68.934 1.00 96.38 382 GLU A CA 1
ATOM 2929 C C . GLU A 1 382 ? 26.428 3.334 -69.303 1.00 96.38 382 GLU A C 1
ATOM 2931 O O . GLU A 1 382 ? 26.427 4.013 -70.331 1.00 96.38 382 GLU A O 1
ATOM 2936 N N . GLU A 1 383 ? 27.511 3.200 -68.532 1.00 96.12 383 GLU A N 1
ATOM 2937 C CA . GLU A 1 383 ? 28.811 3.821 -68.829 1.00 96.12 383 GLU A CA 1
ATOM 2938 C C . GLU A 1 383 ? 29.349 3.364 -70.194 1.00 96.12 383 GLU A C 1
ATOM 2940 O O . GLU A 1 383 ? 29.658 4.200 -71.042 1.00 96.12 383 GLU A O 1
ATOM 2945 N N . LYS A 1 384 ? 29.339 2.054 -70.478 1.00 96.00 384 LYS A N 1
ATOM 2946 C CA . LYS A 1 384 ? 29.722 1.523 -71.801 1.00 96.00 384 LYS A CA 1
ATOM 2947 C C . LYS A 1 384 ? 28.850 2.067 -72.933 1.00 96.00 384 LYS A C 1
ATOM 2949 O O . LYS A 1 384 ? 29.357 2.413 -73.994 1.00 96.00 384 LYS A O 1
ATOM 2954 N N . CYS A 1 385 ? 27.538 2.171 -72.717 1.00 94.75 385 CYS A N 1
ATOM 2955 C CA . CYS A 1 385 ? 26.636 2.756 -73.710 1.00 94.75 385 CYS A CA 1
ATOM 2956 C C . CYS A 1 385 ? 26.930 4.249 -73.937 1.00 94.75 385 CYS A C 1
ATOM 2958 O O . CYS A 1 385 ? 26.730 4.754 -75.042 1.00 94.75 385 CYS A O 1
ATOM 2960 N N . GLN A 1 386 ? 27.372 4.985 -72.912 1.00 94.94 386 GLN A N 1
ATOM 2961 C CA . GLN A 1 386 ? 27.810 6.376 -73.060 1.00 94.94 386 GLN A CA 1
ATOM 2962 C C . GLN A 1 386 ? 29.124 6.480 -73.843 1.00 94.94 386 GLN A C 1
ATOM 2964 O O . GLN A 1 386 ? 29.216 7.355 -74.705 1.00 94.94 386 GLN A O 1
ATOM 2969 N N . GLU A 1 387 ? 30.080 5.580 -73.601 1.00 95.50 387 GLU A N 1
ATOM 2970 C CA . GLU A 1 387 ? 31.337 5.476 -74.359 1.00 95.50 387 GLU A CA 1
ATOM 2971 C C . GLU A 1 387 ? 31.086 5.152 -75.839 1.00 95.50 387 GLU A C 1
ATOM 2973 O O . GLU A 1 387 ? 31.611 5.820 -76.727 1.00 95.50 387 GLU A O 1
ATOM 2978 N N . GLU A 1 388 ? 30.222 4.181 -76.142 1.00 95.06 388 GLU A N 1
ATOM 2979 C CA . GLU A 1 388 ? 29.855 3.874 -77.531 1.00 95.06 388 GLU A CA 1
ATOM 2980 C C . GLU A 1 388 ? 29.170 5.065 -78.214 1.00 95.06 388 GLU A C 1
ATOM 2982 O O . GLU A 1 388 ? 29.416 5.342 -79.389 1.00 95.06 388 GLU A O 1
ATOM 2987 N N . ARG A 1 389 ? 28.347 5.826 -77.479 1.00 94.81 389 ARG A N 1
ATOM 2988 C CA . ARG A 1 389 ? 27.747 7.066 -77.994 1.00 94.81 389 ARG A CA 1
ATOM 2989 C C . ARG A 1 389 ? 28.780 8.170 -78.214 1.00 94.81 389 ARG A C 1
ATOM 2991 O O . ARG A 1 389 ? 28.606 8.936 -79.158 1.00 94.81 389 ARG A O 1
ATOM 2998 N N . SER A 1 390 ? 29.810 8.305 -77.372 1.00 95.00 390 SER A N 1
ATOM 2999 C CA . SER A 1 390 ? 30.877 9.291 -77.598 1.00 95.00 390 SER A CA 1
ATOM 3000 C C . SER A 1 390 ? 31.741 8.907 -78.789 1.00 95.00 390 SER A C 1
ATOM 3002 O O . SER A 1 390 ? 31.932 9.750 -79.658 1.00 95.00 390 SER A O 1
ATOM 3004 N N . LEU A 1 391 ? 32.138 7.636 -78.900 1.00 94.56 391 LEU A N 1
ATOM 3005 C CA . LEU A 1 391 ? 32.840 7.115 -80.075 1.00 94.56 391 LEU A CA 1
ATOM 3006 C C . LEU A 1 391 ? 32.007 7.312 -81.345 1.00 94.56 391 LEU A C 1
ATOM 3008 O O . LEU A 1 391 ? 32.517 7.768 -82.360 1.00 94.56 391 LEU A O 1
ATOM 3012 N N . GLY A 1 392 ? 30.701 7.035 -81.290 1.00 94.75 392 GLY A N 1
ATOM 3013 C CA . GLY A 1 392 ? 29.791 7.284 -82.407 1.00 94.75 392 GLY A CA 1
ATOM 3014 C C . GLY A 1 392 ? 29.723 8.759 -82.821 1.00 94.75 392 GLY A C 1
ATOM 3015 O O . GLY A 1 392 ? 29.618 9.044 -84.012 1.00 94.75 392 GLY A O 1
ATOM 3016 N N . ARG A 1 393 ? 29.814 9.698 -81.866 1.00 95.38 393 ARG A N 1
ATOM 3017 C CA . ARG A 1 393 ? 29.923 11.137 -82.167 1.00 95.38 393 ARG A CA 1
ATOM 3018 C C . ARG A 1 393 ? 31.264 11.480 -82.807 1.00 95.38 393 ARG A C 1
ATOM 3020 O O . ARG A 1 393 ? 31.256 12.158 -83.824 1.00 95.38 393 ARG A O 1
ATOM 3027 N N . GLU A 1 394 ? 32.370 10.970 -82.272 1.00 95.12 394 GLU A N 1
ATOM 3028 C CA . GLU A 1 394 ? 33.713 11.175 -82.835 1.00 95.12 394 GLU A CA 1
ATOM 3029 C C . GLU A 1 394 ? 33.803 10.645 -84.274 1.00 95.12 394 GLU A C 1
ATOM 3031 O O . GLU A 1 394 ? 34.253 11.357 -85.164 1.00 95.12 394 GLU A O 1
ATOM 3036 N N . PHE A 1 395 ? 33.276 9.445 -84.547 1.00 95.06 395 PHE A N 1
ATOM 3037 C CA . PHE A 1 395 ? 33.196 8.903 -85.908 1.00 95.06 395 PHE A CA 1
ATOM 3038 C C . PHE A 1 395 ? 32.310 9.744 -86.830 1.00 95.06 395 PHE A C 1
ATOM 3040 O O . PHE A 1 395 ? 32.616 9.883 -88.013 1.00 95.06 395 PHE A O 1
ATOM 3047 N N . ALA A 1 396 ? 31.197 10.283 -86.324 1.00 94.62 396 ALA A N 1
ATOM 3048 C CA . ALA A 1 396 ? 30.333 11.160 -87.109 1.00 94.62 396 ALA A CA 1
ATOM 3049 C C . ALA A 1 396 ? 31.031 12.489 -87.445 1.00 94.62 396 ALA A C 1
ATOM 3051 O O . ALA A 1 396 ? 30.920 12.958 -88.579 1.00 94.62 396 ALA A O 1
ATOM 3052 N N . GLU A 1 397 ? 31.772 13.064 -86.494 1.00 95.94 397 GLU A N 1
ATOM 3053 C CA . GLU A 1 397 ? 32.605 14.254 -86.695 1.00 95.94 397 GLU A CA 1
ATOM 3054 C C . GLU A 1 397 ? 33.718 13.978 -87.712 1.00 95.94 397 GLU A C 1
ATOM 3056 O O . GLU A 1 397 ? 33.838 14.713 -88.692 1.00 95.94 397 GLU A O 1
ATOM 3061 N N . GLU A 1 398 ? 34.452 12.872 -87.566 1.00 95.44 398 GLU A N 1
ATOM 3062 C CA . GLU A 1 398 ? 35.501 12.470 -88.507 1.00 95.44 398 GLU A CA 1
ATOM 3063 C C . GLU A 1 398 ? 34.925 12.241 -89.914 1.00 95.44 398 GLU A C 1
ATOM 3065 O O . GLU A 1 398 ? 35.444 12.752 -90.907 1.00 95.44 398 GLU A O 1
ATOM 3070 N N . ALA A 1 399 ? 33.802 11.526 -90.032 1.00 94.06 399 ALA A N 1
ATOM 3071 C CA . ALA A 1 399 ? 33.125 11.323 -91.311 1.00 94.06 399 ALA A CA 1
ATOM 3072 C C . ALA A 1 399 ? 32.693 12.656 -91.943 1.00 94.06 399 ALA A C 1
ATOM 3074 O O . ALA A 1 399 ? 32.826 12.840 -93.157 1.00 94.06 399 ALA A O 1
ATOM 3075 N N . GLN A 1 400 ? 32.210 13.606 -91.139 1.00 94.94 400 GLN A N 1
ATOM 3076 C CA . GLN A 1 400 ? 31.877 14.947 -91.604 1.00 94.94 400 GLN A CA 1
ATOM 3077 C C . GLN A 1 400 ? 33.128 15.699 -92.086 1.00 94.94 400 GLN A C 1
ATOM 3079 O O . GLN A 1 400 ? 33.081 16.324 -93.149 1.00 94.94 400 GLN A O 1
ATOM 3084 N N . GLU A 1 401 ? 34.262 15.593 -91.390 1.00 95.38 401 GLU A N 1
ATOM 3085 C CA . GLU A 1 401 ? 35.547 16.135 -91.847 1.00 95.38 401 GLU A CA 1
ATOM 3086 C C . GLU A 1 401 ? 35.968 15.534 -93.193 1.00 95.38 401 GLU A C 1
ATOM 3088 O O . GLU A 1 401 ? 36.267 16.285 -94.127 1.00 95.38 401 GLU A O 1
ATOM 3093 N N . TRP A 1 402 ? 35.901 14.210 -93.349 1.00 95.25 402 TRP A N 1
ATOM 3094 C CA . TRP A 1 402 ? 36.186 13.524 -94.613 1.00 95.25 402 TRP A CA 1
ATOM 3095 C C . TRP A 1 402 ? 35.279 13.995 -95.751 1.00 95.25 402 TRP A C 1
ATOM 3097 O O . TRP A 1 402 ? 35.763 14.232 -96.864 1.00 95.25 402 TRP A O 1
ATOM 3107 N N . VAL A 1 403 ? 33.984 14.196 -95.491 1.00 95.44 403 VAL A N 1
ATOM 3108 C CA . VAL A 1 403 ? 33.044 14.770 -96.468 1.00 95.44 403 VAL A CA 1
ATOM 3109 C C . VAL A 1 403 ? 33.466 16.189 -96.852 1.00 95.44 403 VAL A C 1
ATOM 3111 O O . VAL A 1 403 ? 33.526 16.500 -98.043 1.00 95.44 403 VAL A O 1
ATOM 3114 N N . THR A 1 404 ? 33.826 17.044 -95.888 1.00 94.44 404 THR A N 1
ATOM 3115 C CA . THR A 1 404 ? 34.292 18.409 -96.200 1.00 94.44 404 THR A CA 1
ATOM 3116 C C . THR A 1 404 ? 35.605 18.417 -96.982 1.00 94.44 404 THR A C 1
ATOM 3118 O O . THR A 1 404 ? 35.778 19.237 -97.885 1.00 94.44 404 THR A O 1
ATOM 3121 N N . LEU A 1 405 ? 36.531 17.505 -96.678 1.00 95.56 405 LEU A N 1
ATOM 3122 C CA . LEU A 1 405 ? 37.823 17.395 -97.351 1.00 95.56 405 LEU A CA 1
ATOM 3123 C C . LEU A 1 405 ? 37.661 16.861 -98.776 1.00 95.56 405 LEU A C 1
ATOM 3125 O O . LEU A 1 405 ? 38.263 17.399 -99.705 1.00 95.56 405 LEU A O 1
ATOM 3129 N N . THR A 1 406 ? 36.788 15.871 -98.962 1.00 94.19 406 THR A N 1
ATOM 3130 C CA . THR A 1 406 ? 36.394 15.366 -100.283 1.00 94.19 406 THR A CA 1
ATOM 3131 C C . THR A 1 406 ? 35.704 16.459 -101.096 1.00 94.19 406 THR A C 1
ATOM 3133 O O . THR A 1 406 ? 36.021 16.624 -102.271 1.00 94.19 406 THR A O 1
ATOM 3136 N N . GLY A 1 407 ? 34.843 17.268 -100.467 1.00 94.00 407 GLY A N 1
ATOM 3137 C CA . GLY A 1 407 ? 34.257 18.466 -101.074 1.00 94.00 407 GLY A CA 1
ATOM 3138 C C . GLY A 1 407 ? 35.327 19.441 -101.574 1.00 94.00 407 GLY A C 1
ATOM 3139 O O . GLY A 1 407 ? 35.353 19.766 -102.756 1.00 94.00 407 GLY A O 1
ATOM 3140 N N . LYS A 1 408 ? 36.297 19.805 -100.724 1.00 94.44 408 LYS A N 1
ATOM 3141 C CA . LYS A 1 408 ? 37.425 20.682 -101.099 1.00 94.44 408 LYS A CA 1
ATOM 3142 C C . LYS A 1 408 ? 38.283 20.110 -102.231 1.00 94.44 408 LYS A C 1
ATOM 3144 O O . LYS A 1 408 ? 38.737 20.856 -103.099 1.00 94.44 408 LYS A O 1
ATOM 3149 N N . LEU A 1 409 ? 38.558 18.804 -102.215 1.00 93.12 409 LEU A N 1
ATOM 3150 C CA . LEU A 1 409 ? 39.302 18.137 -103.285 1.00 93.12 409 LEU A CA 1
ATOM 3151 C C . LEU A 1 409 ? 38.509 18.140 -104.591 1.00 93.12 409 LEU A C 1
ATOM 3153 O O . LEU A 1 409 ? 39.082 18.450 -105.630 1.00 93.12 409 LEU A O 1
ATOM 3157 N N . SER A 1 410 ? 37.208 17.855 -104.530 1.00 93.62 410 SER A N 1
ATOM 3158 C CA . SER A 1 410 ? 36.298 17.942 -105.672 1.00 93.62 410 SER A CA 1
ATOM 3159 C C . SER A 1 410 ? 36.285 19.356 -106.258 1.00 93.62 410 SER A C 1
ATOM 3161 O O . SER A 1 410 ? 36.476 19.517 -107.461 1.00 93.62 410 SER A O 1
ATOM 3163 N N . ASP A 1 411 ? 36.171 20.391 -105.422 1.00 92.31 411 ASP A N 1
ATOM 3164 C CA . ASP A 1 411 ? 36.237 21.795 -105.850 1.00 92.31 411 ASP A CA 1
ATOM 3165 C C . ASP A 1 411 ? 37.572 22.123 -106.532 1.00 92.31 411 ASP A C 1
ATOM 3167 O O . ASP A 1 411 ? 37.607 22.806 -107.556 1.00 92.31 411 ASP A O 1
ATOM 3171 N N . ARG A 1 412 ? 38.683 21.598 -106.005 1.00 93.06 412 ARG A N 1
ATOM 3172 C CA . ARG A 1 412 ? 40.025 21.810 -106.561 1.00 93.06 412 ARG A CA 1
ATOM 3173 C C . ARG A 1 412 ? 40.250 21.058 -107.870 1.00 93.06 412 ARG A C 1
ATOM 3175 O O . ARG A 1 412 ? 40.869 21.612 -108.774 1.00 93.06 412 ARG A O 1
ATOM 3182 N N . VAL A 1 413 ? 39.745 19.831 -107.997 1.00 91.75 413 VAL A N 1
ATOM 3183 C CA . VAL A 1 413 ? 39.748 19.085 -109.265 1.00 91.75 413 VAL A CA 1
ATOM 3184 C C . VAL A 1 413 ? 38.921 19.841 -110.295 1.00 91.75 413 VAL A C 1
ATOM 3186 O O . VAL A 1 413 ? 39.422 20.096 -111.385 1.00 91.75 413 VAL A O 1
ATOM 3189 N N . ASN A 1 414 ? 37.715 20.288 -109.944 1.00 90.00 414 ASN A N 1
ATOM 3190 C CA . ASN A 1 414 ? 36.882 21.098 -110.831 1.00 90.00 414 ASN A CA 1
ATOM 3191 C C . ASN A 1 414 ? 37.603 22.388 -111.257 1.00 90.00 414 ASN A C 1
ATOM 3193 O O . ASN A 1 414 ? 37.642 22.690 -112.447 1.00 90.00 414 ASN A O 1
ATOM 3197 N N . ALA A 1 415 ? 38.258 23.097 -110.331 1.00 89.19 415 ALA A N 1
ATOM 3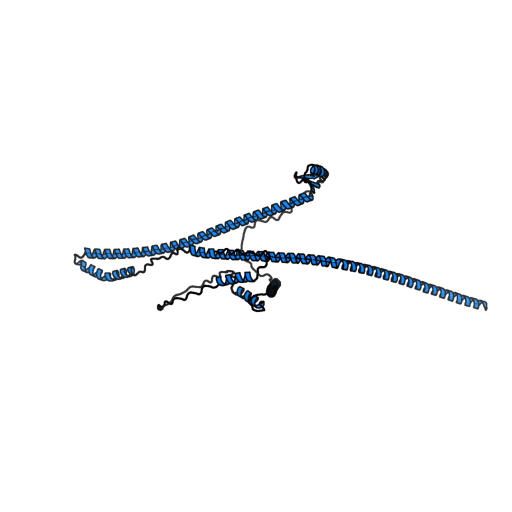198 C CA . ALA A 1 415 ? 39.059 24.283 -110.644 1.00 89.19 415 ALA A CA 1
ATOM 3199 C C . ALA A 1 415 ? 40.208 23.977 -111.622 1.00 89.19 415 ALA A C 1
ATOM 3201 O O . ALA A 1 415 ? 40.362 24.674 -112.623 1.00 89.19 415 ALA A O 1
ATOM 3202 N N . LEU A 1 416 ? 40.966 22.900 -111.388 1.00 89.88 416 LEU A N 1
ATOM 3203 C CA . LEU A 1 416 ? 42.024 22.448 -112.298 1.00 89.88 416 LEU A CA 1
ATOM 3204 C C . LEU A 1 416 ? 41.474 22.027 -113.665 1.00 89.88 416 LEU A C 1
ATOM 3206 O O . LEU A 1 416 ? 42.130 22.240 -114.679 1.00 89.88 416 LEU A O 1
ATOM 3210 N N . THR A 1 417 ? 40.274 21.451 -113.708 1.00 89.00 417 THR A N 1
ATOM 3211 C CA . THR A 1 417 ? 39.612 21.060 -114.960 1.00 89.00 417 THR A CA 1
ATOM 3212 C C . THR A 1 417 ? 39.234 22.303 -115.765 1.00 89.00 417 THR A C 1
ATOM 3214 O O . THR A 1 417 ? 39.540 22.377 -116.952 1.00 89.00 417 THR A O 1
ATOM 3217 N N . VAL A 1 418 ? 38.686 23.332 -115.108 1.00 88.12 418 VAL A N 1
ATOM 3218 C CA . VAL A 1 418 ? 38.403 24.641 -115.719 1.00 88.12 418 VAL A CA 1
ATOM 3219 C C . VAL A 1 418 ? 39.689 25.317 -116.213 1.00 88.12 418 VAL A C 1
ATOM 3221 O O . VAL A 1 418 ? 39.717 25.865 -117.315 1.00 88.12 418 VAL A O 1
ATOM 3224 N N . GLU A 1 419 ? 40.785 25.264 -115.450 1.00 86.44 419 GLU A N 1
ATOM 3225 C CA . GLU A 1 419 ? 42.094 25.773 -115.890 1.00 86.44 419 GLU A CA 1
ATOM 3226 C C . GLU A 1 419 ? 42.664 24.980 -117.079 1.00 86.44 419 GLU A C 1
ATOM 3228 O O . GLU A 1 419 ? 43.205 25.567 -118.022 1.00 86.44 419 GLU A O 1
ATOM 3233 N N . ALA A 1 420 ? 42.514 23.655 -117.083 1.00 81.88 420 ALA A N 1
ATOM 3234 C CA . ALA A 1 420 ? 42.920 22.794 -118.190 1.00 81.88 420 ALA A CA 1
ATOM 3235 C C . ALA A 1 420 ? 42.116 23.098 -119.466 1.00 81.88 420 ALA A C 1
ATOM 3237 O O . ALA A 1 420 ? 42.693 23.226 -120.545 1.00 81.88 420 ALA A O 1
ATOM 3238 N N . GLU A 1 421 ? 40.803 23.305 -119.357 1.00 83.81 421 GLU A N 1
ATOM 3239 C CA . GLU A 1 421 ? 39.965 23.746 -120.477 1.00 83.81 421 GLU A CA 1
ATOM 3240 C C . GLU A 1 421 ? 40.378 25.134 -120.980 1.00 83.81 421 GLU A C 1
ATOM 3242 O O . GLU A 1 421 ? 40.491 25.351 -122.190 1.00 83.81 421 GLU A O 1
ATOM 3247 N N . ARG A 1 422 ? 40.693 26.062 -120.070 1.00 81.12 422 ARG A N 1
ATOM 3248 C CA . ARG A 1 422 ? 41.164 27.413 -120.408 1.00 81.12 422 ARG A CA 1
ATOM 3249 C C . ARG A 1 422 ? 42.511 27.389 -121.135 1.00 81.12 422 ARG A C 1
ATOM 3251 O O . ARG A 1 422 ? 42.693 28.100 -122.122 1.00 81.12 422 ARG A O 1
ATOM 3258 N N . THR A 1 423 ? 43.447 26.546 -120.701 1.00 80.06 423 THR A N 1
ATOM 3259 C CA . THR A 1 423 ? 44.740 26.359 -121.386 1.00 80.06 423 THR A CA 1
ATOM 3260 C C . THR A 1 423 ? 44.597 25.622 -122.721 1.00 80.06 423 THR A C 1
ATOM 3262 O O . THR A 1 423 ? 45.306 25.947 -123.674 1.00 80.06 423 THR A O 1
ATOM 3265 N N . ALA A 1 424 ? 43.648 24.690 -122.847 1.00 74.81 424 ALA A N 1
ATOM 3266 C CA . ALA A 1 424 ? 43.320 24.048 -124.119 1.00 74.81 424 ALA A CA 1
ATOM 3267 C C . ALA A 1 424 ? 42.695 25.029 -125.129 1.00 74.81 424 ALA A C 1
ATOM 3269 O O . ALA A 1 424 ? 42.996 24.949 -126.320 1.00 74.81 424 ALA A O 1
ATOM 3270 N N . GLN A 1 425 ? 41.875 25.980 -124.670 1.00 72.00 425 GLN A N 1
ATOM 3271 C CA . GLN A 1 425 ? 41.355 27.070 -125.504 1.00 72.00 425 GLN A CA 1
ATOM 3272 C C . GLN A 1 425 ? 42.471 28.017 -125.968 1.00 72.00 425 GLN A C 1
ATOM 3274 O O . GLN A 1 425 ? 42.496 28.386 -127.139 1.00 72.00 425 GLN A O 1
ATOM 3279 N N . LEU A 1 426 ? 43.441 28.331 -125.102 1.00 69.31 426 LEU A N 1
ATOM 3280 C CA . LEU A 1 426 ? 44.606 29.154 -125.457 1.00 69.31 426 LEU A CA 1
ATOM 3281 C C . LEU A 1 426 ? 45.559 28.486 -126.465 1.00 69.31 426 LEU A C 1
ATOM 3283 O O . LEU A 1 426 ? 46.275 29.196 -127.153 1.00 69.31 426 LEU A O 1
ATOM 3287 N N . ARG A 1 427 ? 45.569 27.150 -126.584 1.00 63.81 427 ARG A N 1
ATOM 3288 C CA . ARG A 1 427 ? 46.358 26.419 -127.603 1.00 63.81 427 ARG A CA 1
ATOM 3289 C C . ARG A 1 427 ? 45.689 26.323 -128.978 1.00 63.81 427 ARG A C 1
ATOM 3291 O O . ARG A 1 427 ? 46.319 25.842 -129.915 1.00 63.81 427 ARG A O 1
ATOM 3298 N N . LYS A 1 428 ? 44.412 26.698 -129.095 1.00 63.38 428 LYS A N 1
ATOM 3299 C CA . LYS A 1 428 ? 43.676 26.731 -130.374 1.00 63.38 428 LYS A CA 1
ATOM 3300 C C . LYS A 1 428 ? 43.726 28.105 -131.059 1.00 63.38 428 LYS A C 1
ATOM 3302 O O . LYS A 1 428 ? 43.177 28.238 -132.150 1.00 63.38 428 LYS A O 1
ATOM 3307 N N . VAL A 1 429 ? 44.359 29.086 -130.416 1.00 52.03 429 VAL A N 1
ATOM 3308 C CA . VAL A 1 429 ? 44.690 30.423 -130.933 1.00 52.03 429 VAL A CA 1
ATOM 3309 C C . VAL A 1 429 ? 46.163 30.424 -131.305 1.00 52.03 429 VAL A C 1
ATOM 3311 O O . VAL A 1 429 ? 46.486 30.992 -132.370 1.00 52.03 429 VAL A O 1
#

pLDDT: mean 79.38, std 20.34, range [29.67, 97.94]

Sequence (429 aa):
MLSSQTRFARNGGVDAKDFQRVWREREHLFSEPDPAPGGDVGGREEASRPGGEARREGRREEGGGGVGPEKIFEFGKLFQKFDTDGDGRLGRADFERLVGGMLEQVGERGGDGTRRGSRGGEGDNGNAPSAAPQPLPPPPAVPPSPAGPSITHYDETTGVPLAREAVASQQALGHTVVPLREAYSRRLSRLQLRRRLHGRGEELRAARAAIERETLADAEAIVERLRSAETLKQAMLTQGVNSVTAELEGVEKLSDQTACRVLMDLVCATDFEGTERMVELVQSYRELCNSIDRVANKPFDPTIDVQADDFPHETAERLEVLRRADRYEHALSVKDQMLWEAMQVSDCRLQSSEMLADKVASEVSPVVSLTTALSSESQRLEEKCQEERSLGREFAEEAQEWVTLTGKLSDRVNALTVEAERTAQLRKV

Radius of gyration: 56.22 Å; chains: 1; bounding box: 120×72×205 Å

Secondary structure (DSSP, 8-state):
---------SS----HHHHHHHHHHHHHHHS-------------------------------------HHHHHHHHHHHHHH-SS-SS---HHHHHHHHHHHHHHHHHTTS----------------------PPPPPPP----------EEEEETTT--EEEGGGHHHHHHTT--EEEHHHHHHHHHHHHHHHHHHHHHHHHHHHHHHHHHHHHHHHHHHHHHHHHHHHHHHHHHHHHHHHHHHHHHHHHHHHHHHHHHHHHHHHHSTTSTTHHHHHHHHHHHHHHHHHHHHHHHTSPP-------TTHHHHHHHHHHHHHHHHHHHHHHHHHHHHHHHHHHHHHHHHHHHHHHHHHHHHHHHHHHHHHHHHHHHHHHHHHHHHHHHHHHHHHHHHHHHHHHHHHHHHHHHHHHHHHHHHHHHHHTT-

Foldseek 3Di:
DDDPDDDDDPPPDDPVVNVVVVVVVVVVVPPDPDPDPDDDDDDDDDDDDDDDDDDDDPDDPPPDPPPDVVNVVVVVVLQVVLPPVPPSDHDPVSVVVSVVVVVVVVVVPPDDDDDDDDDDDDDDDDCDPPDDPDPDPDPPDDPPDPPDQDQFKAFPVVRDTDHPVCPVVCVVVVTDIGTPVVVVVVVVVVVVVVVVVVVVVVVVVVVVVVVVVVVVVVVVVVVVVVVVLVVVLVVLVVVLVVVVVVLVVLVVVLVVVVCVLVVVLVVPCPDPVSVVSVVVCVVCVVVSVVSVCCSVPPDDPPDPPPPPCVPVVVVVVVVVVVVVVVVVVVVVVVVVVVVVVVVVVVVVVVVVVVVVVVVVCVVVVVVVVVVVVVVVVVVVVVVVVVVVVVVVVVVVVVVVVVVVVVVVVVVVVVVVVVVVVVVVVVVVD